Protein AF-A0A563DK68-F1 (afdb_monomer)

Sequence (601 aa):
MAEITDKSTLKKWFKNNEKPTQEQFWAWMDSYYHKSEQIPLEVIENINTILAGKADKSTVDTLLEGLESKADRTIVEALQTYLEGLIDDSEASDATTYSSEKIAELIDQVQPSELIDDELEEGSVNTYSIDKIKELVENSAGGDLQSVTDKGNTTDKEINVQGATLGADNSGNLKLGKSALGKLAEIGNNLTAIGENSLALYDGSQGTYKERIVAIGNTAGANLKGGGYAVIIGTQAAASFTTTFVDVVIGSDAAKRATTSNGYNVVVGHGVAQKASILSDETIIGSTAMNKYLGTPYKTTNDPTGLTELTSGGNVTLGKWSLYSMLYGRENIAIGYKSGYYFLNHGEYNTFLGAGITTEYRQVFGNASVVIGAYAPIPENFNLSNKLIVHARRPEDPWVLPLIYGDFKERWLKVSGNLILHPQYTPDADKELSEGEEAFEPNKMLVVDAEGKVGVKSLQNSTENNDIIYYSFAEFLCEMPSDNSLNEDNFQIFPELFLNGKTATLILKGCFKFSDKTPLSKTIKLELPRELKFSKVIEYMDIACYGEKNGKLDMAWLSFKNTADSGLFE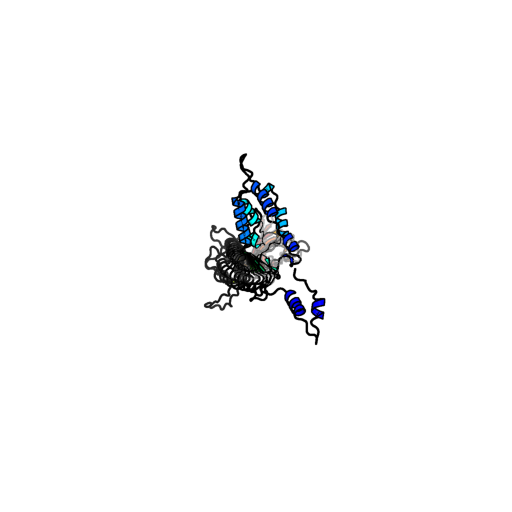LTTPPDGASAGMSTPVGGLYNFHQTIIFNVG

Secondary structure (DSSP, 8-state):
------HHHHHHHS-TT----HHHHHHHHTTS--TTSPPPGGGSTTHHHHHHTSPPHHHHHHHHHHHHTTS-HHHHHHHHHHHHHTT--SS--------HHHHHHHHHT--GGGG--S---TT------HHHHHHHHHHH----HHHHHHH---SSSPPP-SSSPPEE-TT--EEESTTTT---TT--BS-EEESTTTTTT--S-BSS--B-EEEESTTTTTT--B-BSEEEESTTTTTT-SB-BS-EEESTTTTTT--EEEE--EEESTTTTTT-SEEES-EEESTTTTTT---SPB--TT-TT----B--B--EEESTTTTTTB-S-BS-EEESTTTTTTB-B--BS-EEESSSTTTT-SSBB-SS-EEESTT----TT-B-TTEEEE----TTSPP---SEEEETTTTEEEESS-----GGGS--TTPPPPTTPPP---SEEEEE-TT--EEEEE----TTS---EEE-GGGSEEE--TTSSS-TTTEEEEEEEEEETTEEEEEEEEEEE--SS-----EEEEEPGGG--BSS----EEEEEEEEETTEEEEEEEEEEE-TTT-EEEEEPPPTTS-SS-----S-EEEEEEEEEEEB-

Solvent-accessible surface area (backbone atoms only — not comparable to full-atom values): 32629 Å² total; per-residue (Å²): 132,83,82,82,67,54,70,76,58,55,58,64,48,67,39,93,98,52,82,59,52,71,68,58,50,48,51,58,56,73,67,52,88,54,96,88,54,85,80,62,74,91,76,48,83,62,53,69,62,64,49,70,75,46,86,49,69,67,61,53,50,53,53,47,58,62,43,63,78,75,52,60,70,69,56,55,56,51,51,50,53,52,56,52,64,74,65,65,82,84,78,85,79,98,80,88,78,83,52,72,69,58,54,53,58,59,57,75,72,61,65,77,80,79,65,65,76,96,82,72,71,96,86,66,81,88,72,63,55,66,64,60,54,52,52,50,55,68,59,67,66,73,60,58,69,70,42,49,32,69,67,52,64,92,55,100,64,87,72,57,66,84,66,29,61,75,52,62,51,102,52,51,31,34,32,33,26,42,52,18,52,53,36,74,71,73,51,47,38,41,31,35,17,30,26,42,30,0,25,26,50,29,34,41,81,30,68,96,39,38,31,42,31,40,19,36,22,43,28,2,30,19,45,19,24,19,16,22,49,29,41,26,31,22,42,31,4,31,23,40,17,33,33,41,33,50,28,38,32,35,21,41,33,11,32,23,51,14,41,40,40,80,17,57,27,39,35,37,22,43,34,18,31,27,50,12,41,31,46,30,44,29,35,40,34,25,45,32,17,26,27,50,18,29,39,46,60,50,82,74,90,82,57,96,80,72,76,71,75,44,61,45,28,44,30,39,31,39,21,41,29,10,33,23,44,22,32,27,44,20,45,29,38,20,36,24,48,25,3,31,27,31,31,29,60,45,39,33,48,29,38,32,44,23,34,35,22,42,61,91,42,79,75,32,35,40,34,54,20,40,40,36,32,29,40,35,62,72,73,80,95,39,73,46,49,26,26,39,38,39,27,68,51,59,88,87,52,79,92,58,81,34,46,32,36,33,31,69,81,80,69,47,77,44,68,69,65,89,87,83,81,59,69,94,84,41,85,63,73,81,63,84,76,56,96,91,56,81,79,68,74,74,59,55,40,83,40,66,52,98,86,68,52,75,45,79,42,71,56,65,91,63,89,81,56,77,59,70,48,78,44,54,51,89,56,44,53,71,48,71,55,93,78,72,77,57,44,76,92,34,43,45,77,49,49,37,38,40,34,52,72,57,39,32,40,39,36,43,36,36,39,38,42,44,54,95,60,82,88,66,77,46,60,37,40,40,34,48,52,93,80,45,32,46,65,65,66,46,83,72,47,78,42,80,24,47,26,53,50,98,91,39,86,40,78,48,63,38,31,37,29,44,50,59,90,65,26,30,36,37,41,27,46,66,68,96,78,80,66,87,83,62,78,82,75,54,74,31,59,28,42,44,76,47,79,46,78,47,49,53,94

Radius of gyration: 63.89 Å; Cα contacts (8 Å, |Δi|>4): 1275; chains: 1; bounding box: 155×56×188 Å

pLDDT: mean 73.6, std 18.51, range [32.69, 98.75]

Nearest PDB structures (foldseek):
  4ue0-assembly1_C  TM=6.167E-01  e=6.508E-02  Bovine adenovirus 4
  6ehb-assembly1_C  TM=2.369E-01  e=1.942E-01  Vibrio cholerae O395
  6f7k-assembly1_A  TM=2.770E-01  e=7.070E-01  Salmonella phage Det7
  8snm-assembly1_A  TM=1.926E-01  e=5.424E+00  Homo sapiens

Mean predicted aligned error: 20.86 Å

Foldseek 3Di:
DPPQDDPVRLVVQDDPPHHHDPVSVVNVVVNDDDPPDDDDPVPDPCPVVVVVPDDDPVNVVVVVVVVVVQDDPVVVVVVVVVVVVVVPPPDDDDDDDDDPVNVVVVVVPDDPVVQFDPDDDPPDRGDRPVVVVVVVVLVVPDDDLVVQQVVDDPDPDDHDHDQWPADQDPLRAGTGEHLFCVDPAQAEHNHYTAAHLFCNQADQPDDDHRYAEYAHEHLFCNQAPGEHLEYTEEHLFVNQAPYEYNEYTYEHLFCNQAHEEPYCEATEEHQHVNQAPYEYAYAAYEHQACNQEHQQWDDCPDDPPPDDTQHGYAEHEAEHQACNADHGEHNEYAHEHCFNNQAHDYEYQEYTAEHCHCVVAHHEYEYNEYAYEYNFDDDHPDHRYQKYAYAYDDPPDDDDHGCWIDGNVVPDIDGPDDDDDDPVPDDDQPDDDDPPDDHPDPQWDWDADPVGDTDIDGPDPDPADQDFDKDWPVQKDKDFDPPPQFDCVFKDWIWIWTDGGQKIKIKIKIKGAHAPDDFDWGWMKIADGPQWFFPDWDAKDKFWWWWDDPRDIDIAIWIWTDDRRTSIIIITGDPPPPPPDDDDRHGIMIITIDMDMGGID

Organism: NCBI:txid2509004

Structure (mmCIF, N/CA/C/O backbone):
data_AF-A0A563DK68-F1
#
_entry.id   AF-A0A563DK68-F1
#
loop_
_atom_site.group_PDB
_atom_site.id
_atom_site.type_symbol
_atom_site.label_atom_id
_atom_site.label_alt_id
_atom_site.label_comp_id
_atom_site.label_asym_id
_atom_site.label_entity_id
_atom_site.label_seq_id
_atom_site.pdbx_PDB_ins_code
_atom_site.Cartn_x
_atom_site.Cartn_y
_atom_site.Cartn_z
_atom_site.occupancy
_atom_site.B_iso_or_equiv
_atom_site.auth_seq_id
_atom_site.auth_comp_id
_atom_site.auth_asym_id
_atom_site.auth_atom_id
_atom_site.pdbx_PDB_model_num
ATOM 1 N N . MET A 1 1 ? 57.150 -7.907 -99.454 1.00 40.16 1 MET A N 1
ATOM 2 C CA . MET A 1 1 ? 56.823 -9.038 -98.567 1.00 40.16 1 MET A CA 1
ATOM 3 C C . MET A 1 1 ? 58.142 -9.576 -98.052 1.00 40.16 1 MET A C 1
ATOM 5 O O . MET A 1 1 ? 58.903 -10.092 -98.859 1.00 40.16 1 MET A O 1
ATOM 9 N N . ALA A 1 2 ? 58.468 -9.342 -96.782 1.00 47.44 2 ALA A N 1
ATOM 10 C CA . ALA A 1 2 ? 59.620 -9.991 -96.163 1.00 47.44 2 ALA A CA 1
ATOM 11 C C . ALA A 1 2 ? 59.274 -11.479 -95.985 1.00 47.44 2 ALA A C 1
ATOM 13 O O . ALA A 1 2 ? 58.191 -11.794 -95.491 1.00 47.44 2 ALA A O 1
ATOM 14 N N . GLU A 1 3 ? 60.128 -12.384 -96.463 1.00 56.09 3 GLU A N 1
ATOM 15 C CA . GLU A 1 3 ? 59.932 -13.825 -96.285 1.00 56.09 3 GLU A CA 1
ATOM 16 C C . GLU A 1 3 ? 60.007 -14.169 -94.793 1.00 56.09 3 GLU A C 1
ATOM 18 O O . GLU A 1 3 ? 61.063 -14.077 -94.166 1.00 56.09 3 GLU A O 1
ATOM 23 N N . ILE A 1 4 ? 58.874 -14.567 -94.214 1.00 63.47 4 ILE A N 1
ATOM 24 C CA . ILE A 1 4 ? 58.805 -15.029 -92.827 1.00 63.47 4 ILE A CA 1
ATOM 25 C C . ILE A 1 4 ? 59.557 -16.357 -92.742 1.00 63.47 4 ILE A C 1
ATOM 27 O O . ILE A 1 4 ? 59.131 -17.367 -93.305 1.00 63.47 4 ILE A O 1
ATOM 31 N N . THR A 1 5 ? 60.676 -16.368 -92.021 1.00 72.81 5 THR A N 1
ATOM 32 C CA . THR A 1 5 ? 61.403 -17.607 -91.745 1.00 72.81 5 THR A CA 1
ATOM 33 C C . THR A 1 5 ? 60.808 -18.278 -90.512 1.00 72.81 5 THR A C 1
ATOM 35 O O . THR A 1 5 ? 60.804 -17.713 -89.419 1.00 72.81 5 THR A O 1
ATOM 38 N N . ASP A 1 6 ? 60.331 -19.513 -90.666 1.00 75.31 6 ASP A N 1
ATOM 39 C CA . ASP A 1 6 ? 59.757 -20.272 -89.556 1.00 75.31 6 ASP A CA 1
ATOM 40 C C . ASP A 1 6 ? 60.753 -20.434 -88.387 1.00 75.31 6 ASP A C 1
ATOM 42 O O . ASP A 1 6 ? 61.945 -20.711 -88.579 1.00 75.31 6 ASP A O 1
ATOM 46 N N . LYS A 1 7 ? 60.264 -20.317 -87.145 1.00 77.31 7 LYS A N 1
ATOM 47 C CA . LYS A 1 7 ? 61.097 -20.416 -85.932 1.00 77.31 7 LYS A CA 1
ATOM 48 C C . LYS A 1 7 ? 61.855 -21.745 -85.833 1.00 77.31 7 LYS A C 1
ATOM 50 O O . LYS A 1 7 ? 62.936 -21.783 -85.242 1.00 77.31 7 LYS A O 1
ATOM 55 N N . SER A 1 8 ? 61.326 -22.835 -86.391 1.00 77.56 8 SER A N 1
ATOM 56 C CA . SER A 1 8 ? 62.014 -24.131 -86.443 1.00 77.56 8 SER A CA 1
ATOM 57 C C . SER A 1 8 ? 63.228 -24.118 -87.379 1.00 77.56 8 SER A C 1
ATOM 59 O O . SER A 1 8 ? 64.208 -24.820 -87.117 1.00 77.56 8 SER A O 1
ATOM 61 N N . THR A 1 9 ? 63.201 -23.285 -88.421 1.00 79.94 9 THR A N 1
ATOM 62 C CA . THR A 1 9 ? 64.315 -23.051 -89.345 1.00 79.94 9 THR A CA 1
ATOM 63 C C . THR A 1 9 ? 65.360 -22.140 -88.706 1.00 79.94 9 THR A C 1
ATOM 65 O O . THR A 1 9 ? 66.536 -22.501 -88.693 1.00 79.94 9 THR A O 1
ATOM 68 N N . LEU A 1 10 ? 64.938 -21.050 -88.051 1.00 79.56 10 LEU A N 1
ATOM 69 C CA . LEU A 1 10 ? 65.841 -20.166 -87.298 1.00 79.56 10 LEU A CA 1
ATOM 70 C C . LEU A 1 10 ? 66.635 -20.947 -86.238 1.00 79.56 10 LEU A C 1
ATOM 72 O O . LEU A 1 10 ? 67.856 -20.858 -86.181 1.00 79.56 10 LEU A O 1
ATOM 76 N N . LYS A 1 11 ? 65.982 -21.815 -85.455 1.00 79.06 11 LYS A N 1
ATOM 77 C CA . LYS A 1 11 ? 66.661 -22.649 -84.441 1.00 79.06 11 LYS A CA 1
ATOM 78 C C . LYS A 1 11 ? 67.724 -23.597 -85.012 1.00 79.06 11 LYS A C 1
ATOM 80 O O . LYS A 1 11 ? 68.595 -24.038 -84.266 1.00 79.06 11 LYS A O 1
ATOM 85 N N . LYS A 1 12 ? 67.667 -23.946 -86.303 1.00 81.00 12 LYS A N 1
ATOM 86 C CA . LYS A 1 12 ? 68.694 -24.785 -86.940 1.00 81.00 12 LYS A CA 1
ATOM 87 C C . LYS A 1 12 ? 69.959 -24.000 -87.271 1.00 81.00 12 LYS A C 1
ATOM 89 O O . LYS A 1 12 ? 71.024 -24.596 -87.203 1.00 81.00 12 LYS A O 1
ATOM 94 N N . TRP A 1 13 ? 69.839 -22.713 -87.597 1.00 83.94 13 TRP A N 1
ATOM 95 C CA . TRP A 1 13 ? 70.971 -21.844 -87.944 1.00 83.94 13 TRP A CA 1
ATOM 96 C C . TRP A 1 13 ? 71.779 -21.388 -86.724 1.00 83.94 13 TRP A C 1
ATOM 98 O O . TRP A 1 13 ? 72.948 -21.042 -86.852 1.00 83.94 13 TRP A O 1
ATOM 108 N N . PHE A 1 14 ? 71.176 -21.428 -85.534 1.00 78.88 14 PHE A N 1
ATOM 109 C CA . PHE A 1 14 ? 71.789 -20.998 -84.276 1.00 78.88 14 PHE A CA 1
ATOM 110 C C . PHE A 1 14 ? 72.024 -22.191 -83.331 1.00 78.88 14 PHE A C 1
ATOM 112 O O . PHE A 1 14 ? 71.445 -22.271 -82.247 1.00 78.88 14 PHE A O 1
ATOM 119 N N . LYS A 1 15 ? 72.862 -23.147 -83.758 1.00 80.25 15 LYS A N 1
ATOM 120 C CA . LYS A 1 15 ? 73.319 -24.290 -82.945 1.00 80.25 15 LYS A CA 1
ATOM 121 C C . LYS A 1 15 ? 74.727 -24.061 -82.395 1.00 80.25 15 LYS A C 1
ATOM 123 O O . LYS A 1 15 ? 75.521 -23.323 -82.970 1.00 80.25 15 LYS A O 1
ATOM 128 N N . ASN A 1 16 ? 75.052 -24.731 -81.288 1.00 67.38 16 ASN A N 1
ATOM 129 C CA . ASN A 1 16 ? 76.385 -24.648 -80.688 1.00 67.38 16 ASN A CA 1
ATOM 130 C C . ASN A 1 16 ? 77.479 -25.002 -81.705 1.00 67.38 16 ASN A C 1
ATOM 132 O O . ASN A 1 16 ? 77.406 -26.038 -82.360 1.00 67.38 16 ASN A O 1
ATOM 136 N N . ASN A 1 17 ? 78.512 -24.159 -81.760 1.00 73.25 17 ASN A N 1
ATOM 137 C CA . ASN A 1 17 ? 79.682 -24.253 -82.641 1.00 73.25 17 ASN A CA 1
ATOM 138 C C . ASN A 1 17 ? 79.432 -24.043 -84.147 1.00 73.25 17 ASN A C 1
ATOM 140 O O . ASN A 1 17 ? 80.378 -24.170 -84.921 1.00 73.25 17 ASN A O 1
ATOM 144 N N . GLU A 1 18 ? 78.226 -23.654 -84.568 1.00 76.06 18 GLU A N 1
ATOM 145 C CA . GLU A 1 18 ? 77.962 -23.197 -85.938 1.00 76.06 18 GLU A CA 1
ATOM 146 C C . GLU A 1 18 ? 77.777 -21.672 -85.963 1.00 76.06 18 GLU A C 1
ATOM 148 O O . GLU A 1 18 ? 77.124 -21.096 -85.092 1.00 76.06 18 GLU A O 1
ATOM 153 N N . LYS A 1 19 ? 78.388 -20.998 -86.948 1.00 78.69 19 LYS A N 1
ATOM 154 C CA . LYS A 1 19 ? 78.255 -19.547 -87.135 1.00 78.69 19 LYS A CA 1
ATOM 155 C C . LYS A 1 19 ? 77.258 -19.279 -88.269 1.00 78.69 19 LYS A C 1
ATOM 157 O O . LYS A 1 19 ? 77.594 -19.604 -89.410 1.00 78.69 19 LYS A O 1
ATOM 162 N N . PRO A 1 20 ? 76.083 -18.688 -87.992 1.00 81.44 20 PRO A N 1
ATOM 163 C CA . PRO A 1 20 ? 75.132 -18.345 -89.041 1.00 81.44 20 PRO A CA 1
ATOM 164 C C . PRO A 1 20 ? 75.715 -17.306 -90.005 1.00 81.44 20 PRO A C 1
ATOM 166 O O . PRO A 1 20 ? 76.569 -16.493 -89.626 1.00 81.44 20 PRO A O 1
ATOM 169 N N . THR A 1 21 ? 75.263 -17.336 -91.259 1.00 84.19 21 THR A N 1
ATOM 170 C CA . THR A 1 21 ? 75.620 -16.313 -92.252 1.00 84.19 21 THR A CA 1
ATOM 171 C C . THR A 1 21 ? 74.955 -14.976 -91.919 1.00 84.19 21 THR A C 1
ATOM 173 O O . THR A 1 21 ? 74.046 -14.896 -91.090 1.00 84.19 21 THR A O 1
ATOM 176 N N . GLN A 1 22 ? 75.409 -13.904 -92.568 1.00 82.00 22 GLN A N 1
ATOM 177 C CA . GLN A 1 22 ? 74.831 -12.572 -92.397 1.00 82.00 22 GLN A CA 1
ATOM 178 C C . GLN A 1 22 ? 73.332 -12.556 -92.729 1.00 82.00 22 GLN A C 1
ATOM 180 O O . GLN A 1 22 ? 72.545 -11.989 -91.978 1.00 82.00 22 GLN A O 1
ATOM 185 N N . GLU A 1 23 ? 72.929 -13.240 -93.800 1.00 83.44 23 GLU A N 1
ATOM 186 C CA . GLU A 1 23 ? 71.530 -13.340 -94.221 1.00 83.44 23 GLU A CA 1
ATOM 187 C C . GLU A 1 23 ? 70.688 -14.100 -93.189 1.00 83.44 23 GLU A C 1
ATOM 189 O O . GLU A 1 23 ? 69.573 -13.692 -92.876 1.00 83.44 23 GLU A O 1
ATOM 194 N N . GLN A 1 24 ? 71.240 -15.167 -92.599 1.00 83.38 24 GLN A N 1
ATOM 195 C CA . GLN A 1 24 ? 70.572 -15.929 -91.537 1.00 83.38 24 GLN A CA 1
ATOM 196 C C . GLN A 1 24 ? 70.405 -15.105 -90.254 1.00 83.38 24 GLN A C 1
ATOM 198 O O . GLN A 1 24 ? 69.417 -15.267 -89.536 1.00 83.38 24 GLN A O 1
ATOM 203 N N . PHE A 1 25 ? 71.356 -14.212 -89.964 1.00 80.12 25 PHE A N 1
ATOM 204 C CA . PHE A 1 25 ? 71.266 -13.298 -88.830 1.00 80.12 25 PHE A CA 1
ATOM 205 C C . PHE A 1 25 ? 70.218 -12.200 -89.049 1.00 80.12 25 PHE A C 1
ATOM 207 O O . PHE A 1 25 ? 69.432 -11.925 -88.146 1.00 80.12 25 PHE A O 1
ATOM 214 N N . TRP A 1 26 ? 70.152 -11.617 -90.247 1.00 82.69 26 TRP A N 1
ATOM 215 C CA . TRP A 1 26 ? 69.117 -10.639 -90.601 1.00 82.69 26 TRP A CA 1
ATOM 216 C C . TRP A 1 26 ? 67.718 -11.246 -90.585 1.00 82.69 26 TRP A C 1
ATOM 218 O O . TRP A 1 26 ? 66.825 -10.679 -89.967 1.00 82.69 26 TRP A O 1
ATOM 228 N N . ALA A 1 27 ? 67.553 -12.457 -91.122 1.00 80.69 27 ALA A N 1
ATOM 229 C CA . ALA A 1 27 ? 66.281 -13.173 -91.067 1.00 80.69 27 ALA A CA 1
ATOM 230 C C . ALA A 1 27 ? 65.791 -13.411 -89.626 1.00 80.69 27 ALA A C 1
ATOM 232 O O . ALA A 1 27 ? 64.588 -13.390 -89.369 1.00 80.69 27 ALA A O 1
ATOM 233 N N . TRP A 1 28 ? 66.701 -13.615 -88.663 1.00 79.31 28 TRP A N 1
ATOM 234 C CA . TRP A 1 28 ? 66.336 -13.697 -87.246 1.00 79.31 28 TRP A CA 1
ATOM 235 C C . TRP A 1 28 ? 65.862 -12.351 -86.691 1.00 79.31 28 TRP A C 1
ATOM 237 O O . TRP A 1 28 ? 64.885 -12.329 -85.945 1.00 79.31 28 TRP A O 1
ATOM 247 N N . MET A 1 29 ? 66.517 -11.250 -87.061 1.00 76.38 29 MET A N 1
ATOM 248 C CA . MET A 1 29 ? 66.170 -9.909 -86.590 1.00 76.38 29 MET A CA 1
ATOM 249 C C . MET A 1 29 ? 64.832 -9.425 -87.167 1.00 76.38 29 MET A C 1
ATOM 251 O O . MET A 1 29 ? 63.996 -8.944 -86.411 1.00 76.38 29 MET A O 1
ATOM 255 N N . ASP A 1 30 ? 64.583 -9.675 -88.453 1.00 77.69 30 ASP A N 1
ATOM 256 C CA . ASP A 1 30 ? 63.343 -9.298 -89.150 1.00 77.69 30 ASP A CA 1
ATOM 257 C C . ASP A 1 30 ? 62.130 -10.160 -88.740 1.00 77.69 30 ASP A C 1
ATOM 259 O O . ASP A 1 30 ? 60.987 -9.835 -89.054 1.00 77.69 30 ASP A O 1
ATOM 263 N N . SER A 1 31 ? 62.352 -11.270 -88.022 1.00 72.88 31 SER A N 1
ATOM 264 C CA . SER A 1 31 ? 61.279 -12.149 -87.529 1.00 72.88 31 SER A CA 1
ATOM 265 C C . SER A 1 31 ? 60.583 -11.635 -86.258 1.00 72.88 31 SER A C 1
ATOM 267 O O . SER A 1 31 ? 59.629 -12.265 -85.793 1.00 72.88 31 SER A O 1
ATOM 269 N N . TYR A 1 32 ? 61.055 -10.535 -85.662 1.00 72.62 32 TYR A N 1
ATOM 270 C CA . TYR A 1 32 ? 60.478 -9.934 -84.457 1.00 72.62 32 TYR A CA 1
ATOM 271 C C . TYR A 1 32 ? 60.304 -8.425 -84.645 1.00 72.62 32 TYR A C 1
ATOM 273 O O . TYR A 1 32 ? 61.190 -7.764 -85.169 1.00 72.62 32 TYR A O 1
ATOM 281 N N . TYR A 1 33 ? 59.198 -7.873 -84.145 1.00 77.62 33 TYR A N 1
ATOM 282 C CA . TYR A 1 33 ? 58.985 -6.425 -84.118 1.00 77.62 33 TYR A CA 1
ATOM 283 C C . TYR A 1 33 ? 59.826 -5.767 -83.015 1.00 77.62 33 TYR A C 1
ATOM 285 O O . TYR A 1 33 ? 59.840 -6.228 -81.867 1.00 77.62 33 TYR A O 1
ATOM 293 N N . HIS A 1 34 ? 60.509 -4.671 -83.337 1.00 75.94 34 HIS A N 1
ATOM 294 C CA . HIS A 1 34 ? 61.223 -3.857 -82.356 1.00 75.94 34 HIS A CA 1
ATOM 295 C C . HIS A 1 34 ? 60.243 -3.011 -81.522 1.00 75.94 34 HIS A C 1
ATOM 297 O O . HIS A 1 34 ? 59.174 -2.627 -81.983 1.00 75.94 34 HIS A O 1
ATOM 303 N N . LYS A 1 35 ? 60.616 -2.636 -80.288 1.00 64.12 35 LYS A N 1
ATOM 304 C CA . LYS A 1 35 ? 59.752 -1.841 -79.381 1.00 64.12 35 LYS A CA 1
ATOM 305 C C . LYS A 1 35 ? 59.367 -0.453 -79.916 1.00 64.12 35 LYS A C 1
ATOM 307 O O . LYS A 1 35 ? 58.471 0.175 -79.367 1.00 64.12 35 LYS A O 1
ATOM 312 N N . SER A 1 36 ? 60.075 0.040 -80.929 1.00 66.00 36 SER A N 1
ATOM 313 C CA . SER A 1 36 ? 59.798 1.320 -81.592 1.00 66.00 36 SER A CA 1
ATOM 314 C C . SER A 1 36 ? 58.991 1.175 -82.885 1.00 66.00 36 SER A C 1
ATOM 316 O O . SER A 1 36 ? 58.715 2.183 -83.529 1.00 66.00 36 SER A O 1
ATOM 318 N N . GLU A 1 37 ? 58.663 -0.047 -83.304 1.00 74.38 37 GLU A N 1
ATOM 319 C CA . GLU A 1 37 ? 57.907 -0.311 -84.527 1.00 74.38 37 GLU A CA 1
ATOM 320 C C . GLU A 1 37 ? 56.411 -0.392 -84.222 1.00 74.38 37 GLU A C 1
ATOM 322 O O . GLU A 1 37 ? 55.987 -0.924 -83.195 1.00 74.38 37 GLU A O 1
ATOM 327 N N . GLN A 1 38 ? 55.595 0.152 -85.124 1.00 69.31 38 GLN A N 1
ATOM 328 C CA . GLN A 1 38 ? 54.146 0.012 -85.047 1.00 69.31 38 GLN A CA 1
ATOM 329 C C . GLN A 1 38 ? 53.744 -1.367 -85.572 1.00 69.31 38 GLN A C 1
ATOM 331 O O . GLN A 1 38 ? 54.119 -1.742 -86.682 1.00 69.31 38 GLN A O 1
ATOM 336 N N . ILE A 1 39 ? 52.970 -2.112 -84.781 1.00 73.06 39 ILE A N 1
ATOM 337 C CA . ILE A 1 39 ? 52.448 -3.426 -85.171 1.00 73.06 39 ILE A CA 1
ATOM 338 C C . ILE A 1 39 ? 51.222 -3.206 -86.074 1.00 73.06 39 ILE A C 1
ATOM 340 O O . ILE A 1 39 ? 50.245 -2.610 -85.610 1.00 73.06 39 ILE A O 1
ATOM 344 N N . PRO A 1 40 ? 51.231 -3.661 -87.342 1.00 69.56 40 PRO A N 1
ATOM 345 C CA . PRO A 1 40 ? 50.070 -3.542 -88.217 1.00 69.56 40 PRO A CA 1
ATOM 346 C C . PRO A 1 40 ? 48.894 -4.373 -87.686 1.00 69.56 40 PRO A C 1
ATOM 348 O O . PRO A 1 40 ? 49.071 -5.510 -87.249 1.00 69.56 40 PRO A O 1
ATOM 351 N N . LEU A 1 41 ? 47.680 -3.821 -87.766 1.00 61.94 41 LEU A N 1
ATOM 352 C CA . LEU A 1 41 ? 46.439 -4.452 -87.283 1.00 61.94 41 LEU A CA 1
ATOM 353 C C . LEU A 1 41 ? 46.183 -5.842 -87.891 1.00 61.94 41 LEU A C 1
ATOM 355 O O . LEU A 1 41 ? 45.603 -6.705 -87.243 1.00 61.94 41 LEU A O 1
ATOM 359 N N . GLU A 1 42 ? 46.657 -6.066 -89.115 1.00 62.97 42 GLU A N 1
ATOM 360 C CA . GLU A 1 42 ? 46.510 -7.311 -89.880 1.00 62.97 42 GLU A CA 1
ATOM 361 C C . GLU A 1 42 ? 47.205 -8.520 -89.228 1.00 62.97 42 GLU A C 1
ATOM 363 O O . GLU A 1 42 ? 46.863 -9.662 -89.526 1.00 62.97 42 GLU A O 1
ATOM 368 N N . VAL A 1 43 ? 48.176 -8.280 -88.338 1.00 65.50 43 VAL A N 1
ATOM 369 C CA . VAL A 1 43 ? 49.008 -9.319 -87.702 1.00 65.50 43 VAL A CA 1
ATOM 370 C C . VAL A 1 43 ? 48.477 -9.713 -86.315 1.00 65.50 43 VAL A C 1
ATOM 372 O O . VAL A 1 43 ? 49.016 -10.611 -85.669 1.00 65.50 43 VAL A O 1
ATOM 375 N N . ILE A 1 44 ? 47.417 -9.049 -85.839 1.00 67.19 44 ILE A N 1
ATOM 376 C CA . ILE A 1 44 ? 46.808 -9.299 -84.530 1.00 67.19 44 ILE A CA 1
ATOM 377 C C . ILE A 1 44 ? 45.638 -10.278 -84.703 1.00 67.19 44 ILE A C 1
ATOM 379 O O . ILE A 1 44 ? 44.546 -9.908 -85.140 1.00 67.19 44 ILE A O 1
ATOM 383 N N . GLU A 1 45 ? 45.858 -11.546 -84.344 1.00 61.91 45 GLU A N 1
ATOM 384 C CA . GLU A 1 45 ? 44.796 -12.558 -84.293 1.00 61.91 45 GLU A CA 1
ATOM 385 C C . GLU A 1 45 ? 43.649 -12.118 -83.365 1.00 61.91 45 GLU A C 1
ATOM 387 O O . GLU A 1 45 ? 43.870 -11.535 -82.305 1.00 61.91 45 GLU A O 1
ATOM 392 N N . ASN A 1 46 ? 42.410 -12.434 -83.753 1.00 61.44 46 ASN A N 1
ATOM 393 C CA . ASN A 1 46 ? 41.170 -12.128 -83.023 1.00 61.44 46 ASN A CA 1
ATOM 394 C C . ASN A 1 46 ? 40.769 -10.646 -82.909 1.00 61.44 46 ASN A C 1
ATOM 396 O O . ASN A 1 46 ? 39.795 -10.351 -82.214 1.00 61.44 46 ASN A O 1
ATOM 400 N N . ILE A 1 47 ? 41.405 -9.716 -83.633 1.00 63.44 47 ILE A N 1
ATOM 401 C CA . ILE A 1 47 ? 40.986 -8.302 -83.606 1.00 63.44 47 ILE A CA 1
ATOM 402 C C . ILE A 1 47 ? 39.549 -8.110 -84.115 1.00 63.44 47 ILE A C 1
ATOM 404 O O . ILE A 1 47 ? 38.772 -7.360 -83.529 1.00 63.44 47 ILE A O 1
ATOM 408 N N . ASN A 1 48 ? 39.159 -8.877 -85.138 1.00 60.19 48 ASN A N 1
ATOM 409 C CA . ASN A 1 48 ? 37.802 -8.875 -85.687 1.00 60.19 48 ASN A CA 1
ATOM 410 C C . ASN A 1 48 ? 36.773 -9.455 -84.701 1.00 60.19 48 ASN A C 1
ATOM 412 O O . ASN A 1 48 ? 35.639 -8.996 -84.671 1.00 60.19 48 ASN A O 1
ATOM 416 N N . THR A 1 49 ? 37.167 -10.410 -83.852 1.00 59.88 49 THR A N 1
ATOM 417 C CA . THR A 1 49 ? 36.306 -10.991 -82.805 1.00 59.88 49 THR A CA 1
ATOM 418 C C . THR A 1 49 ? 36.105 -10.014 -81.643 1.00 59.88 49 THR A C 1
ATOM 420 O O . THR A 1 49 ? 35.004 -9.903 -81.114 1.00 59.88 49 THR A O 1
ATOM 423 N N . ILE A 1 50 ? 37.151 -9.261 -81.278 1.00 59.38 50 ILE A N 1
ATOM 424 C CA . ILE A 1 50 ? 37.092 -8.194 -80.263 1.00 59.38 50 ILE A CA 1
ATOM 425 C C . ILE A 1 50 ? 36.233 -7.016 -80.756 1.00 59.38 50 ILE A C 1
ATOM 427 O O . ILE A 1 50 ? 35.500 -6.414 -79.974 1.00 59.38 50 ILE A O 1
ATOM 431 N N . LEU A 1 51 ? 36.288 -6.705 -82.054 1.00 58.91 51 LEU A N 1
ATOM 432 C CA . LEU A 1 51 ? 35.466 -5.667 -82.683 1.00 58.91 51 LEU A CA 1
ATOM 433 C C . LEU A 1 51 ? 34.009 -6.104 -82.902 1.00 58.91 51 LEU A C 1
ATOM 435 O O . LEU A 1 51 ? 33.124 -5.267 -82.787 1.00 58.91 51 LEU A O 1
ATOM 439 N N . ALA A 1 52 ? 33.739 -7.395 -83.130 1.00 56.38 52 ALA A N 1
ATOM 440 C CA . ALA A 1 52 ? 32.379 -7.931 -83.277 1.00 56.38 52 ALA A CA 1
ATOM 441 C C . ALA A 1 52 ? 31.531 -7.846 -81.989 1.00 56.38 52 ALA A C 1
ATOM 443 O O . ALA A 1 52 ? 30.310 -7.946 -82.056 1.00 56.38 52 ALA A O 1
ATOM 444 N N . GLY A 1 53 ? 32.164 -7.652 -80.824 1.00 55.19 53 GLY A N 1
ATOM 445 C CA . GLY A 1 53 ? 31.487 -7.385 -79.548 1.00 55.19 53 GLY A CA 1
ATOM 446 C C . GLY A 1 53 ? 31.173 -5.906 -79.289 1.00 55.19 53 GLY A C 1
ATOM 447 O O . GLY A 1 53 ? 30.571 -5.588 -78.266 1.00 55.19 53 GLY A O 1
ATOM 448 N N . LYS A 1 54 ? 31.583 -4.992 -80.179 1.00 54.97 54 LYS A N 1
ATOM 449 C CA . LYS A 1 54 ? 31.212 -3.575 -80.119 1.00 54.97 54 LYS A CA 1
ATOM 450 C C . LYS A 1 54 ? 30.126 -3.311 -81.157 1.00 54.97 54 LYS A C 1
ATOM 452 O O . LYS A 1 54 ? 30.306 -3.647 -82.323 1.00 54.97 54 LYS A O 1
ATOM 457 N N . ALA A 1 55 ? 29.010 -2.714 -80.739 1.00 55.41 55 ALA A N 1
ATOM 458 C CA . ALA A 1 55 ? 27.996 -2.240 -81.676 1.00 55.41 55 ALA A CA 1
ATOM 459 C C . ALA A 1 55 ? 28.654 -1.268 -82.668 1.00 55.41 55 ALA A C 1
ATOM 461 O O . ALA A 1 55 ? 29.394 -0.368 -82.258 1.00 55.41 55 ALA A O 1
ATOM 462 N N . ASP A 1 56 ? 28.442 -1.477 -83.968 1.00 60.34 56 ASP A N 1
ATOM 463 C CA . ASP A 1 56 ? 28.986 -0.577 -84.973 1.00 60.34 56 ASP A CA 1
ATOM 464 C C . ASP A 1 56 ? 28.235 0.763 -84.946 1.00 60.34 56 ASP A C 1
ATOM 466 O O . ASP A 1 56 ? 27.066 0.864 -84.561 1.00 60.34 56 ASP A O 1
ATOM 470 N N . LYS A 1 57 ? 28.939 1.828 -85.335 1.00 53.28 57 LYS A N 1
ATOM 471 C CA . LYS A 1 57 ? 28.395 3.190 -85.333 1.00 53.28 57 LYS A CA 1
ATOM 472 C C . LYS A 1 57 ? 27.098 3.283 -86.147 1.00 53.28 57 LYS A C 1
ATOM 474 O O . LYS A 1 57 ? 26.189 3.981 -85.741 1.00 53.28 57 LYS A O 1
ATOM 479 N N . SER A 1 58 ? 26.978 2.502 -87.222 1.00 53.12 58 SER A N 1
ATOM 480 C CA . SER A 1 58 ? 25.769 2.418 -88.049 1.00 53.12 58 SER A CA 1
ATOM 481 C C . SER A 1 58 ? 24.559 1.861 -87.292 1.00 53.12 58 SER A C 1
ATOM 483 O O . SER A 1 58 ? 23.455 2.367 -87.471 1.00 53.12 58 SER A O 1
ATOM 485 N N . THR A 1 59 ? 24.730 0.829 -86.461 1.00 59.16 59 THR A N 1
ATOM 486 C CA . THR A 1 59 ? 23.645 0.263 -85.642 1.00 59.16 59 THR A CA 1
ATOM 487 C C . THR A 1 59 ? 23.233 1.240 -84.547 1.00 59.16 59 THR A C 1
ATOM 489 O O . THR A 1 59 ? 22.043 1.404 -84.291 1.00 59.16 59 THR A O 1
ATOM 492 N N . VAL A 1 60 ? 24.204 1.934 -83.946 1.00 57.44 60 VAL A N 1
ATOM 493 C CA . VAL A 1 60 ? 23.952 3.003 -82.968 1.00 57.44 60 VAL A CA 1
ATOM 494 C C . VAL A 1 60 ? 23.220 4.179 -83.623 1.00 57.44 60 VAL A C 1
ATOM 496 O O . VAL A 1 60 ? 22.214 4.622 -83.085 1.00 57.44 60 VAL A O 1
ATOM 499 N N . ASP A 1 61 ? 23.639 4.607 -84.815 1.00 60.19 61 ASP A N 1
ATOM 500 C CA . ASP A 1 61 ? 23.011 5.689 -85.584 1.00 60.19 61 ASP A CA 1
ATOM 501 C C . ASP A 1 61 ? 21.578 5.312 -86.025 1.00 60.19 61 ASP A C 1
ATOM 503 O O . ASP A 1 61 ? 20.674 6.137 -85.956 1.00 60.19 61 ASP A O 1
ATOM 507 N N . THR A 1 62 ? 21.328 4.044 -86.384 1.00 64.44 62 THR A N 1
ATOM 508 C CA . THR A 1 62 ? 19.980 3.547 -86.745 1.00 64.44 62 THR A CA 1
ATOM 509 C C . THR A 1 62 ? 19.052 3.461 -85.524 1.00 64.44 62 THR A C 1
ATOM 511 O O . THR A 1 62 ? 17.856 3.739 -85.620 1.00 64.44 62 THR A O 1
ATOM 514 N N . LEU A 1 63 ? 19.588 3.089 -84.354 1.00 59.94 63 LEU A N 1
ATOM 515 C CA . LEU A 1 63 ? 18.859 3.135 -83.081 1.00 59.94 63 LEU A CA 1
ATOM 516 C C . LEU A 1 63 ? 18.579 4.586 -82.653 1.00 59.94 63 LEU A C 1
ATOM 518 O O . LEU A 1 63 ? 17.484 4.859 -82.162 1.00 59.94 63 LEU A O 1
ATOM 522 N N . LEU A 1 64 ? 19.519 5.510 -82.896 1.00 56.69 64 LEU A N 1
ATOM 523 C CA . LEU A 1 64 ? 19.349 6.951 -82.681 1.00 56.69 64 LEU A CA 1
ATOM 524 C C . LEU A 1 64 ? 18.260 7.539 -83.587 1.00 56.69 64 LEU A C 1
ATOM 526 O O . LEU A 1 64 ? 17.361 8.196 -83.074 1.00 56.69 64 LEU A O 1
ATOM 530 N N . GLU A 1 65 ? 18.265 7.254 -84.893 1.00 59.59 65 GLU A N 1
ATOM 531 C CA . GLU A 1 65 ? 17.209 7.704 -85.820 1.00 59.59 65 GLU A CA 1
ATOM 532 C C . GLU A 1 65 ? 15.830 7.133 -85.436 1.00 59.59 65 GLU A C 1
ATOM 534 O O . GLU A 1 65 ? 14.804 7.810 -85.545 1.00 59.59 65 GLU A O 1
ATOM 539 N N . GLY A 1 66 ? 15.788 5.899 -84.918 1.00 54.88 66 GLY A N 1
ATOM 540 C CA . GLY A 1 66 ? 14.570 5.298 -84.368 1.00 54.88 66 GLY A CA 1
ATOM 541 C C . GLY A 1 66 ? 14.042 6.014 -83.115 1.00 54.88 66 GLY A C 1
ATOM 542 O O . GLY A 1 66 ? 12.824 6.111 -82.935 1.00 54.88 66 GLY A O 1
ATOM 543 N N . LEU A 1 67 ? 14.941 6.544 -82.281 1.00 51.28 67 LEU A N 1
ATOM 544 C CA . LEU A 1 67 ? 14.643 7.295 -81.054 1.00 51.28 67 LEU A CA 1
ATOM 545 C C . LEU A 1 67 ? 14.283 8.764 -81.324 1.00 51.28 67 LEU A C 1
ATOM 547 O O . LEU A 1 67 ? 13.386 9.292 -80.666 1.00 51.28 67 LEU A O 1
ATOM 551 N N . GLU A 1 68 ? 14.894 9.401 -82.327 1.00 46.84 68 GLU A N 1
ATOM 552 C CA . GLU A 1 68 ? 14.609 10.789 -82.728 1.00 46.84 68 GLU A CA 1
ATOM 553 C C . GLU A 1 68 ? 13.161 10.987 -83.209 1.00 46.84 68 GLU A C 1
ATOM 555 O O . GLU A 1 68 ? 12.609 12.079 -83.096 1.00 46.84 68 GLU A O 1
ATOM 560 N N . SER A 1 69 ? 12.494 9.925 -83.677 1.00 49.53 69 SER A N 1
ATOM 561 C CA . SER A 1 69 ? 11.069 9.977 -84.037 1.00 49.53 69 SER A CA 1
ATOM 562 C C . SER A 1 69 ? 10.102 9.864 -82.844 1.00 49.53 69 SER A C 1
ATOM 564 O O . SER A 1 69 ? 8.887 9.950 -83.041 1.00 49.53 69 SER A O 1
ATOM 566 N N . LYS A 1 70 ? 10.606 9.644 -81.616 1.00 50.69 70 LYS A N 1
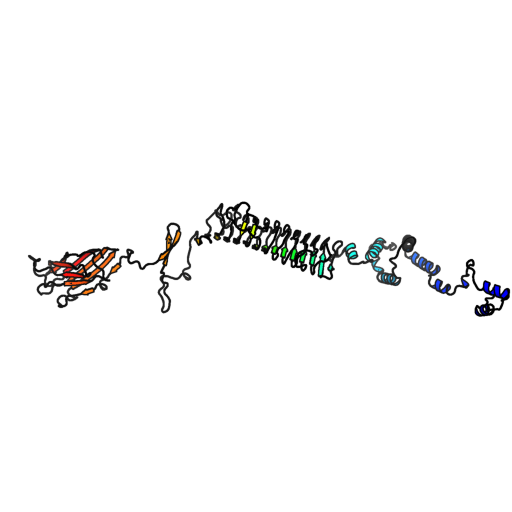ATOM 567 C CA . LYS A 1 70 ? 9.786 9.314 -80.434 1.00 50.69 70 LYS A CA 1
ATOM 568 C C . LYS A 1 70 ? 10.166 10.017 -79.117 1.00 50.69 70 LYS A C 1
ATOM 570 O O . LYS A 1 70 ? 9.465 9.790 -78.134 1.00 50.69 70 LYS A O 1
ATOM 575 N N . ALA A 1 71 ? 11.196 10.867 -79.061 1.00 44.44 71 ALA A N 1
ATOM 576 C CA . ALA A 1 71 ? 11.549 11.622 -77.849 1.00 44.44 71 ALA A CA 1
ATOM 577 C C . ALA A 1 71 ? 12.208 12.982 -78.156 1.00 44.44 71 ALA A C 1
ATOM 579 O O . ALA A 1 71 ? 12.925 13.128 -79.142 1.00 44.44 71 ALA A O 1
ATOM 580 N N . ASP A 1 72 ? 11.959 13.973 -77.296 1.00 50.62 72 ASP A N 1
ATOM 581 C CA . ASP A 1 72 ? 12.451 15.351 -77.420 1.00 50.62 72 ASP A CA 1
ATOM 582 C C . ASP A 1 72 ? 13.990 15.425 -77.295 1.00 50.62 72 ASP A C 1
ATOM 584 O O . ASP A 1 72 ? 14.588 14.833 -76.391 1.00 50.62 72 ASP A O 1
ATOM 588 N N . ARG A 1 73 ? 14.645 16.164 -78.198 1.00 44.75 73 ARG A N 1
ATOM 589 C CA . ARG A 1 73 ? 16.113 16.218 -78.379 1.00 44.75 73 ARG A CA 1
ATOM 590 C C . ARG A 1 73 ? 16.857 16.646 -77.111 1.00 44.75 73 ARG A C 1
ATOM 592 O O . ARG A 1 73 ? 17.965 16.192 -76.844 1.00 44.75 73 ARG A O 1
ATOM 599 N N . THR A 1 74 ? 16.211 17.469 -76.291 1.00 47.72 74 THR A N 1
ATOM 600 C CA . THR A 1 74 ? 16.746 17.958 -75.015 1.00 47.72 74 THR A CA 1
ATOM 601 C C . THR A 1 74 ? 16.807 16.862 -73.943 1.00 47.72 74 THR A C 1
ATOM 603 O O . THR A 1 74 ? 17.658 16.911 -73.060 1.00 47.72 74 THR A O 1
ATOM 606 N N . ILE A 1 75 ? 15.942 15.844 -74.029 1.00 50.22 75 ILE A N 1
ATOM 607 C CA . ILE A 1 75 ? 15.922 14.695 -73.111 1.00 50.22 75 ILE A CA 1
ATOM 608 C C . ILE A 1 75 ? 17.034 13.708 -73.474 1.00 50.22 75 ILE A C 1
ATOM 610 O O . ILE A 1 75 ? 17.695 13.180 -72.583 1.00 50.22 75 ILE A O 1
ATOM 614 N N . VAL A 1 76 ? 17.282 13.504 -74.772 1.00 49.22 76 VAL A N 1
ATOM 615 C CA . VAL A 1 76 ? 18.377 12.653 -75.264 1.00 49.22 76 VAL A CA 1
ATOM 616 C C . VAL A 1 76 ? 19.732 13.237 -74.861 1.00 49.22 76 VAL A C 1
ATOM 618 O O . VAL A 1 76 ? 20.544 12.524 -74.281 1.00 49.22 76 VAL A O 1
ATOM 621 N N . GLU A 1 77 ? 19.943 14.543 -75.050 1.00 52.12 77 GLU A N 1
ATOM 622 C CA . GLU A 1 77 ? 21.176 15.229 -74.631 1.00 52.12 77 GLU A CA 1
ATOM 623 C C . GLU A 1 77 ? 21.362 15.216 -73.095 1.00 52.12 77 GLU A C 1
ATOM 625 O O . GLU A 1 77 ? 22.480 15.039 -72.604 1.00 52.12 77 GLU A O 1
ATOM 630 N N . ALA A 1 78 ? 20.276 15.318 -72.314 1.00 53.69 78 ALA A N 1
ATOM 631 C CA . ALA A 1 78 ? 20.324 15.247 -70.849 1.00 53.69 78 ALA A CA 1
ATOM 632 C C . ALA A 1 78 ? 20.617 13.830 -70.316 1.00 53.69 78 ALA A C 1
ATOM 634 O O . ALA A 1 78 ? 21.407 13.677 -69.383 1.00 53.69 78 ALA A O 1
ATOM 635 N N . LEU A 1 79 ? 20.023 12.793 -70.916 1.00 53.31 79 LEU A N 1
ATOM 636 C CA . LEU A 1 79 ? 20.291 11.387 -70.587 1.00 53.31 79 LEU A CA 1
ATOM 637 C C . LEU A 1 79 ? 21.708 10.973 -70.983 1.00 53.31 79 LEU A C 1
ATOM 639 O O . LEU A 1 79 ? 22.359 10.245 -70.242 1.00 53.31 79 LEU A O 1
ATOM 643 N N . GLN A 1 80 ? 22.197 11.469 -72.118 1.00 50.94 80 GLN A N 1
ATOM 644 C CA . GLN A 1 80 ? 23.553 11.222 -72.593 1.00 50.94 80 GLN A CA 1
ATOM 645 C C . GLN A 1 80 ? 24.592 11.873 -71.669 1.00 50.94 80 GLN A C 1
ATOM 647 O O . GLN A 1 80 ? 25.527 11.203 -71.245 1.00 50.94 80 GLN A O 1
ATOM 652 N N . THR A 1 81 ? 24.354 13.115 -71.234 1.00 57.44 81 THR A N 1
ATOM 653 C CA . THR A 1 81 ? 25.190 13.804 -70.231 1.00 57.44 81 THR A CA 1
ATOM 654 C C . THR A 1 81 ? 25.186 13.080 -68.875 1.00 57.44 81 THR A C 1
ATOM 656 O O . THR A 1 81 ? 26.217 12.991 -68.211 1.00 57.44 81 THR A O 1
ATOM 659 N N . TYR A 1 82 ? 24.039 12.534 -68.453 1.00 52.25 82 TYR A N 1
ATOM 660 C CA . TYR A 1 82 ? 23.915 11.775 -67.203 1.00 52.25 82 TYR A CA 1
ATOM 661 C C . TYR A 1 82 ? 24.599 10.397 -67.269 1.00 52.25 82 TYR A C 1
ATOM 663 O O . TYR A 1 82 ? 25.281 10.012 -66.321 1.00 52.25 82 TYR A O 1
ATOM 671 N N . LEU A 1 83 ? 24.475 9.673 -68.390 1.00 52.78 83 LEU A N 1
ATOM 672 C CA . LEU A 1 83 ? 25.175 8.401 -68.609 1.00 52.78 83 LEU A CA 1
ATOM 673 C C . LEU A 1 83 ? 26.692 8.585 -68.740 1.00 52.78 83 LEU A C 1
ATOM 675 O O . LEU A 1 83 ? 27.439 7.774 -68.205 1.00 52.78 83 LEU A O 1
ATOM 679 N N . GLU A 1 84 ? 27.155 9.633 -69.423 1.00 49.06 84 GLU A N 1
ATOM 680 C CA . GLU A 1 84 ? 28.586 9.944 -69.544 1.00 49.06 84 GLU A CA 1
ATOM 681 C C . GLU A 1 84 ? 29.190 10.338 -68.185 1.00 49.06 84 GLU A C 1
ATOM 683 O O . GLU A 1 84 ? 30.291 9.899 -67.860 1.00 49.06 84 GLU A O 1
ATOM 688 N N . GLY A 1 85 ? 28.440 11.055 -67.338 1.00 50.91 85 GLY A N 1
ATOM 689 C CA . GLY A 1 85 ? 28.847 11.381 -65.965 1.00 50.91 85 GLY A CA 1
ATOM 690 C C . GLY A 1 85 ? 28.896 10.186 -65.002 1.00 50.91 85 GLY A C 1
ATOM 691 O O . GLY A 1 85 ? 29.609 10.240 -64.006 1.00 50.91 85 GLY A O 1
ATOM 692 N N . LEU A 1 86 ? 28.182 9.095 -65.298 1.00 46.12 86 LEU A N 1
ATOM 693 C CA . LEU A 1 86 ? 28.270 7.823 -64.562 1.00 46.12 86 LEU A CA 1
ATOM 694 C C . LEU A 1 86 ? 29.463 6.953 -65.003 1.00 46.12 86 LEU A C 1
ATOM 696 O O . LEU A 1 86 ? 29.742 5.939 -64.367 1.00 46.12 86 LEU A O 1
ATOM 700 N N . ILE A 1 87 ? 30.140 7.324 -66.095 1.00 43.19 87 ILE A N 1
ATOM 701 C CA . ILE A 1 87 ? 31.241 6.569 -66.714 1.00 43.19 87 ILE A CA 1
ATOM 702 C C . ILE A 1 87 ? 32.598 7.294 -66.546 1.00 43.19 87 ILE A C 1
ATOM 704 O O . ILE A 1 87 ? 33.642 6.689 -66.790 1.00 43.19 87 ILE A O 1
ATOM 708 N N . ASP A 1 88 ? 32.620 8.559 -66.102 1.00 42.03 88 ASP A N 1
ATOM 709 C CA . ASP A 1 88 ? 33.851 9.353 -65.946 1.00 42.03 88 ASP A CA 1
ATOM 710 C C . ASP A 1 88 ? 34.666 8.947 -64.699 1.00 42.03 88 ASP A C 1
ATOM 712 O O . ASP A 1 88 ? 34.453 9.410 -63.579 1.00 42.03 88 ASP A O 1
ATOM 716 N N . ASP A 1 89 ? 35.617 8.040 -64.919 1.00 43.72 89 ASP A N 1
ATOM 717 C CA . ASP A 1 89 ? 36.493 7.399 -63.930 1.00 43.72 89 ASP A CA 1
ATOM 718 C C . ASP A 1 89 ? 37.759 8.231 -63.624 1.00 43.72 89 ASP A C 1
ATOM 720 O O . ASP A 1 89 ? 38.867 7.698 -63.509 1.00 43.72 89 ASP A O 1
ATOM 724 N N . SER A 1 90 ? 37.650 9.566 -63.550 1.00 47.44 90 SER A N 1
ATOM 725 C CA . SER A 1 90 ? 38.841 10.403 -63.347 1.00 47.44 90 SER A CA 1
ATOM 726 C C . SER A 1 90 ? 39.286 10.529 -61.887 1.00 47.44 90 SER A C 1
ATOM 728 O O . SER A 1 90 ? 40.469 10.781 -61.679 1.00 47.44 90 SER A O 1
ATOM 730 N N . GLU A 1 91 ? 38.423 10.316 -60.879 1.00 43.25 91 GLU A N 1
ATOM 731 C CA . GLU A 1 91 ? 38.837 10.259 -59.461 1.00 43.25 91 GLU A CA 1
ATOM 732 C C . GLU A 1 91 ? 37.989 9.299 -58.581 1.00 43.25 91 GLU A C 1
ATOM 734 O O . GLU A 1 91 ? 36.966 9.674 -58.023 1.00 43.25 91 GLU A O 1
ATOM 739 N N . ALA A 1 92 ? 38.533 8.094 -58.360 1.00 32.69 92 ALA A N 1
ATOM 740 C CA . ALA A 1 92 ? 38.444 7.252 -57.151 1.00 32.69 92 ALA A CA 1
ATOM 741 C C . ALA A 1 92 ? 37.213 6.348 -56.837 1.00 32.69 92 ALA A C 1
ATOM 743 O O . ALA A 1 92 ? 36.173 6.775 -56.350 1.00 32.69 92 ALA A O 1
ATOM 744 N N . SER A 1 93 ? 37.550 5.048 -56.783 1.00 36.81 93 SER A N 1
ATOM 745 C CA . SER A 1 93 ? 37.284 4.048 -55.722 1.00 36.81 93 SER A CA 1
ATOM 746 C C . SER A 1 93 ? 36.041 3.142 -55.794 1.00 36.81 93 SER A C 1
ATOM 748 O O . SER A 1 93 ? 34.898 3.567 -55.698 1.00 36.81 93 SER A O 1
ATOM 750 N N . ASP A 1 94 ? 36.349 1.845 -55.884 1.00 47.75 94 ASP A N 1
ATOM 751 C CA . ASP A 1 94 ? 35.562 0.634 -55.632 1.00 47.75 94 ASP A CA 1
ATOM 752 C C . ASP A 1 94 ? 34.197 0.802 -54.921 1.00 47.75 94 ASP A C 1
ATOM 754 O O . ASP A 1 94 ? 34.124 0.700 -53.698 1.00 47.75 94 ASP A O 1
ATOM 758 N N . ALA A 1 95 ? 33.100 0.948 -55.676 1.00 45.97 95 ALA A N 1
ATOM 759 C CA . ALA A 1 95 ? 31.842 0.199 -55.495 1.00 45.97 95 ALA A CA 1
ATOM 760 C C . ALA A 1 95 ? 30.720 0.713 -56.419 1.00 45.97 95 ALA A C 1
ATOM 762 O O . ALA A 1 95 ? 30.508 1.911 -56.550 1.00 45.97 95 ALA A O 1
ATOM 763 N N . THR A 1 96 ? 29.915 -0.235 -56.914 1.00 46.31 96 THR A N 1
ATOM 764 C CA . THR A 1 96 ? 28.627 -0.112 -57.637 1.00 46.31 96 THR A CA 1
ATOM 765 C C . THR A 1 96 ? 28.689 -0.167 -59.167 1.00 46.31 96 THR A C 1
ATOM 767 O O . THR A 1 96 ? 28.608 0.824 -59.877 1.00 46.31 96 THR A O 1
ATOM 770 N N . THR A 1 97 ? 28.723 -1.391 -59.701 1.00 39.84 97 THR A N 1
ATOM 771 C CA . THR A 1 97 ? 28.335 -1.667 -61.092 1.00 39.84 97 THR A CA 1
ATOM 772 C C . THR A 1 97 ? 27.182 -2.668 -61.070 1.00 39.84 97 THR A C 1
ATOM 774 O O . THR A 1 97 ? 27.331 -3.772 -60.543 1.00 39.84 97 THR A O 1
ATOM 777 N N . TYR A 1 98 ? 26.018 -2.290 -61.604 1.00 43.97 98 TYR A N 1
ATOM 778 C CA . TYR A 1 98 ? 24.911 -3.223 -61.837 1.00 43.97 98 TYR A CA 1
ATOM 779 C C . TYR A 1 98 ? 25.262 -4.127 -63.028 1.00 43.97 98 TYR A C 1
ATOM 781 O O . TYR A 1 98 ? 25.714 -3.638 -64.063 1.00 43.97 98 TYR A O 1
ATOM 789 N N . SER A 1 99 ? 25.074 -5.445 -62.901 1.00 44.16 99 SER A N 1
ATOM 790 C CA . SER A 1 99 ? 25.260 -6.364 -64.031 1.00 44.16 99 SER A CA 1
ATOM 791 C C . SER A 1 99 ? 24.201 -6.106 -65.111 1.00 44.16 99 SER A C 1
ATOM 793 O O . SER A 1 99 ? 23.067 -5.731 -64.808 1.00 44.16 99 SER A O 1
ATOM 795 N N . SER A 1 100 ? 24.545 -6.338 -66.379 1.00 40.91 100 SER A N 1
ATOM 796 C CA . SER A 1 100 ? 23.630 -6.213 -67.527 1.00 40.91 100 SER A CA 1
ATOM 797 C C . SER A 1 100 ? 22.343 -7.036 -67.367 1.00 40.91 100 SER A C 1
ATOM 799 O O . SER A 1 100 ? 21.282 -6.634 -67.836 1.00 40.91 100 SER A O 1
ATOM 801 N N . GLU A 1 101 ? 22.418 -8.151 -66.644 1.00 45.50 101 GLU A N 1
ATOM 802 C CA . GLU A 1 101 ? 21.279 -9.002 -66.287 1.00 45.50 101 GLU A CA 1
ATOM 803 C C . GLU A 1 101 ? 20.327 -8.321 -65.293 1.00 45.50 101 GLU A C 1
ATOM 805 O O . GLU A 1 101 ? 19.111 -8.422 -65.443 1.00 45.50 101 GLU A O 1
ATOM 810 N N . LYS A 1 102 ? 20.857 -7.561 -64.322 1.00 45.12 102 LYS A N 1
ATOM 811 C CA . LYS A 1 102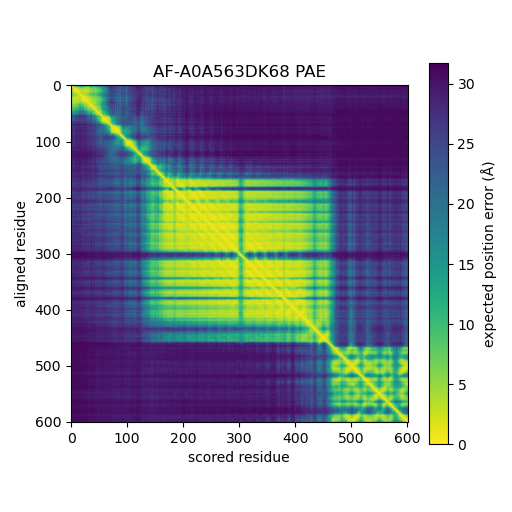 ? 20.046 -6.810 -63.351 1.00 45.12 102 LYS A CA 1
ATOM 812 C C . LYS A 1 102 ? 19.321 -5.636 -64.006 1.00 45.12 102 LYS A C 1
ATOM 814 O O . LYS A 1 102 ? 18.194 -5.323 -63.641 1.00 45.12 102 LYS A O 1
ATOM 819 N N . ILE A 1 103 ? 19.963 -5.022 -64.997 1.00 46.69 103 ILE A N 1
ATOM 820 C CA . ILE A 1 103 ? 19.395 -3.933 -65.796 1.00 46.69 103 ILE A CA 1
ATOM 821 C C . ILE A 1 103 ? 18.240 -4.455 -66.663 1.00 46.69 103 ILE A C 1
ATOM 823 O O . ILE A 1 103 ? 17.188 -3.827 -66.716 1.00 46.69 103 ILE A O 1
ATOM 827 N N . ALA A 1 104 ? 18.389 -5.629 -67.282 1.00 47.09 104 ALA A N 1
ATOM 828 C CA . ALA A 1 104 ? 17.321 -6.251 -68.066 1.00 47.09 104 ALA A CA 1
ATOM 829 C C . ALA A 1 104 ? 16.115 -6.678 -67.202 1.00 47.09 104 ALA A C 1
ATOM 831 O O . ALA A 1 104 ? 14.974 -6.488 -67.615 1.00 47.09 104 ALA A O 1
ATOM 832 N N . GLU A 1 105 ? 16.357 -7.190 -65.990 1.00 51.53 105 GLU A N 1
ATOM 833 C CA . GLU A 1 105 ? 15.303 -7.583 -65.038 1.00 51.53 105 GLU A CA 1
ATOM 834 C C . GLU A 1 105 ? 14.462 -6.383 -64.561 1.00 51.53 105 GLU A C 1
ATOM 836 O O . GLU A 1 105 ? 13.251 -6.501 -64.392 1.00 51.53 105 GLU A O 1
ATOM 841 N N . LEU A 1 106 ? 15.087 -5.213 -64.385 1.00 47.78 106 LEU A N 1
ATOM 842 C CA . LEU A 1 106 ? 14.407 -3.969 -64.004 1.00 47.78 106 LEU A CA 1
ATOM 843 C C . LEU A 1 106 ? 13.570 -3.377 -65.148 1.00 47.78 106 LEU A C 1
ATOM 845 O O . LEU A 1 106 ? 12.532 -2.771 -64.895 1.00 47.78 106 LEU A O 1
ATOM 849 N N . ILE A 1 107 ? 13.999 -3.568 -66.397 1.00 51.12 107 ILE A N 1
ATOM 850 C CA . ILE A 1 107 ? 13.287 -3.082 -67.588 1.00 51.12 107 ILE A CA 1
ATOM 851 C C . ILE A 1 107 ? 11.998 -3.883 -67.833 1.00 51.12 107 ILE A C 1
ATOM 853 O O . ILE A 1 107 ? 10.985 -3.299 -68.210 1.00 51.12 107 ILE A O 1
ATOM 857 N N . ASP A 1 108 ? 12.004 -5.194 -67.578 1.00 51.38 108 ASP A N 1
ATOM 858 C CA . ASP A 1 108 ? 10.850 -6.076 -67.832 1.00 51.38 108 ASP A CA 1
ATOM 859 C C . ASP A 1 108 ? 9.706 -5.891 -66.808 1.00 51.38 108 ASP A C 1
ATOM 861 O O . ASP A 1 108 ? 8.559 -6.267 -67.052 1.00 51.38 108 ASP A O 1
ATOM 865 N N . GLN A 1 109 ? 9.997 -5.268 -65.659 1.00 47.62 109 GLN A N 1
ATOM 866 C CA . GLN A 1 109 ? 9.021 -4.995 -64.595 1.00 47.62 109 GLN A CA 1
ATOM 867 C C . GLN A 1 109 ? 8.186 -3.722 -64.825 1.00 47.62 109 GLN A C 1
ATOM 869 O O . GLN A 1 109 ? 7.200 -3.517 -64.117 1.00 47.62 109 GLN A O 1
ATOM 874 N N . VAL A 1 110 ? 8.532 -2.879 -65.805 1.00 48.56 110 VAL A N 1
ATOM 875 C CA . VAL A 1 110 ? 7.839 -1.607 -66.073 1.00 48.56 110 VAL A CA 1
ATOM 876 C C . VAL A 1 110 ? 6.817 -1.783 -67.200 1.00 48.56 110 VAL A C 1
ATOM 878 O O . VAL A 1 110 ? 7.180 -1.975 -68.358 1.00 48.56 110 VAL A O 1
ATOM 881 N N . GLN A 1 111 ? 5.519 -1.688 -66.886 1.00 53.91 111 GLN A N 1
ATOM 882 C CA . GLN A 1 111 ? 4.457 -1.681 -67.900 1.00 53.91 111 GLN A CA 1
ATOM 883 C C . GLN A 1 111 ? 4.311 -0.271 -68.511 1.00 53.91 111 GLN A C 1
ATOM 885 O O . GLN A 1 111 ? 4.015 0.677 -67.781 1.00 53.91 111 GLN A O 1
ATOM 890 N N . PRO A 1 112 ? 4.452 -0.091 -69.842 1.00 48.38 112 PRO A N 1
ATOM 891 C CA . PRO A 1 112 ? 4.427 1.233 -70.481 1.00 48.38 112 PRO A CA 1
ATOM 892 C C . PRO A 1 112 ? 3.132 2.036 -70.275 1.00 48.38 112 PRO A C 1
ATOM 894 O O . PRO A 1 112 ? 3.134 3.256 -70.409 1.00 48.38 112 PRO A O 1
ATOM 897 N N . SER A 1 113 ? 2.022 1.361 -69.965 1.00 50.69 113 SER A N 1
ATOM 898 C CA . SER A 1 113 ? 0.702 1.970 -69.770 1.00 50.69 113 SER A CA 1
ATOM 899 C C . SER A 1 113 ? 0.575 2.803 -68.494 1.00 50.69 113 SER A C 1
ATOM 901 O O . SER A 1 113 ? -0.311 3.645 -68.428 1.00 50.69 113 SER A O 1
ATOM 903 N N . GLU A 1 114 ? 1.435 2.594 -67.494 1.00 49.28 114 GLU A N 1
ATOM 904 C CA . GLU A 1 114 ? 1.388 3.330 -66.216 1.00 49.28 114 GLU A CA 1
ATOM 905 C C . GLU A 1 114 ? 2.133 4.680 -66.266 1.00 49.28 114 GLU A C 1
ATOM 907 O O . GLU A 1 114 ? 2.117 5.441 -65.302 1.00 49.28 114 GLU A O 1
ATOM 912 N N . LEU A 1 115 ? 2.778 4.998 -67.395 1.00 48.66 115 LEU A N 1
ATOM 913 C CA . LEU A 1 115 ? 3.614 6.191 -67.579 1.00 48.66 115 LEU A CA 1
ATOM 914 C C . LEU A 1 115 ? 2.876 7.369 -68.249 1.00 48.66 115 LEU A C 1
ATOM 916 O O . LEU A 1 115 ? 3.499 8.385 -68.551 1.00 48.66 115 LEU A O 1
ATOM 920 N N . ILE A 1 116 ? 1.571 7.251 -68.505 1.00 50.53 116 ILE A N 1
ATOM 921 C CA . ILE A 1 116 ? 0.779 8.240 -69.255 1.00 50.53 116 ILE A CA 1
ATOM 922 C C . ILE A 1 116 ? -0.007 9.130 -68.274 1.00 50.53 116 ILE A C 1
ATOM 924 O O . ILE A 1 116 ? -0.530 8.642 -67.276 1.00 50.53 116 ILE A O 1
ATOM 928 N N . ASP A 1 117 ? -0.056 10.442 -68.525 1.00 44.62 117 ASP A N 1
ATOM 929 C CA . ASP A 1 117 ? -0.883 11.387 -67.760 1.00 44.62 117 ASP A CA 1
ATOM 930 C C . ASP A 1 117 ? -2.318 11.378 -68.313 1.00 44.62 117 ASP A C 1
ATOM 932 O O . ASP A 1 117 ? -2.511 11.589 -69.510 1.00 44.62 117 ASP A O 1
ATOM 936 N N . ASP A 1 118 ? -3.322 11.138 -67.463 1.00 48.91 118 ASP A N 1
ATOM 937 C CA . ASP A 1 118 ? -4.735 11.022 -67.876 1.00 48.91 118 ASP A CA 1
ATOM 938 C C . ASP A 1 118 ? -5.383 12.372 -68.270 1.00 48.91 118 ASP A C 1
ATOM 940 O O . ASP A 1 118 ? -6.526 12.404 -68.728 1.00 48.91 118 ASP A O 1
ATOM 944 N N . GLU A 1 119 ? -4.671 13.495 -68.131 1.00 51.94 119 GLU A N 1
ATOM 945 C CA . GLU A 1 119 ? -5.157 14.838 -68.475 1.00 51.94 119 GLU A CA 1
ATOM 946 C C . GLU A 1 119 ? -4.275 15.512 -69.538 1.00 51.94 119 GLU A C 1
ATOM 948 O O . GLU A 1 119 ? -3.484 16.401 -69.232 1.00 51.94 119 GLU A O 1
ATOM 953 N N . LEU A 1 120 ? -4.424 15.139 -70.814 1.00 47.38 120 LEU A N 1
ATOM 954 C CA . LEU A 1 120 ? -3.904 15.942 -71.929 1.00 47.38 120 LEU A CA 1
ATOM 955 C C . LEU A 1 120 ? -4.940 16.073 -73.055 1.00 47.38 120 LEU A C 1
ATOM 957 O O . LEU A 1 120 ? -5.517 15.091 -73.520 1.00 47.38 120 LEU A O 1
ATOM 961 N N . GLU A 1 121 ? -5.175 17.318 -73.483 1.00 52.31 121 GLU A N 1
ATOM 962 C CA . GLU A 1 121 ? -6.032 17.667 -74.620 1.00 52.31 121 GLU A CA 1
ATOM 963 C C . GLU A 1 121 ? -5.505 17.092 -75.946 1.00 52.31 121 GLU A C 1
ATOM 965 O O . GLU A 1 121 ? -4.299 16.958 -76.180 1.00 52.31 121 GLU A O 1
ATOM 970 N N . GLU A 1 122 ? -6.452 16.791 -76.837 1.00 39.22 122 GLU A N 1
ATOM 971 C CA . GLU A 1 122 ? -6.248 16.168 -78.143 1.00 39.22 122 GLU A CA 1
ATOM 972 C C . GLU A 1 122 ? -5.241 16.964 -79.002 1.00 39.22 122 GLU A C 1
ATOM 974 O O . GLU A 1 122 ? -5.532 18.061 -79.480 1.00 39.22 122 GLU A O 1
ATOM 979 N N . GLY A 1 123 ? -4.044 16.400 -79.211 1.00 48.16 123 GLY A N 1
ATOM 980 C CA . GLY A 1 123 ? -3.034 16.936 -80.135 1.00 48.16 123 GLY A CA 1
ATOM 981 C C . GLY A 1 123 ? -1.670 17.301 -79.539 1.00 48.16 123 GLY A C 1
ATOM 982 O O . GLY A 1 123 ? -0.800 17.735 -80.293 1.00 48.16 123 GLY A O 1
ATOM 983 N N . SER A 1 124 ? -1.437 17.101 -78.240 1.00 42.53 124 SER A N 1
ATOM 984 C CA . SER A 1 124 ? -0.107 17.289 -77.634 1.00 42.53 124 SER A CA 1
ATOM 985 C C . SER A 1 124 ? 0.720 15.996 -77.665 1.00 42.53 124 SER A C 1
ATOM 987 O O . SER A 1 124 ? 0.203 14.908 -77.425 1.00 42.53 124 SER A O 1
ATOM 989 N N . VAL A 1 125 ? 2.016 16.103 -77.977 1.00 40.81 125 VAL A N 1
ATOM 990 C CA . VAL A 1 125 ? 2.973 14.984 -77.911 1.00 40.81 125 VAL A CA 1
ATOM 991 C C . VAL A 1 125 ? 3.143 14.585 -76.444 1.00 40.81 125 VAL A C 1
ATOM 993 O O . VAL A 1 125 ? 3.438 15.448 -75.624 1.00 40.81 125 VAL A O 1
ATOM 996 N N . ASN A 1 126 ? 2.951 13.298 -76.129 1.00 45.81 126 ASN A N 1
ATOM 997 C CA . ASN A 1 126 ? 3.117 12.717 -74.791 1.00 45.81 126 ASN A CA 1
ATOM 998 C C . ASN A 1 126 ? 4.504 13.038 -74.214 1.00 45.81 126 ASN A C 1
ATOM 1000 O O . ASN A 1 126 ? 5.469 12.302 -74.420 1.00 45.81 126 ASN A O 1
ATOM 1004 N N . THR A 1 127 ? 4.613 14.128 -73.470 1.00 44.31 127 THR A N 1
ATOM 1005 C CA . THR A 1 127 ? 5.757 14.397 -72.609 1.00 44.31 127 THR A CA 1
ATOM 1006 C C . THR A 1 127 ? 5.548 13.637 -71.314 1.00 44.31 127 THR A C 1
ATOM 1008 O O . THR A 1 127 ? 4.756 14.044 -70.467 1.00 44.31 127 THR A O 1
ATOM 1011 N N . TYR A 1 128 ? 6.257 12.519 -71.167 1.00 50.69 128 TYR A N 1
ATOM 1012 C CA . TYR A 1 128 ? 6.425 11.869 -69.874 1.00 50.69 128 TYR A CA 1
ATOM 1013 C C . TYR A 1 128 ? 6.963 12.908 -68.888 1.00 50.69 128 TYR A C 1
ATOM 1015 O O . TYR A 1 128 ? 8.021 13.494 -69.134 1.00 50.69 128 TYR A O 1
ATOM 1023 N N . SER A 1 129 ? 6.240 13.178 -67.798 1.00 51.41 129 SER A N 1
ATOM 1024 C CA . SER A 1 129 ? 6.747 14.096 -66.783 1.00 51.41 129 SER A CA 1
ATOM 1025 C C . SER A 1 129 ? 8.028 13.498 -66.202 1.00 51.41 129 SER A C 1
ATOM 1027 O O . SER A 1 129 ? 8.003 12.454 -65.546 1.00 51.41 129 SER A O 1
ATOM 1029 N N . ILE A 1 130 ? 9.160 14.148 -66.476 1.00 48.81 130 ILE A N 1
ATOM 1030 C CA . ILE A 1 130 ? 10.481 13.794 -65.937 1.00 48.81 130 ILE A CA 1
ATOM 1031 C C . ILE A 1 130 ? 10.414 13.664 -64.408 1.00 48.81 130 ILE A C 1
ATOM 1033 O O . ILE A 1 130 ? 11.147 12.865 -63.829 1.00 48.81 130 ILE A O 1
ATOM 1037 N N . ASP A 1 131 ? 9.494 14.385 -63.766 1.00 51.59 131 ASP A N 1
ATOM 1038 C CA . ASP A 1 131 ? 9.271 14.337 -62.326 1.00 51.59 131 ASP A CA 1
ATOM 1039 C C . ASP A 1 131 ? 8.630 13.011 -61.873 1.00 51.59 131 ASP A C 1
ATOM 1041 O O . ASP A 1 131 ? 9.095 12.439 -60.890 1.00 51.59 131 ASP A O 1
ATOM 1045 N N . LYS A 1 132 ? 7.680 12.434 -62.634 1.00 51.38 132 LYS A N 1
ATOM 1046 C CA . LYS A 1 132 ? 7.120 11.085 -62.368 1.00 51.38 132 LYS A CA 1
ATOM 1047 C C . LYS A 1 132 ? 8.168 9.983 -62.558 1.00 51.38 132 LYS A C 1
ATOM 1049 O O . LYS A 1 132 ? 8.199 9.015 -61.805 1.00 51.38 132 LYS A O 1
ATOM 1054 N N . ILE A 1 133 ? 9.053 10.125 -63.548 1.00 53.03 133 ILE A N 1
ATOM 1055 C CA . ILE A 1 133 ? 10.139 9.161 -63.798 1.00 53.03 133 ILE A CA 1
ATOM 1056 C C . ILE A 1 133 ? 11.209 9.242 -62.698 1.00 53.03 133 ILE A C 1
ATOM 1058 O O . ILE A 1 133 ? 11.658 8.203 -62.218 1.00 53.03 133 ILE A O 1
ATOM 1062 N N . LYS A 1 134 ? 11.588 10.447 -62.252 1.00 53.25 134 LYS A N 1
ATOM 1063 C CA . LYS A 1 134 ? 12.490 10.633 -61.101 1.00 53.25 134 LYS A CA 1
ATOM 1064 C C . LYS A 1 134 ? 11.897 10.049 -59.823 1.00 53.25 134 LYS A C 1
ATOM 1066 O O . LYS A 1 134 ? 12.585 9.304 -59.135 1.00 53.25 134 LYS A O 1
ATOM 1071 N N . GLU A 1 135 ? 10.616 10.303 -59.564 1.00 54.91 135 GLU A N 1
ATOM 1072 C CA . GLU A 1 135 ? 9.899 9.750 -58.414 1.00 54.91 135 GLU A CA 1
ATOM 1073 C C . GLU A 1 135 ? 9.874 8.210 -58.445 1.00 54.91 135 GLU A C 1
ATOM 1075 O O . GLU A 1 135 ? 10.154 7.559 -57.440 1.00 54.91 135 GLU A O 1
ATOM 1080 N N . LEU A 1 136 ? 9.622 7.592 -59.604 1.00 55.84 136 LEU A N 1
ATOM 1081 C CA . LEU A 1 136 ? 9.630 6.132 -59.759 1.00 55.84 136 LEU A CA 1
ATOM 1082 C C . LEU A 1 136 ? 11.034 5.517 -59.611 1.00 55.84 136 LEU A C 1
ATOM 1084 O O . LEU A 1 136 ? 11.176 4.462 -58.989 1.00 55.84 136 LEU A O 1
ATOM 1088 N N . VAL A 1 137 ? 12.081 6.173 -60.118 1.00 57.16 137 VAL A N 1
ATOM 1089 C CA . VAL A 1 137 ? 13.472 5.700 -60.001 1.00 57.16 137 VAL A CA 1
ATOM 1090 C C . VAL A 1 137 ? 13.981 5.824 -58.561 1.00 57.16 137 VAL A C 1
ATOM 1092 O O . VAL A 1 137 ? 14.530 4.856 -58.029 1.00 57.16 137 VAL A O 1
ATOM 1095 N N . GLU A 1 138 ? 13.715 6.943 -57.884 1.00 54.25 138 GLU A N 1
ATOM 1096 C CA . GLU A 1 138 ? 14.021 7.130 -56.456 1.00 54.25 138 GLU A CA 1
ATOM 1097 C C . GLU A 1 138 ? 13.255 6.125 -55.570 1.00 54.25 138 GLU A C 1
ATOM 1099 O O . GLU A 1 138 ? 13.781 5.601 -54.577 1.00 54.25 138 GLU A O 1
ATOM 1104 N N . ASN A 1 139 ? 12.036 5.747 -55.966 1.00 52.44 139 ASN A N 1
ATOM 1105 C CA . ASN A 1 139 ? 11.247 4.729 -55.276 1.00 52.44 139 ASN A CA 1
ATOM 1106 C C . ASN A 1 139 ? 11.720 3.287 -55.558 1.00 52.44 139 ASN A C 1
ATOM 1108 O O . ASN A 1 139 ? 11.700 2.470 -54.633 1.00 52.44 139 ASN A O 1
ATOM 1112 N N . SER A 1 140 ? 12.237 2.988 -56.755 1.00 51.34 140 SER A N 1
ATOM 1113 C CA . SER A 1 140 ? 12.701 1.647 -57.167 1.00 51.34 140 SER A CA 1
ATOM 1114 C C . SER A 1 140 ? 14.026 1.181 -56.536 1.00 51.34 140 SER A C 1
ATOM 1116 O O . SER A 1 140 ? 14.280 -0.020 -56.455 1.00 51.34 140 SER A O 1
ATOM 1118 N N . ALA A 1 141 ? 14.840 2.089 -55.987 1.00 50.34 141 ALA A N 1
ATOM 1119 C CA . ALA A 1 141 ? 16.017 1.755 -55.176 1.00 50.34 141 ALA A CA 1
ATOM 1120 C C . ALA A 1 141 ? 15.631 1.307 -53.746 1.00 50.34 141 ALA A C 1
ATOM 1122 O O . ALA A 1 141 ? 16.071 1.893 -52.759 1.00 50.34 141 ALA A O 1
ATOM 1123 N N . GLY A 1 142 ? 14.714 0.345 -53.600 1.00 47.97 142 GLY A N 1
ATOM 1124 C CA . GLY A 1 142 ? 14.274 -0.162 -52.294 1.00 47.97 142 GLY A CA 1
ATOM 1125 C C . GLY A 1 142 ? 15.443 -0.750 -51.494 1.00 47.97 142 GLY A C 1
ATOM 1126 O O . GLY A 1 142 ? 15.921 -1.835 -51.815 1.00 47.97 142 GLY A O 1
ATOM 1127 N N . GLY A 1 143 ? 15.926 -0.028 -50.481 1.00 55.19 143 GLY A N 1
ATOM 1128 C CA . GLY A 1 143 ? 16.978 -0.488 -49.573 1.00 55.19 143 GLY A CA 1
ATOM 1129 C C . GLY A 1 143 ? 16.433 -1.336 -48.411 1.00 55.19 143 GLY A C 1
ATOM 1130 O O . GLY A 1 143 ? 15.286 -1.782 -48.407 1.00 55.19 143 GLY A O 1
ATOM 1131 N N . ASP A 1 144 ? 17.251 -1.531 -47.381 1.00 54.28 144 ASP A N 1
ATOM 1132 C CA . ASP A 1 144 ? 16.920 -2.271 -46.154 1.00 54.28 144 ASP A CA 1
ATOM 1133 C C . ASP A 1 144 ? 15.879 -1.553 -45.258 1.00 54.28 144 ASP A C 1
ATOM 1135 O O . ASP A 1 144 ? 15.306 -0.529 -45.633 1.00 54.28 144 ASP A O 1
ATOM 1139 N N . LEU A 1 145 ? 15.586 -2.081 -44.058 1.00 56.88 145 LEU A N 1
ATOM 1140 C CA . LEU A 1 145 ? 14.624 -1.458 -43.137 1.00 56.88 145 LEU A CA 1
ATOM 1141 C C . LEU A 1 145 ? 15.006 -0.002 -42.833 1.00 56.88 145 LEU A C 1
ATOM 1143 O O . LEU A 1 145 ? 14.100 0.816 -42.774 1.00 56.88 145 LEU A O 1
ATOM 1147 N N . GLN A 1 146 ? 16.306 0.330 -42.762 1.00 49.75 146 GLN A N 1
ATOM 1148 C CA . GLN A 1 146 ? 16.826 1.701 -42.674 1.00 49.75 146 GLN A CA 1
ATOM 1149 C C . GLN A 1 146 ? 16.306 2.566 -43.837 1.00 49.75 146 GLN A C 1
ATOM 1151 O O . GLN A 1 146 ? 15.812 3.665 -43.607 1.00 49.75 146 GLN A O 1
ATOM 1156 N N . SER A 1 147 ? 16.263 2.036 -45.056 1.00 53.25 147 SER A N 1
ATOM 1157 C CA . SER A 1 147 ? 15.683 2.746 -46.202 1.00 53.25 147 SER A CA 1
ATOM 1158 C C . SER A 1 147 ? 14.150 2.895 -46.160 1.00 53.25 147 SER A C 1
ATOM 1160 O O . SER A 1 147 ? 13.614 3.886 -46.647 1.00 53.25 147 SER A O 1
ATOM 1162 N N . VAL A 1 148 ? 13.417 1.954 -45.550 1.00 53.22 148 VAL A N 1
ATOM 1163 C CA . VAL A 1 148 ? 11.957 2.054 -45.332 1.00 53.22 148 VAL A CA 1
ATOM 1164 C C . VAL A 1 148 ? 11.651 3.056 -44.211 1.00 53.22 148 VAL A C 1
ATOM 1166 O O . VAL A 1 148 ? 10.630 3.744 -44.243 1.00 53.22 148 VAL A O 1
ATOM 1169 N N . THR A 1 149 ? 12.566 3.188 -43.246 1.00 52.03 149 THR A N 1
ATOM 1170 C CA . THR A 1 149 ? 12.542 4.247 -42.232 1.00 52.03 149 THR A CA 1
ATOM 1171 C C . THR A 1 149 ? 12.910 5.634 -42.792 1.00 52.03 149 THR A C 1
ATOM 1173 O O . THR A 1 149 ? 12.444 6.628 -42.241 1.00 52.03 149 THR A O 1
ATOM 1176 N N . ASP A 1 150 ? 13.681 5.709 -43.891 1.00 43.84 150 ASP A N 1
ATOM 1177 C CA . ASP A 1 150 ? 14.035 6.947 -44.618 1.00 43.84 150 ASP A CA 1
ATOM 1178 C C . ASP A 1 150 ? 12.962 7.405 -45.621 1.00 43.84 150 ASP A C 1
ATOM 1180 O O . ASP A 1 150 ? 12.717 8.602 -45.751 1.00 43.84 150 ASP A O 1
ATOM 1184 N N . LYS A 1 151 ? 12.295 6.473 -46.320 1.00 50.69 151 LYS A N 1
ATOM 1185 C CA . LYS A 1 151 ? 11.217 6.787 -47.282 1.00 50.69 151 LYS A CA 1
ATOM 1186 C C . LYS A 1 151 ? 9.882 7.140 -46.609 1.00 50.69 151 LYS A C 1
ATOM 1188 O O . LYS A 1 151 ? 9.073 7.848 -47.199 1.00 50.69 151 LYS A O 1
ATOM 1193 N N . GLY A 1 152 ? 9.655 6.680 -45.374 1.00 42.09 152 GLY A N 1
ATOM 1194 C CA . GLY A 1 152 ? 8.381 6.837 -44.667 1.00 42.09 152 GLY A CA 1
ATOM 1195 C C . GLY A 1 152 ? 7.254 5.986 -45.276 1.00 42.09 152 GLY A C 1
ATOM 1196 O O . GLY A 1 152 ? 7.190 5.746 -46.477 1.00 42.09 152 GLY A O 1
ATOM 1197 N N . ASN A 1 153 ? 6.340 5.488 -44.442 1.00 51.84 153 ASN A N 1
ATOM 1198 C CA . ASN A 1 153 ? 5.192 4.714 -44.912 1.00 51.84 153 ASN A CA 1
ATOM 1199 C C . ASN A 1 153 ? 4.079 5.656 -45.375 1.00 51.84 153 ASN A C 1
ATOM 1201 O O . ASN A 1 153 ? 3.506 6.393 -44.576 1.00 51.84 153 ASN A O 1
ATOM 1205 N N . THR A 1 154 ? 3.742 5.592 -46.653 1.00 46.44 154 THR A N 1
ATOM 1206 C CA . THR A 1 154 ? 2.636 6.342 -47.262 1.00 46.44 154 THR A CA 1
ATOM 1207 C C . THR A 1 154 ? 1.297 5.603 -47.174 1.00 46.44 154 THR A C 1
ATOM 1209 O O . THR A 1 154 ? 0.311 6.008 -47.783 1.00 46.44 154 THR A O 1
ATOM 1212 N N . THR A 1 155 ? 1.243 4.522 -46.397 1.00 46.75 155 THR A N 1
ATOM 1213 C CA . THR A 1 155 ? 0.025 3.761 -46.111 1.00 46.75 155 THR A CA 1
ATOM 1214 C C . THR A 1 155 ? -0.497 4.074 -44.703 1.00 46.75 155 THR A C 1
ATOM 1216 O O . THR A 1 155 ? 0.241 4.523 -43.832 1.00 46.75 155 THR A O 1
ATOM 1219 N N . ASP A 1 156 ? -1.753 3.736 -44.438 1.00 46.72 156 ASP A N 1
ATOM 1220 C CA . ASP A 1 156 ? -2.369 3.589 -43.110 1.00 46.72 156 ASP A CA 1
ATOM 1221 C C . ASP A 1 156 ? -1.825 2.386 -42.296 1.00 46.72 156 ASP A C 1
ATOM 1223 O O . ASP A 1 156 ? -2.390 2.001 -41.272 1.00 46.72 156 ASP A O 1
ATOM 1227 N N . LYS A 1 157 ? -0.708 1.791 -42.736 1.00 44.06 157 LYS A N 1
ATOM 1228 C CA . LYS A 1 157 ? 0.017 0.692 -42.073 1.00 44.06 157 LYS A CA 1
ATOM 1229 C C . LYS A 1 157 ? 1.127 1.258 -41.142 1.00 44.06 157 LYS A C 1
ATOM 1231 O O . LYS A 1 157 ? 1.338 2.466 -41.071 1.00 44.06 157 LYS A O 1
ATOM 1236 N N . GLU A 1 158 ? 1.860 0.429 -40.396 1.00 43.25 158 GLU A N 1
ATOM 1237 C CA . GLU A 1 158 ? 2.890 0.864 -39.414 1.00 43.25 158 GLU A CA 1
ATOM 1238 C C . GLU A 1 158 ? 4.268 1.233 -40.049 1.00 43.25 158 GLU A C 1
ATOM 1240 O O . GLU A 1 158 ? 4.665 0.627 -41.042 1.00 43.25 158 GLU A O 1
ATOM 1245 N N . ILE A 1 159 ? 5.014 2.212 -39.481 1.00 54.72 159 ILE A N 1
ATOM 1246 C CA . ILE A 1 159 ? 6.354 2.706 -39.928 1.00 54.72 159 ILE A CA 1
ATOM 1247 C C . ILE A 1 159 ? 7.492 2.190 -39.040 1.00 54.72 159 ILE A C 1
ATOM 1249 O O . ILE A 1 159 ? 7.426 2.295 -37.816 1.00 54.72 159 ILE A O 1
ATOM 1253 N N . ASN A 1 160 ? 8.589 1.763 -39.672 1.00 49.59 160 ASN A N 1
ATOM 1254 C CA . ASN A 1 160 ? 9.861 1.417 -39.028 1.00 49.59 160 ASN A CA 1
ATOM 1255 C C . ASN A 1 160 ? 10.815 2.637 -38.908 1.00 49.59 160 ASN A C 1
ATOM 1257 O O . ASN A 1 160 ? 10.709 3.573 -39.687 1.00 49.59 160 ASN A O 1
ATOM 1261 N N . VAL A 1 161 ? 11.747 2.642 -37.936 1.00 57.72 161 VAL A N 1
ATOM 1262 C CA . VAL A 1 161 ? 12.273 3.835 -37.209 1.00 57.72 161 VAL A CA 1
ATOM 1263 C C . VAL A 1 161 ? 13.790 4.188 -37.366 1.00 57.72 161 VAL A C 1
ATOM 1265 O O . VAL A 1 161 ? 14.626 3.314 -37.155 1.00 57.72 161 VAL A O 1
ATOM 1268 N N . GLN A 1 162 ? 14.182 5.472 -37.544 1.00 44.41 162 GLN A N 1
ATOM 1269 C CA . GLN A 1 162 ? 15.588 5.935 -37.381 1.00 44.41 162 GLN A CA 1
ATOM 1270 C C . GLN A 1 162 ? 15.902 6.487 -35.977 1.00 44.41 162 GLN A C 1
ATOM 1272 O O . GLN A 1 162 ? 15.272 7.419 -35.479 1.00 44.41 162 GLN A O 1
ATOM 1277 N N . GLY A 1 163 ? 16.924 5.912 -35.336 1.00 49.03 163 GLY A N 1
ATOM 1278 C CA . GLY A 1 163 ? 17.414 6.255 -33.991 1.00 49.03 163 GLY A CA 1
ATOM 1279 C C . GLY A 1 163 ? 16.978 5.269 -32.902 1.00 49.03 163 GLY A C 1
ATOM 1280 O O . GLY A 1 163 ? 17.607 5.191 -31.844 1.00 49.03 163 GLY A O 1
ATOM 1281 N N . ALA A 1 164 ? 15.947 4.470 -33.173 1.00 52.53 164 ALA A N 1
ATOM 1282 C CA . ALA A 1 164 ? 15.677 3.259 -32.419 1.00 52.53 164 ALA A CA 1
ATOM 1283 C C . ALA A 1 164 ? 16.476 2.117 -33.050 1.00 52.53 164 ALA A C 1
ATOM 1285 O O . ALA A 1 164 ? 16.223 1.738 -34.186 1.00 52.53 164 ALA A O 1
ATOM 1286 N N . THR A 1 165 ? 17.422 1.536 -32.314 1.00 56.12 165 THR A N 1
ATOM 1287 C CA . THR A 1 165 ? 17.823 0.161 -32.630 1.00 56.12 165 THR A CA 1
ATOM 1288 C C . THR A 1 165 ? 16.579 -0.686 -32.410 1.00 56.12 165 THR A C 1
ATOM 1290 O O . THR A 1 165 ? 16.065 -0.699 -31.294 1.00 56.12 165 THR A O 1
ATOM 1293 N N . LEU A 1 166 ? 16.071 -1.297 -33.473 1.00 65.50 166 LEU A N 1
ATOM 1294 C CA . LEU A 1 166 ? 14.932 -2.201 -33.440 1.00 65.50 166 LEU A CA 1
ATOM 1295 C C . LEU A 1 166 ? 15.457 -3.623 -33.523 1.00 65.50 166 LEU A C 1
ATOM 1297 O O . LEU A 1 166 ? 16.207 -3.945 -34.441 1.00 65.50 166 LEU A O 1
ATOM 1301 N N . GLY A 1 167 ? 15.051 -4.467 -32.585 1.00 65.94 167 GLY A N 1
ATOM 1302 C CA . GLY A 1 167 ? 15.326 -5.896 -32.666 1.00 65.94 167 GLY A CA 1
ATOM 1303 C C . GLY A 1 167 ? 15.643 -6.523 -31.323 1.00 65.94 167 GLY A C 1
ATOM 1304 O O . GLY A 1 167 ? 16.013 -5.839 -30.366 1.00 65.94 167 GLY A O 1
ATOM 1305 N N . ALA A 1 168 ? 15.460 -7.840 -31.286 1.00 72.12 168 ALA A N 1
ATOM 1306 C CA . ALA A 1 168 ? 16.024 -8.683 -30.251 1.00 72.12 168 ALA A CA 1
ATOM 1307 C C . ALA A 1 168 ? 17.474 -9.025 -30.620 1.00 72.12 168 ALA A C 1
ATOM 1309 O O . ALA A 1 168 ? 17.745 -9.364 -31.773 1.00 72.12 168 ALA A O 1
ATOM 1310 N N . ASP A 1 169 ? 18.400 -8.948 -29.668 1.00 77.88 169 ASP A N 1
ATOM 1311 C CA . ASP A 1 169 ? 19.724 -9.552 -29.836 1.00 77.88 169 ASP A CA 1
ATOM 1312 C C . ASP A 1 169 ? 19.678 -11.083 -29.625 1.00 77.88 169 ASP A C 1
ATOM 1314 O O . ASP A 1 169 ? 18.637 -11.666 -29.309 1.00 77.88 169 ASP A O 1
ATOM 1318 N N . ASN A 1 170 ? 20.826 -11.754 -29.767 1.00 80.12 170 ASN A N 1
ATOM 1319 C CA . ASN A 1 170 ? 20.941 -13.205 -29.559 1.00 80.12 170 ASN A CA 1
ATOM 1320 C C . ASN A 1 170 ? 20.666 -13.652 -28.107 1.00 80.12 170 ASN A C 1
ATOM 1322 O O . ASN A 1 170 ? 20.501 -14.847 -27.862 1.00 80.12 170 ASN A O 1
ATOM 1326 N N . SER A 1 171 ? 20.612 -12.715 -27.159 1.00 82.00 171 SER A N 1
ATOM 1327 C CA . SER A 1 171 ? 20.280 -12.942 -25.749 1.00 82.00 171 SER A CA 1
ATOM 1328 C C . SER A 1 171 ? 18.792 -12.695 -25.452 1.00 82.00 171 SER A C 1
ATOM 1330 O O . SER A 1 171 ? 18.363 -12.776 -24.296 1.00 82.00 171 SER A O 1
ATOM 1332 N N . GLY A 1 172 ? 17.988 -12.401 -26.483 1.00 81.50 172 GLY A N 1
ATOM 1333 C CA . GLY A 1 172 ? 16.556 -12.128 -26.369 1.00 81.50 172 GLY A CA 1
ATOM 1334 C C . GLY A 1 172 ? 16.232 -10.715 -25.881 1.00 81.50 172 GLY A C 1
ATOM 1335 O O . GLY A 1 172 ? 15.114 -10.482 -25.421 1.00 81.50 172 GLY A O 1
ATOM 1336 N N . ASN A 1 173 ? 17.180 -9.774 -25.943 1.00 86.62 173 ASN A N 1
ATOM 1337 C CA . ASN A 1 173 ? 16.971 -8.408 -25.470 1.00 86.62 173 ASN A CA 1
ATOM 1338 C C . ASN A 1 173 ? 16.312 -7.536 -26.538 1.00 86.62 173 ASN A C 1
ATOM 1340 O O . ASN A 1 173 ? 16.943 -7.219 -27.541 1.00 86.62 173 ASN A O 1
ATOM 1344 N N . LEU A 1 174 ? 15.079 -7.091 -26.305 1.00 89.31 174 LEU A N 1
ATOM 1345 C CA . LEU A 1 174 ? 14.342 -6.184 -27.179 1.00 89.31 174 LEU A CA 1
ATOM 1346 C C . LEU A 1 174 ? 14.684 -4.720 -26.877 1.00 89.31 174 LEU A C 1
ATOM 1348 O O . LEU A 1 174 ? 14.521 -4.257 -25.747 1.00 89.31 174 LEU A O 1
ATOM 1352 N N . LYS A 1 175 ? 15.071 -3.970 -27.910 1.00 86.44 175 LYS A N 1
ATOM 1353 C CA . LYS A 1 175 ? 15.289 -2.519 -27.852 1.00 86.44 175 LYS A CA 1
ATOM 1354 C C . LYS A 1 175 ? 14.348 -1.786 -28.813 1.00 86.44 175 LYS A C 1
ATOM 1356 O O . LYS A 1 175 ? 14.152 -2.219 -29.945 1.00 86.44 175 LYS A O 1
ATOM 1361 N N . LEU A 1 176 ? 13.761 -0.683 -28.347 1.00 87.81 176 LEU A N 1
ATOM 1362 C CA . LEU A 1 176 ? 12.953 0.246 -29.141 1.00 87.81 176 LEU A CA 1
ATOM 1363 C C . LEU A 1 176 ? 13.057 1.657 -28.545 1.00 87.81 176 LEU A C 1
ATOM 1365 O O . LEU A 1 176 ? 12.523 1.928 -27.476 1.00 87.81 176 LEU A O 1
ATOM 1369 N N . GLY A 1 177 ? 13.710 2.583 -29.242 1.00 84.06 177 GLY A N 1
ATOM 1370 C CA . GLY A 1 177 ? 13.827 3.989 -28.837 1.00 84.06 177 GLY A CA 1
ATOM 1371 C C . GLY A 1 177 ? 15.271 4.473 -28.705 1.00 84.06 177 GLY A C 1
ATOM 1372 O O . GLY A 1 177 ? 16.208 3.693 -28.519 1.00 84.06 177 GLY A O 1
ATOM 1373 N N . LYS A 1 178 ? 15.452 5.793 -28.810 1.00 84.25 178 LYS A N 1
ATOM 1374 C CA . LYS A 1 178 ? 16.763 6.446 -28.724 1.00 84.25 178 LYS A CA 1
ATOM 1375 C C . LYS A 1 178 ? 17.424 6.162 -27.375 1.00 84.25 178 LYS A C 1
ATOM 1377 O O . LYS A 1 178 ? 16.805 6.358 -26.332 1.00 84.25 178 LYS A O 1
ATOM 1382 N N . SER A 1 179 ? 18.677 5.707 -27.394 1.00 86.12 179 SER A N 1
ATOM 1383 C CA . SER A 1 179 ? 19.461 5.389 -26.186 1.00 86.12 179 SER A CA 1
ATOM 1384 C C . SER A 1 179 ? 18.818 4.363 -25.237 1.00 86.12 179 SER A C 1
ATOM 1386 O O . SER A 1 179 ? 19.271 4.223 -24.101 1.00 86.12 179 SER A O 1
ATOM 1388 N N . ALA A 1 180 ? 17.782 3.636 -25.676 1.00 89.12 180 ALA A N 1
ATOM 1389 C CA . ALA A 1 180 ? 17.267 2.496 -24.929 1.00 89.12 180 ALA A CA 1
ATOM 1390 C C . ALA A 1 180 ? 18.382 1.444 -24.810 1.00 89.12 180 ALA A C 1
ATOM 1392 O O . ALA A 1 180 ? 19.113 1.240 -25.777 1.00 89.12 180 ALA A O 1
ATOM 1393 N N . LEU A 1 181 ? 18.560 0.817 -23.647 1.00 86.38 181 LEU A N 1
ATOM 1394 C CA . LEU A 1 181 ? 19.602 -0.196 -23.415 1.00 86.38 181 LEU A CA 1
ATOM 1395 C C . LEU A 1 181 ? 20.991 0.250 -23.945 1.00 86.38 181 LEU A C 1
ATOM 1397 O O . LEU A 1 181 ? 21.549 -0.317 -24.886 1.00 86.38 181 LEU A O 1
ATOM 1401 N N . GLY A 1 182 ? 21.488 1.374 -23.418 1.00 71.50 182 GLY A N 1
ATOM 1402 C CA . GLY A 1 182 ? 22.579 2.159 -24.013 1.00 71.50 182 GLY A CA 1
ATOM 1403 C C . GLY A 1 182 ? 23.985 1.559 -23.894 1.00 71.50 182 GLY A C 1
ATOM 1404 O O . GLY A 1 182 ? 24.868 1.943 -24.661 1.00 71.50 182 GLY A O 1
ATOM 1405 N N . LYS A 1 183 ? 24.211 0.614 -22.974 1.00 68.94 183 LYS A N 1
ATOM 1406 C CA . LYS A 1 183 ? 25.503 -0.061 -22.777 1.00 68.94 183 LYS A CA 1
ATOM 1407 C C . LYS A 1 183 ? 25.379 -1.558 -23.058 1.00 68.94 183 LYS A C 1
ATOM 1409 O O . LYS A 1 183 ? 25.081 -2.340 -22.172 1.00 68.94 183 LYS A O 1
ATOM 1414 N N . LEU A 1 184 ? 25.655 -1.950 -24.301 1.00 60.78 184 LEU A N 1
ATOM 1415 C CA . LEU A 1 184 ? 25.571 -3.341 -24.776 1.00 60.78 184 LEU A CA 1
ATOM 1416 C C . LEU A 1 184 ? 26.694 -4.266 -24.263 1.00 60.78 184 LEU A C 1
ATOM 1418 O O . LEU A 1 184 ? 26.643 -5.475 -24.477 1.00 60.78 184 LEU A O 1
ATOM 1422 N N . ALA A 1 185 ? 27.722 -3.723 -23.609 1.00 51.88 185 ALA A N 1
ATOM 1423 C CA . ALA A 1 185 ? 28.870 -4.502 -23.163 1.00 51.88 185 ALA A CA 1
ATOM 1424 C C . ALA A 1 185 ? 28.517 -5.295 -21.889 1.00 51.88 185 ALA A C 1
ATOM 1426 O O . ALA A 1 185 ? 28.484 -4.725 -20.806 1.00 51.88 185 ALA A O 1
ATOM 1427 N N . GLU A 1 186 ? 28.276 -6.602 -22.050 1.00 58.66 186 GLU A N 1
ATOM 1428 C CA . GLU A 1 186 ? 28.076 -7.624 -20.995 1.00 58.66 186 GLU A CA 1
ATOM 1429 C C . GLU A 1 186 ? 26.686 -7.738 -20.349 1.00 58.66 186 GLU A C 1
ATOM 1431 O O . GLU A 1 186 ? 26.542 -8.166 -19.200 1.00 58.66 186 GLU A O 1
ATOM 1436 N N . ILE A 1 187 ? 25.631 -7.394 -21.075 1.00 65.44 187 ILE A N 1
ATOM 1437 C CA . ILE A 1 187 ? 24.296 -7.351 -20.485 1.00 65.44 187 ILE A CA 1
ATOM 1438 C C . ILE A 1 187 ? 23.504 -8.628 -20.722 1.00 65.44 187 ILE A C 1
ATOM 1440 O O . ILE A 1 187 ? 23.316 -9.058 -21.850 1.00 65.44 187 ILE A O 1
ATOM 1444 N N . GLY A 1 188 ? 23.082 -9.195 -19.595 1.00 68.56 188 GLY A N 1
ATOM 1445 C CA . GLY A 1 188 ? 21.797 -9.819 -19.310 1.00 68.56 188 GLY A CA 1
ATOM 1446 C C . GLY A 1 188 ? 20.895 -10.414 -20.393 1.00 68.56 188 GLY A C 1
ATOM 1447 O O . GLY A 1 188 ? 20.855 -9.969 -21.527 1.00 68.56 188 GLY A O 1
ATOM 1448 N N . ASN A 1 189 ? 20.070 -11.386 -20.004 1.00 84.88 189 ASN A N 1
ATOM 1449 C CA . ASN A 1 189 ? 19.169 -12.079 -20.930 1.00 84.88 189 ASN A CA 1
ATOM 1450 C C . ASN A 1 189 ? 17.718 -11.593 -20.795 1.00 84.88 189 ASN A C 1
ATOM 1452 O O . ASN A 1 189 ? 17.239 -11.331 -19.685 1.00 84.88 189 ASN A O 1
ATOM 1456 N N . ASN A 1 190 ? 16.971 -11.595 -21.900 1.00 89.00 190 ASN A N 1
ATOM 1457 C CA . ASN A 1 190 ? 15.527 -11.330 -21.931 1.00 89.00 190 ASN A CA 1
ATOM 1458 C C . ASN A 1 190 ? 15.121 -9.959 -21.353 1.00 89.00 190 ASN A C 1
ATOM 1460 O O . ASN A 1 190 ? 14.190 -9.854 -20.548 1.00 89.00 190 ASN A O 1
ATOM 1464 N N . LEU A 1 191 ? 15.845 -8.904 -21.718 1.00 92.12 191 LEU A N 1
ATOM 1465 C CA . LEU A 1 191 ? 15.513 -7.521 -21.380 1.00 92.12 191 LEU A CA 1
ATOM 1466 C C . LEU A 1 191 ? 14.551 -6.939 -22.424 1.00 92.12 191 LEU A C 1
ATOM 1468 O O . LEU A 1 191 ? 14.604 -7.275 -23.598 1.00 92.12 191 LEU A O 1
ATOM 1472 N N . THR A 1 192 ? 13.658 -6.045 -22.029 1.00 94.62 192 THR A N 1
ATOM 1473 C CA . THR A 1 192 ? 12.790 -5.300 -22.947 1.00 94.62 192 THR A CA 1
ATOM 1474 C C . THR A 1 192 ? 12.887 -3.830 -22.594 1.00 94.62 192 THR A C 1
ATOM 1476 O O . THR A 1 192 ? 12.394 -3.426 -21.551 1.00 94.62 192 THR A O 1
ATOM 1479 N N . ALA A 1 193 ? 13.524 -3.030 -23.442 1.00 93.50 193 ALA A N 1
ATOM 1480 C CA . ALA A 1 193 ? 13.684 -1.593 -23.269 1.00 93.50 193 ALA A CA 1
ATOM 1481 C C . ALA A 1 193 ? 12.947 -0.853 -24.389 1.00 93.50 193 ALA A C 1
ATOM 1483 O O . ALA A 1 193 ? 13.412 -0.804 -25.527 1.00 93.50 193 ALA A O 1
ATOM 1484 N N . ILE A 1 194 ? 11.798 -0.268 -24.058 1.00 94.19 194 ILE A N 1
ATOM 1485 C CA . ILE A 1 194 ? 10.961 0.493 -24.984 1.00 94.19 194 ILE A CA 1
ATOM 1486 C C . ILE A 1 194 ? 10.822 1.931 -24.479 1.00 94.19 194 ILE A C 1
ATOM 1488 O O . ILE A 1 194 ? 10.436 2.154 -23.338 1.00 94.19 194 ILE A O 1
ATOM 1492 N N . GLY A 1 195 ? 11.092 2.918 -25.325 1.00 92.69 195 GLY A N 1
ATOM 1493 C CA . GLY A 1 195 ? 11.066 4.340 -24.991 1.00 92.69 195 GLY A CA 1
ATOM 1494 C C . GLY A 1 195 ? 12.462 4.949 -24.873 1.00 92.69 195 GLY A C 1
ATOM 1495 O O . GLY A 1 195 ? 13.446 4.280 -24.561 1.00 92.69 195 GLY A O 1
ATOM 1496 N N . GLU A 1 196 ? 12.554 6.249 -25.143 1.00 91.50 196 GLU A N 1
ATOM 1497 C CA . GLU A 1 196 ? 13.821 6.979 -25.086 1.00 91.50 196 GLU A CA 1
ATOM 1498 C C . GLU A 1 196 ? 14.464 6.881 -23.690 1.00 91.50 196 GLU A C 1
ATOM 1500 O O . GLU A 1 196 ? 13.807 7.118 -22.677 1.00 91.50 196 GLU A O 1
ATOM 1505 N N . ASN A 1 197 ? 15.756 6.542 -23.643 1.00 93.19 197 ASN A N 1
ATOM 1506 C CA . ASN A 1 197 ? 16.549 6.338 -22.423 1.00 93.19 197 ASN A CA 1
ATOM 1507 C C . ASN A 1 197 ? 16.012 5.260 -21.453 1.00 93.19 197 ASN A C 1
ATOM 1509 O O . ASN A 1 197 ? 16.399 5.246 -20.282 1.00 93.19 197 ASN A O 1
ATOM 1513 N N . SER A 1 198 ? 15.128 4.361 -21.899 1.00 95.25 198 SER A N 1
ATOM 1514 C CA . SER A 1 198 ? 14.724 3.207 -21.087 1.00 95.25 198 SER A CA 1
ATOM 1515 C C . SER A 1 198 ? 15.927 2.281 -20.857 1.00 95.25 198 SER A C 1
ATOM 1517 O O . SER A 1 198 ? 16.606 1.909 -21.815 1.00 95.25 198 SER A O 1
ATOM 1519 N N . LEU A 1 199 ? 16.240 1.945 -19.601 1.00 94.00 199 LEU A N 1
ATOM 1520 C CA . LEU A 1 199 ? 17.449 1.185 -19.219 1.00 94.00 199 LEU A CA 1
ATOM 1521 C C . LEU A 1 199 ? 18.769 1.753 -19.790 1.00 94.00 199 LEU A C 1
ATOM 1523 O O . LEU A 1 199 ? 19.691 1.003 -20.110 1.00 94.00 199 LEU A O 1
ATOM 1527 N N . ALA A 1 200 ? 18.881 3.076 -19.945 1.00 92.75 200 ALA A N 1
ATOM 1528 C CA . ALA A 1 200 ? 20.024 3.712 -20.611 1.00 92.75 200 ALA A CA 1
ATOM 1529 C C . ALA A 1 200 ? 21.397 3.348 -20.011 1.00 92.75 200 ALA A C 1
ATOM 1531 O O . ALA A 1 200 ? 22.367 3.199 -20.755 1.00 92.75 200 ALA A O 1
ATOM 1532 N N . LEU A 1 201 ? 21.486 3.210 -18.683 1.00 92.56 201 LEU A N 1
ATOM 1533 C CA . LEU A 1 201 ? 22.729 2.905 -17.966 1.00 92.56 201 LEU A CA 1
ATOM 1534 C C . LEU A 1 201 ? 22.882 1.429 -17.574 1.00 92.56 201 LEU A C 1
ATOM 1536 O O . LEU A 1 201 ? 23.837 1.108 -16.865 1.00 92.56 201 LEU A O 1
ATOM 1540 N N . TYR A 1 202 ? 21.987 0.550 -18.030 1.00 91.50 202 TYR A N 1
ATOM 1541 C CA . TYR A 1 202 ? 22.042 -0.869 -17.688 1.00 91.50 202 TYR A CA 1
ATOM 1542 C C . TYR A 1 202 ? 23.286 -1.522 -18.279 1.00 91.50 202 TYR A C 1
ATOM 1544 O O . TYR A 1 202 ? 23.450 -1.553 -19.493 1.00 91.50 202 TYR A O 1
ATOM 1552 N N . ASP A 1 203 ? 24.154 -2.020 -17.398 1.00 87.50 203 ASP A N 1
ATOM 1553 C CA . ASP A 1 203 ? 25.397 -2.726 -17.731 1.00 87.50 203 ASP A CA 1
ATOM 1554 C C . ASP A 1 203 ? 25.527 -4.076 -16.998 1.00 87.50 203 ASP A C 1
ATOM 1556 O O . ASP A 1 203 ? 26.541 -4.757 -17.105 1.00 87.50 203 ASP A O 1
ATOM 1560 N N . GLY A 1 204 ? 24.507 -4.477 -16.228 1.00 86.12 204 GLY A N 1
ATOM 1561 C CA . GLY A 1 204 ? 24.519 -5.716 -15.449 1.00 86.12 204 GLY A CA 1
ATOM 1562 C C . GLY A 1 204 ? 25.641 -5.790 -14.402 1.00 86.12 204 GLY A C 1
ATOM 1563 O O . GLY A 1 204 ? 25.939 -6.878 -13.912 1.00 86.12 204 GLY A O 1
ATOM 1564 N N . SER A 1 205 ? 26.297 -4.679 -14.057 1.00 86.00 205 SER A N 1
ATOM 1565 C CA . SER A 1 205 ? 27.414 -4.649 -13.107 1.00 86.00 205 SER A CA 1
ATOM 1566 C C . SER A 1 205 ? 26.987 -4.791 -11.643 1.00 86.00 205 SER A C 1
ATOM 1568 O O . SER A 1 205 ? 27.834 -5.058 -10.791 1.00 86.00 205 SER A O 1
ATOM 1570 N N . GLN A 1 206 ? 25.699 -4.606 -11.330 1.00 81.62 206 GLN A N 1
ATOM 1571 C CA . GLN A 1 206 ? 25.166 -4.639 -9.962 1.00 81.62 206 GLN A CA 1
ATOM 1572 C C . GLN A 1 206 ? 24.116 -5.745 -9.757 1.00 81.62 206 GLN A C 1
ATOM 1574 O O . GLN A 1 206 ? 23.362 -6.083 -10.661 1.00 81.62 206 GLN A O 1
ATOM 1579 N N . GLY A 1 207 ? 24.012 -6.274 -8.536 1.00 76.81 207 GLY A N 1
ATOM 1580 C CA . GLY A 1 207 ? 23.023 -7.301 -8.184 1.00 76.81 207 GLY A CA 1
ATOM 1581 C C . GLY A 1 207 ? 23.389 -8.726 -8.623 1.00 76.81 207 GLY A C 1
ATOM 1582 O O . GLY A 1 207 ? 24.312 -8.955 -9.401 1.00 76.81 207 GLY A O 1
ATOM 1583 N N . THR A 1 208 ? 22.672 -9.708 -8.072 1.00 82.06 208 THR A N 1
ATOM 1584 C CA . THR A 1 208 ? 22.908 -11.145 -8.321 1.00 82.06 208 THR A CA 1
ATOM 1585 C C . THR A 1 208 ? 22.373 -11.602 -9.675 1.00 82.06 208 THR A C 1
ATOM 1587 O O . THR A 1 208 ? 22.953 -12.475 -10.315 1.00 82.06 208 THR A O 1
ATOM 1590 N N . TYR A 1 209 ? 21.260 -11.012 -10.106 1.00 84.38 209 TYR A N 1
ATOM 1591 C CA . TYR A 1 209 ? 20.570 -11.360 -11.341 1.00 84.38 209 TYR A CA 1
ATOM 1592 C C . TYR A 1 209 ? 20.777 -10.270 -12.380 1.00 84.38 209 TYR A C 1
ATOM 1594 O O . TYR A 1 209 ? 20.990 -9.109 -12.031 1.00 84.38 209 TYR A O 1
ATOM 1602 N N . LYS A 1 210 ? 20.714 -10.657 -13.652 1.00 86.38 210 LYS A N 1
ATOM 1603 C CA . LYS A 1 210 ? 20.942 -9.761 -14.785 1.00 86.38 210 LYS A CA 1
ATOM 1604 C C . LYS A 1 210 ? 19.928 -10.021 -15.896 1.00 86.38 210 LYS A C 1
ATOM 1606 O O . LYS A 1 210 ? 20.293 -10.062 -17.051 1.00 86.38 210 LYS A O 1
ATOM 1611 N N . GLU A 1 211 ? 18.683 -10.358 -15.591 1.00 88.44 211 GLU A N 1
ATOM 1612 C CA . GLU A 1 211 ? 17.773 -10.890 -16.616 1.00 88.44 211 GLU A CA 1
ATOM 1613 C C . GLU A 1 211 ? 16.310 -10.556 -16.351 1.00 88.44 211 GLU A C 1
ATOM 1615 O O . GLU A 1 211 ? 15.932 -10.244 -15.220 1.00 88.44 211 GLU A O 1
ATOM 1620 N N . ARG A 1 212 ? 15.479 -10.690 -17.392 1.00 92.75 212 ARG A N 1
ATOM 1621 C CA . ARG A 1 212 ? 14.011 -10.603 -17.308 1.00 92.75 212 ARG A CA 1
ATOM 1622 C C . ARG A 1 212 ? 13.530 -9.280 -16.719 1.00 92.75 212 ARG A C 1
ATOM 1624 O O . ARG A 1 212 ? 12.839 -9.248 -15.702 1.00 92.75 212 ARG A O 1
ATOM 1631 N N . ILE A 1 213 ? 13.922 -8.186 -17.363 1.00 94.62 213 ILE A N 1
ATOM 1632 C CA . ILE A 1 213 ? 13.446 -6.842 -17.030 1.00 94.62 213 ILE A CA 1
ATOM 1633 C C . ILE A 1 213 ? 12.643 -6.308 -18.204 1.00 94.62 213 ILE A C 1
ATOM 1635 O O . ILE A 1 213 ? 13.140 -6.262 -19.323 1.00 94.62 213 ILE A O 1
ATOM 1639 N N . VAL A 1 214 ? 11.427 -5.853 -17.935 1.00 97.38 214 VAL A N 1
ATOM 1640 C CA . VAL A 1 214 ? 10.607 -5.095 -18.875 1.00 97.38 214 VAL A CA 1
ATOM 1641 C C . VAL A 1 214 ? 10.622 -3.641 -18.434 1.00 97.38 214 VAL A C 1
ATOM 1643 O O . VAL A 1 214 ? 10.247 -3.345 -17.311 1.00 97.38 214 VAL A O 1
ATOM 1646 N N . ALA A 1 215 ? 11.051 -2.737 -19.300 1.00 97.12 215 ALA A N 1
ATOM 1647 C CA . ALA A 1 215 ? 11.159 -1.308 -19.062 1.00 97.12 215 ALA A CA 1
ATOM 1648 C C . ALA A 1 215 ? 10.538 -0.546 -20.241 1.00 97.12 215 ALA A C 1
ATOM 1650 O O . ALA A 1 215 ? 11.116 -0.477 -21.327 1.00 97.12 215 ALA A O 1
ATOM 1651 N N . ILE A 1 216 ? 9.346 0.018 -20.045 1.00 98.12 216 ILE A N 1
ATOM 1652 C CA . ILE A 1 216 ? 8.556 0.666 -21.101 1.00 98.12 216 ILE A CA 1
ATOM 1653 C C . ILE A 1 216 ? 8.199 2.093 -20.685 1.00 98.12 216 ILE A C 1
ATOM 1655 O O . ILE A 1 216 ? 7.412 2.298 -19.770 1.00 98.12 216 ILE A O 1
ATOM 1659 N N . GLY A 1 217 ? 8.724 3.094 -21.380 1.00 97.88 217 GLY A N 1
ATOM 1660 C CA . GLY A 1 217 ? 8.469 4.511 -21.136 1.00 97.88 217 GLY A CA 1
ATOM 1661 C C . GLY A 1 217 ? 9.739 5.347 -21.249 1.00 97.88 217 GLY A C 1
ATOM 1662 O O . GLY A 1 217 ? 10.854 4.844 -21.116 1.00 97.88 217 GLY A O 1
ATOM 1663 N N . ASN A 1 218 ? 9.580 6.651 -21.480 1.00 96.81 218 ASN A N 1
ATOM 1664 C CA . ASN A 1 218 ? 10.714 7.572 -21.499 1.00 96.81 218 ASN A CA 1
ATOM 1665 C C . ASN A 1 218 ? 11.413 7.554 -20.126 1.00 96.81 218 ASN A C 1
ATOM 1667 O O . ASN A 1 218 ? 10.775 7.824 -19.107 1.00 96.81 218 ASN A O 1
ATOM 1671 N N . THR A 1 219 ? 12.710 7.235 -20.098 1.00 97.56 219 THR A N 1
ATOM 1672 C CA . THR A 1 219 ? 13.571 7.105 -18.902 1.00 97.56 219 THR A CA 1
ATOM 1673 C C . THR A 1 219 ? 13.122 6.064 -17.862 1.00 97.56 219 THR A C 1
ATOM 1675 O O . THR A 1 219 ? 13.537 6.128 -16.701 1.00 97.56 219 THR A O 1
ATOM 1678 N N . ALA A 1 220 ? 12.296 5.087 -18.250 1.00 98.31 220 ALA A N 1
ATOM 1679 C CA . ALA A 1 220 ? 11.938 3.965 -17.381 1.00 98.31 220 ALA A CA 1
ATOM 1680 C C . ALA A 1 220 ? 13.203 3.185 -16.968 1.00 98.31 220 ALA A C 1
ATOM 1682 O O . ALA A 1 220 ? 13.968 2.731 -17.819 1.00 98.31 220 ALA A O 1
ATOM 1683 N N . GLY A 1 221 ? 13.465 3.077 -15.661 1.00 96.75 221 GLY A N 1
ATOM 1684 C CA . GLY A 1 221 ? 14.651 2.388 -15.132 1.00 96.75 221 GLY A CA 1
ATOM 1685 C C . GLY A 1 221 ? 15.997 2.940 -15.630 1.00 96.75 221 GLY A C 1
ATOM 1686 O O . GLY A 1 221 ? 16.966 2.190 -15.702 1.00 96.75 221 GLY A O 1
ATOM 1687 N N . ALA A 1 222 ? 16.076 4.219 -16.019 1.00 96.56 222 ALA A N 1
ATOM 1688 C CA . ALA A 1 222 ? 17.233 4.779 -16.730 1.00 96.56 222 ALA A CA 1
ATOM 1689 C C . ALA A 1 222 ? 18.590 4.564 -16.029 1.00 96.56 222 ALA A C 1
ATOM 1691 O O . ALA A 1 222 ? 19.585 4.321 -16.712 1.00 96.56 222 ALA A O 1
ATOM 1692 N N . ASN A 1 223 ? 18.630 4.630 -14.693 1.00 95.44 223 ASN A N 1
ATOM 1693 C CA . ASN A 1 223 ? 19.859 4.486 -13.904 1.00 95.44 223 ASN A CA 1
ATOM 1694 C C . ASN A 1 223 ? 20.150 3.060 -13.421 1.00 95.44 223 ASN A C 1
ATOM 1696 O O . ASN A 1 223 ? 21.126 2.865 -12.687 1.00 95.44 223 ASN A O 1
ATOM 1700 N N . LEU A 1 224 ? 19.328 2.080 -13.804 1.00 93.38 224 LEU A N 1
ATOM 1701 C CA . LEU A 1 224 ? 19.501 0.705 -13.361 1.00 93.38 224 LEU A CA 1
ATOM 1702 C C . LEU A 1 224 ? 20.848 0.191 -13.866 1.00 93.38 224 LEU A C 1
ATOM 1704 O O . LEU A 1 224 ? 21.117 0.296 -15.052 1.00 93.38 224 LEU A O 1
ATOM 1708 N N . LYS A 1 225 ? 21.689 -0.351 -12.980 1.00 91.00 225 LYS A N 1
ATOM 1709 C CA . LYS A 1 225 ? 23.005 -0.928 -13.320 1.00 91.00 225 LYS A CA 1
ATOM 1710 C C . LYS A 1 225 ? 23.012 -2.452 -13.235 1.00 91.00 225 LYS A C 1
ATOM 1712 O O . LYS A 1 225 ? 23.988 -3.095 -13.589 1.00 91.00 225 LYS A O 1
ATOM 1717 N N . GLY A 1 226 ? 21.932 -3.053 -12.756 1.00 87.75 226 GLY A N 1
ATOM 1718 C CA . GLY A 1 226 ? 21.741 -4.496 -12.754 1.00 87.75 226 GLY A CA 1
ATOM 1719 C C . GLY A 1 226 ? 20.586 -4.911 -11.847 1.00 87.75 226 GLY A C 1
ATOM 1720 O O . GLY A 1 226 ? 19.783 -4.071 -11.440 1.00 87.75 226 GLY A O 1
ATOM 1721 N N . GLY A 1 227 ? 20.453 -6.205 -11.573 1.00 87.81 227 GLY A N 1
ATOM 1722 C CA . GLY A 1 227 ? 19.227 -6.789 -11.036 1.00 87.81 227 GLY A CA 1
ATOM 1723 C C . GLY A 1 227 ? 18.407 -7.513 -12.106 1.00 87.81 227 GLY A C 1
ATOM 1724 O O . GLY A 1 227 ? 18.797 -7.586 -13.277 1.00 87.81 227 GLY A O 1
ATOM 1725 N N . GLY A 1 228 ? 17.268 -8.070 -11.700 1.00 90.25 228 GLY A N 1
ATOM 1726 C CA . GLY A 1 228 ? 16.420 -8.857 -12.591 1.00 90.25 228 GLY A CA 1
ATOM 1727 C C . GLY A 1 228 ? 14.990 -9.038 -12.097 1.00 90.25 228 GLY A C 1
ATOM 1728 O O . GLY A 1 228 ? 14.661 -8.667 -10.971 1.00 90.25 228 GLY A O 1
ATOM 1729 N N . TYR A 1 229 ? 14.164 -9.672 -12.932 1.00 93.81 229 TYR A N 1
ATOM 1730 C CA . TYR A 1 229 ? 12.760 -9.996 -12.645 1.00 93.81 229 TYR A CA 1
ATOM 1731 C C . TYR A 1 229 ? 11.884 -8.765 -12.373 1.00 93.81 229 TYR A C 1
ATOM 1733 O O . TYR A 1 229 ? 11.084 -8.775 -11.443 1.00 93.81 229 TYR A O 1
ATOM 1741 N N . ALA A 1 230 ? 12.039 -7.691 -13.146 1.00 95.75 230 ALA A N 1
ATOM 1742 C CA . ALA A 1 230 ? 11.324 -6.440 -12.897 1.00 95.75 230 ALA A CA 1
ATOM 1743 C C . ALA A 1 230 ? 10.403 -6.035 -14.053 1.00 95.75 230 ALA A C 1
ATOM 1745 O O . ALA A 1 230 ? 10.743 -6.210 -15.220 1.00 95.75 230 ALA A O 1
ATOM 1746 N N . VAL A 1 231 ? 9.255 -5.442 -13.734 1.00 98.50 231 VAL A N 1
ATOM 1747 C CA . VAL A 1 231 ? 8.351 -4.792 -14.692 1.00 98.50 231 VAL A CA 1
ATOM 1748 C C . VAL A 1 231 ? 8.283 -3.313 -14.345 1.00 98.50 231 VAL A C 1
ATOM 1750 O O . VAL A 1 231 ? 7.747 -2.952 -13.311 1.00 98.50 231 VAL A O 1
ATOM 1753 N N . ILE A 1 232 ? 8.815 -2.454 -15.203 1.00 98.50 232 ILE A N 1
ATOM 1754 C CA . ILE A 1 232 ? 8.927 -1.010 -15.024 1.00 98.50 232 ILE A CA 1
ATOM 1755 C C . ILE A 1 232 ? 8.214 -0.339 -16.199 1.00 98.50 232 ILE A C 1
ATOM 1757 O O . ILE A 1 232 ? 8.686 -0.385 -17.328 1.00 98.50 232 ILE A O 1
ATOM 1761 N N . ILE A 1 233 ? 7.054 0.270 -15.979 1.00 98.75 233 ILE A N 1
ATOM 1762 C CA . ILE A 1 233 ? 6.241 0.839 -17.063 1.00 98.75 233 ILE A CA 1
ATOM 1763 C C . ILE A 1 233 ? 5.801 2.254 -16.700 1.00 98.75 233 ILE A C 1
ATOM 1765 O O . ILE A 1 233 ? 5.171 2.468 -15.676 1.00 98.75 233 ILE A O 1
ATOM 1769 N N . GLY A 1 234 ? 6.074 3.231 -17.556 1.00 98.62 234 GLY A N 1
ATOM 1770 C CA . GLY A 1 234 ? 5.693 4.631 -17.394 1.00 98.62 234 GLY A CA 1
ATOM 1771 C C . GLY A 1 234 ? 6.879 5.587 -17.484 1.00 98.62 234 GLY A C 1
ATOM 1772 O O . GLY A 1 234 ? 8.030 5.227 -17.244 1.00 98.62 234 GLY A O 1
ATOM 1773 N N . THR A 1 235 ? 6.594 6.844 -17.823 1.00 98.56 235 THR A N 1
ATOM 1774 C CA . THR A 1 235 ? 7.610 7.901 -17.899 1.00 98.56 235 THR A CA 1
ATOM 1775 C C . THR A 1 235 ? 8.270 8.113 -16.536 1.00 98.56 235 THR A C 1
ATOM 1777 O O . THR A 1 235 ? 7.585 8.374 -15.549 1.00 98.56 235 THR A O 1
ATOM 1780 N N . GLN A 1 236 ? 9.599 8.023 -16.473 1.00 98.31 236 GLN A N 1
ATOM 1781 C CA . GLN A 1 236 ? 10.397 8.160 -15.245 1.00 98.31 236 GLN A CA 1
ATOM 1782 C C . GLN A 1 236 ? 10.048 7.150 -14.127 1.00 98.31 236 GLN A C 1
ATOM 1784 O O . GLN A 1 236 ? 10.407 7.371 -12.965 1.00 98.31 236 GLN A O 1
ATOM 1789 N N . ALA A 1 237 ? 9.361 6.047 -14.447 1.00 98.56 237 ALA A N 1
ATOM 1790 C CA . ALA A 1 237 ? 9.128 4.959 -13.499 1.00 98.56 237 ALA A CA 1
ATOM 1791 C C . ALA A 1 237 ? 10.474 4.349 -13.074 1.00 98.56 237 ALA A C 1
ATOM 1793 O O . ALA A 1 237 ? 11.296 4.012 -13.929 1.00 98.56 237 ALA A O 1
ATOM 1794 N N . ALA A 1 238 ? 10.717 4.257 -11.762 1.00 98.00 238 ALA A N 1
ATOM 1795 C CA . ALA A 1 238 ? 11.964 3.754 -11.176 1.00 98.00 238 ALA A CA 1
ATOM 1796 C C . ALA A 1 238 ? 13.248 4.385 -11.768 1.00 98.00 238 ALA A C 1
ATOM 1798 O O . ALA A 1 238 ? 14.297 3.746 -11.807 1.00 98.00 238 ALA A O 1
ATOM 1799 N N . ALA A 1 239 ? 13.190 5.637 -12.247 1.00 98.06 239 ALA A N 1
ATOM 1800 C CA . ALA A 1 239 ? 14.278 6.249 -13.020 1.00 98.06 239 ALA A CA 1
ATOM 1801 C C . ALA A 1 239 ? 15.632 6.274 -12.287 1.00 98.06 239 ALA A C 1
ATOM 1803 O O . ALA A 1 239 ? 16.674 6.182 -12.933 1.00 98.06 239 ALA A O 1
ATOM 1804 N N . SER A 1 240 ? 15.616 6.385 -10.954 1.00 97.44 240 SER A N 1
ATOM 1805 C CA . SER A 1 240 ? 16.821 6.418 -10.118 1.00 97.44 240 SER A CA 1
ATOM 1806 C C . SER A 1 240 ? 17.260 5.066 -9.555 1.00 97.44 240 SER A C 1
ATOM 1808 O O . SER A 1 240 ? 18.308 5.035 -8.908 1.00 97.44 240 SER A O 1
ATOM 1810 N N . PHE A 1 241 ? 16.516 3.974 -9.776 1.00 95.50 241 PHE A N 1
ATOM 1811 C CA . PHE A 1 241 ? 16.907 2.653 -9.271 1.00 95.50 241 PHE A CA 1
ATOM 1812 C C . PHE A 1 241 ? 18.300 2.310 -9.790 1.00 95.50 241 PHE A C 1
ATOM 1814 O O . PHE A 1 241 ? 18.568 2.485 -10.971 1.00 95.50 241 PHE A O 1
ATOM 1821 N N . THR A 1 242 ? 19.176 1.803 -8.926 1.00 93.56 242 THR A N 1
ATOM 1822 C CA . THR A 1 242 ? 20.487 1.266 -9.329 1.00 93.56 242 THR A CA 1
ATOM 1823 C C . THR A 1 242 ? 20.490 -0.261 -9.369 1.00 93.56 242 THR A C 1
ATOM 1825 O O . THR A 1 242 ? 21.196 -0.844 -10.193 1.00 93.56 242 THR A O 1
ATOM 1828 N N . THR A 1 243 ? 19.647 -0.895 -8.548 1.00 90.00 243 THR A N 1
ATOM 1829 C CA . THR A 1 243 ? 19.384 -2.340 -8.505 1.00 90.00 243 THR A CA 1
ATOM 1830 C C . THR A 1 243 ? 17.886 -2.619 -8.373 1.00 90.00 243 THR A C 1
ATOM 1832 O O . THR A 1 243 ? 17.140 -1.781 -7.864 1.00 90.00 243 THR A O 1
ATOM 1835 N N . THR A 1 244 ? 17.448 -3.803 -8.806 1.00 90.44 244 THR A N 1
ATOM 1836 C CA . THR A 1 244 ? 16.057 -4.287 -8.696 1.00 90.44 244 THR A CA 1
ATOM 1837 C C . THR A 1 244 ? 16.011 -5.803 -8.506 1.00 90.44 244 THR A C 1
ATOM 1839 O O . THR A 1 244 ? 16.922 -6.509 -8.956 1.00 90.44 244 THR A O 1
ATOM 1842 N N . PHE A 1 245 ? 14.964 -6.313 -7.852 1.00 90.88 245 PHE A N 1
ATOM 1843 C CA . PHE A 1 245 ? 14.745 -7.750 -7.699 1.00 90.88 245 PHE A CA 1
ATOM 1844 C C . PHE A 1 245 ? 13.261 -8.078 -7.488 1.00 90.88 245 PHE A C 1
ATOM 1846 O O . PHE A 1 245 ? 12.714 -7.799 -6.431 1.00 90.88 245 PHE A O 1
ATOM 1853 N N . VAL A 1 246 ? 12.606 -8.720 -8.458 1.00 91.12 246 VAL A N 1
ATOM 1854 C CA . VAL A 1 246 ? 11.183 -9.120 -8.332 1.00 91.12 246 VAL A CA 1
ATOM 1855 C C . VAL A 1 246 ? 10.275 -7.911 -8.041 1.00 91.12 246 VAL A C 1
ATOM 1857 O O . VAL A 1 246 ? 9.476 -7.922 -7.109 1.00 91.12 246 VAL A O 1
ATOM 1860 N N . ASP A 1 247 ? 10.423 -6.837 -8.821 1.00 97.06 247 ASP A N 1
ATOM 1861 C CA . ASP A 1 247 ? 9.678 -5.586 -8.630 1.00 97.06 247 ASP A CA 1
ATOM 1862 C C . ASP A 1 247 ? 8.664 -5.340 -9.756 1.00 97.06 247 ASP A C 1
ATOM 1864 O O . ASP A 1 247 ? 8.945 -5.555 -10.933 1.00 97.06 247 ASP A O 1
ATOM 1868 N N . VAL A 1 248 ? 7.497 -4.800 -9.419 1.00 98.56 248 VAL A N 1
ATOM 1869 C CA . VAL A 1 248 ? 6.515 -4.266 -10.369 1.00 98.56 248 VAL A CA 1
ATOM 1870 C C . VAL A 1 248 ? 6.354 -2.779 -10.088 1.00 98.56 248 VAL A C 1
ATOM 1872 O O . VAL A 1 248 ? 5.826 -2.404 -9.052 1.00 98.56 248 VAL A O 1
ATOM 1875 N N . VAL A 1 249 ? 6.782 -1.913 -11.000 1.00 98.56 249 VAL A N 1
ATOM 1876 C CA . VAL A 1 249 ? 6.690 -0.454 -10.902 1.00 98.56 249 VAL A CA 1
ATOM 1877 C C . VAL A 1 249 ? 5.967 0.089 -12.132 1.00 98.56 249 VAL A C 1
ATOM 1879 O O . VAL A 1 249 ? 6.525 0.134 -13.222 1.00 98.56 249 VAL A O 1
ATOM 1882 N N . ILE A 1 250 ? 4.714 0.514 -11.987 1.00 98.75 250 ILE A N 1
ATOM 1883 C CA . ILE A 1 250 ? 3.867 0.940 -13.107 1.00 98.75 250 ILE A CA 1
ATOM 1884 C C . ILE A 1 250 ? 3.254 2.314 -12.824 1.00 98.75 250 ILE A C 1
ATOM 1886 O O . ILE A 1 250 ? 2.491 2.481 -11.883 1.00 98.75 250 ILE A O 1
ATOM 1890 N N . GLY A 1 251 ? 3.515 3.300 -13.674 1.00 98.56 251 GLY A N 1
ATOM 1891 C CA . GLY A 1 251 ? 2.947 4.645 -13.627 1.00 98.56 251 GLY A CA 1
ATOM 1892 C C . GLY A 1 251 ? 4.004 5.737 -13.786 1.00 98.56 251 GLY A C 1
ATOM 1893 O O . GLY A 1 251 ? 5.170 5.559 -13.444 1.00 98.56 251 GLY A O 1
ATOM 1894 N N . SER A 1 252 ? 3.596 6.899 -14.305 1.00 98.56 252 SER A N 1
ATOM 1895 C CA . SER A 1 252 ? 4.515 8.036 -14.453 1.00 98.56 252 SER A CA 1
ATOM 1896 C C . SER A 1 252 ? 5.016 8.513 -13.088 1.00 98.56 252 SER A C 1
ATOM 1898 O O . SER A 1 252 ? 4.223 8.688 -12.160 1.00 98.56 252 SER A O 1
ATOM 1900 N N . ASP A 1 253 ? 6.328 8.716 -12.973 1.00 98.44 253 ASP A N 1
ATOM 1901 C CA . ASP A 1 253 ? 7.047 9.093 -11.749 1.00 98.44 253 ASP A CA 1
ATOM 1902 C C . ASP A 1 253 ? 6.881 8.122 -10.555 1.00 98.44 253 ASP A C 1
ATOM 1904 O O . ASP A 1 253 ? 7.191 8.486 -9.413 1.00 98.44 253 ASP A O 1
ATOM 1908 N N . ALA A 1 254 ? 6.408 6.892 -10.788 1.00 98.44 254 ALA A N 1
ATOM 1909 C CA . ALA A 1 254 ? 6.332 5.852 -9.764 1.00 98.44 254 ALA A CA 1
ATOM 1910 C C . ALA A 1 254 ? 7.740 5.496 -9.261 1.00 98.44 254 ALA A C 1
ATOM 1912 O O . ALA A 1 254 ? 8.628 5.202 -10.060 1.00 98.44 254 ALA A O 1
ATOM 1913 N N . ALA A 1 255 ? 7.960 5.563 -7.944 1.00 97.75 255 ALA A N 1
ATOM 1914 C CA . ALA A 1 255 ? 9.249 5.296 -7.296 1.00 97.75 255 ALA A CA 1
ATOM 1915 C C . ALA A 1 255 ? 10.447 6.077 -7.887 1.00 97.75 255 ALA A C 1
ATOM 1917 O O . ALA A 1 255 ? 11.596 5.658 -7.766 1.00 97.75 255 ALA A O 1
ATOM 1918 N N . LYS A 1 256 ? 10.193 7.230 -8.523 1.00 98.12 256 LYS A N 1
ATOM 1919 C CA . LYS A 1 256 ? 11.177 7.974 -9.327 1.00 98.12 256 LYS A CA 1
ATOM 1920 C C . LYS A 1 256 ? 12.526 8.190 -8.642 1.00 98.12 256 LYS A C 1
ATOM 1922 O O . LYS A 1 256 ? 13.557 8.100 -9.300 1.00 98.12 256 LYS A O 1
ATOM 1927 N N . ARG A 1 257 ? 12.522 8.562 -7.355 1.00 96.88 257 ARG A N 1
ATOM 1928 C CA . ARG A 1 257 ? 13.737 8.947 -6.616 1.00 96.88 257 ARG A CA 1
ATOM 1929 C C . ARG A 1 257 ? 14.359 7.814 -5.805 1.00 96.88 257 ARG A C 1
ATOM 1931 O O . ARG A 1 257 ? 15.433 8.045 -5.254 1.00 96.88 257 ARG A O 1
ATOM 1938 N N . ALA A 1 258 ? 13.739 6.636 -5.755 1.00 95.25 258 ALA A N 1
ATOM 1939 C CA . ALA A 1 258 ? 14.324 5.515 -5.034 1.00 95.25 258 ALA A CA 1
ATOM 1940 C C . ALA A 1 258 ? 15.586 5.060 -5.762 1.00 95.25 258 ALA A C 1
ATOM 1942 O O . ALA A 1 258 ? 15.603 4.948 -6.983 1.00 95.25 258 ALA A O 1
ATOM 1943 N N . THR A 1 259 ? 16.671 4.887 -5.014 1.00 93.12 259 THR A N 1
ATOM 1944 C CA . THR A 1 259 ? 17.974 4.478 -5.550 1.00 93.12 259 THR A CA 1
ATOM 1945 C C . THR A 1 259 ? 18.219 2.991 -5.366 1.00 93.12 259 THR A C 1
ATOM 1947 O O . THR A 1 259 ? 18.992 2.399 -6.122 1.00 93.12 259 THR A O 1
ATOM 1950 N N . THR A 1 260 ? 17.545 2.387 -4.387 1.00 88.69 260 THR A N 1
ATOM 1951 C CA . THR A 1 260 ? 17.713 0.985 -4.008 1.00 88.69 260 THR A CA 1
ATOM 1952 C C . THR A 1 260 ? 16.353 0.311 -3.888 1.00 88.69 260 THR A C 1
ATOM 1954 O O . THR A 1 260 ? 15.461 0.823 -3.214 1.00 88.69 260 THR A O 1
ATOM 1957 N N . SER A 1 261 ? 16.220 -0.860 -4.502 1.00 91.19 261 SER A N 1
ATOM 1958 C CA . SER A 1 261 ? 15.159 -1.814 -4.197 1.00 91.19 261 SER A CA 1
ATOM 1959 C C . SER A 1 261 ? 15.783 -3.054 -3.563 1.00 91.19 261 SER A C 1
ATOM 1961 O O . SER A 1 261 ? 16.689 -3.654 -4.146 1.00 91.19 261 SER A O 1
ATOM 1963 N N . ASN A 1 262 ? 15.297 -3.423 -2.378 1.00 89.25 262 ASN A N 1
ATOM 1964 C CA . ASN A 1 262 ? 15.596 -4.706 -1.737 1.00 89.25 262 ASN A CA 1
ATOM 1965 C C . ASN A 1 262 ? 14.715 -5.843 -2.287 1.00 89.25 262 ASN A C 1
ATOM 1967 O O . ASN A 1 262 ? 14.928 -7.006 -1.951 1.00 89.25 262 ASN A O 1
ATOM 1971 N N . GLY A 1 263 ? 13.776 -5.499 -3.170 1.00 90.75 263 GLY A N 1
ATOM 1972 C CA . GLY A 1 263 ? 12.948 -6.421 -3.923 1.00 90.75 263 GLY A CA 1
ATOM 1973 C C . GLY A 1 263 ? 11.542 -6.638 -3.379 1.00 90.75 263 GLY A C 1
ATOM 1974 O O . GLY A 1 263 ? 11.158 -6.085 -2.346 1.00 90.75 263 GLY A O 1
ATOM 1975 N N . TYR A 1 264 ? 10.785 -7.441 -4.130 1.00 94.88 264 TYR A N 1
ATOM 1976 C CA . TYR A 1 264 ? 9.402 -7.844 -3.851 1.00 94.88 264 TYR A CA 1
ATOM 1977 C C . TYR A 1 264 ? 8.406 -6.679 -3.742 1.00 94.88 264 TYR A C 1
ATOM 1979 O O . TYR A 1 264 ? 7.407 -6.774 -3.029 1.00 94.88 264 TYR A O 1
ATOM 1987 N N . ASN A 1 265 ? 8.648 -5.576 -4.459 1.00 97.38 265 ASN A N 1
ATOM 1988 C CA . ASN A 1 265 ? 7.767 -4.411 -4.418 1.00 97.38 265 ASN A CA 1
ATOM 1989 C C . ASN A 1 265 ? 6.705 -4.444 -5.530 1.00 97.38 265 ASN A C 1
ATOM 1991 O O . ASN A 1 265 ? 7.001 -4.744 -6.683 1.00 97.38 265 ASN A O 1
ATOM 1995 N N . VAL A 1 266 ? 5.479 -4.027 -5.216 1.00 98.56 266 VAL A N 1
ATOM 1996 C CA . VAL A 1 266 ? 4.391 -3.757 -6.167 1.00 98.56 266 VAL A CA 1
ATOM 1997 C C . VAL A 1 266 ? 3.979 -2.297 -6.032 1.00 98.56 266 VAL A C 1
ATOM 1999 O O . VAL A 1 266 ? 3.322 -1.915 -5.077 1.00 98.56 266 VAL A O 1
ATOM 2002 N N . VAL A 1 267 ? 4.340 -1.459 -6.992 1.00 98.31 267 VAL A N 1
ATOM 2003 C CA . VAL A 1 267 ? 4.203 -0.003 -6.950 1.00 98.31 267 VAL A CA 1
ATOM 2004 C C . VAL A 1 267 ? 3.465 0.470 -8.201 1.00 98.31 267 VAL A C 1
ATOM 2006 O O . VAL A 1 267 ? 4.042 0.556 -9.279 1.00 98.31 267 VAL A O 1
ATOM 2009 N N . VAL A 1 268 ? 2.172 0.776 -8.081 1.00 98.75 268 VAL A N 1
ATOM 2010 C CA . VAL A 1 268 ? 1.286 1.043 -9.224 1.00 98.75 268 VAL A CA 1
ATOM 2011 C C . VAL A 1 268 ? 0.512 2.354 -9.056 1.00 98.75 268 VAL A C 1
ATOM 2013 O O . VAL A 1 268 ? -0.347 2.492 -8.189 1.00 98.75 268 VAL A O 1
ATOM 2016 N N . GLY A 1 269 ? 0.755 3.326 -9.929 1.00 98.56 269 GLY A N 1
ATOM 2017 C CA . GLY A 1 269 ? 0.039 4.598 -10.001 1.00 98.56 269 GLY A CA 1
ATOM 2018 C C . GLY A 1 269 ? 0.942 5.774 -10.369 1.00 98.56 269 GLY A C 1
ATOM 2019 O O . GLY A 1 269 ? 2.163 5.690 -10.344 1.00 98.56 269 GLY A O 1
ATOM 2020 N N . HIS A 1 270 ? 0.348 6.920 -10.695 1.00 98.50 270 HIS A N 1
ATOM 2021 C CA . HIS A 1 270 ? 1.113 8.146 -10.941 1.00 98.50 270 HIS A CA 1
ATOM 2022 C C . HIS A 1 270 ? 1.699 8.708 -9.634 1.00 98.50 270 HIS A C 1
ATOM 2024 O O . HIS A 1 270 ? 0.954 8.930 -8.677 1.00 98.50 270 HIS A O 1
ATOM 2030 N N . GLY A 1 271 ? 3.007 8.977 -9.592 1.00 97.94 271 GLY A N 1
ATOM 2031 C CA . GLY A 1 271 ? 3.685 9.661 -8.482 1.00 97.94 271 GLY A CA 1
ATOM 2032 C C . GLY A 1 271 ? 3.642 8.928 -7.134 1.00 97.94 271 GLY A C 1
ATOM 2033 O O . GLY A 1 271 ? 3.750 9.568 -6.082 1.00 97.94 271 GLY A O 1
ATOM 2034 N N . VAL A 1 272 ? 3.435 7.610 -7.144 1.00 98.12 272 VAL A N 1
ATOM 2035 C CA . VAL A 1 272 ? 3.504 6.751 -5.950 1.00 98.12 272 VAL A CA 1
ATOM 2036 C C . VAL A 1 272 ? 4.933 6.640 -5.444 1.00 98.12 272 VAL A C 1
ATOM 2038 O O . VAL A 1 272 ? 5.857 6.568 -6.253 1.00 98.12 272 VAL A O 1
ATOM 2041 N N . ALA A 1 273 ? 5.121 6.655 -4.121 1.00 96.81 273 ALA A N 1
ATOM 2042 C CA . ALA A 1 273 ? 6.440 6.524 -3.485 1.00 96.81 273 ALA A CA 1
ATOM 2043 C C . ALA A 1 273 ? 7.538 7.415 -4.114 1.00 96.81 273 ALA A C 1
ATOM 2045 O O . ALA A 1 273 ? 8.718 7.075 -4.118 1.00 96.81 273 ALA A O 1
ATOM 2046 N N . GLN A 1 274 ? 7.162 8.563 -4.691 1.00 97.06 274 GLN A N 1
ATOM 2047 C CA . GLN A 1 274 ? 8.037 9.342 -5.573 1.00 97.06 274 GLN A CA 1
ATOM 2048 C C . GLN A 1 274 ? 9.311 9.821 -4.869 1.00 97.06 274 GLN A C 1
ATOM 2050 O O . GLN A 1 274 ? 10.335 10.013 -5.523 1.00 97.06 274 GLN A O 1
ATOM 2055 N N . LYS A 1 275 ? 9.243 10.053 -3.551 1.00 96.00 275 LYS A N 1
ATOM 2056 C CA . LYS A 1 275 ? 10.362 10.512 -2.718 1.00 96.00 275 LYS A CA 1
ATOM 2057 C C . LYS A 1 275 ? 11.067 9.397 -1.947 1.00 96.00 275 LYS A C 1
ATOM 2059 O O . LYS A 1 275 ? 11.979 9.729 -1.190 1.00 96.00 275 LYS A O 1
ATOM 2064 N N . ALA A 1 276 ? 10.682 8.136 -2.143 1.00 95.19 276 ALA A N 1
ATOM 2065 C CA . ALA A 1 276 ? 11.357 7.022 -1.495 1.00 95.19 276 ALA A CA 1
ATOM 2066 C C . ALA A 1 276 ? 12.837 7.034 -1.887 1.00 95.19 276 ALA A C 1
ATOM 2068 O O . ALA A 1 276 ? 13.167 7.393 -3.012 1.00 95.19 276 ALA A O 1
ATOM 2069 N N . SER A 1 277 ? 13.715 6.679 -0.955 1.00 93.62 277 SER A N 1
ATOM 2070 C CA . SER A 1 277 ? 15.131 6.408 -1.227 1.00 93.62 277 SER A CA 1
ATOM 2071 C C . SER A 1 277 ? 15.358 4.904 -1.381 1.00 93.62 277 SER A C 1
ATOM 2073 O O . SER A 1 277 ? 16.129 4.484 -2.241 1.00 93.62 277 SER A O 1
ATOM 2075 N N . ILE A 1 278 ? 14.661 4.104 -0.569 1.00 91.25 278 ILE A N 1
ATOM 2076 C CA . ILE A 1 278 ? 14.714 2.639 -0.571 1.00 91.25 278 ILE A CA 1
ATOM 2077 C C . ILE A 1 278 ? 13.279 2.097 -0.607 1.00 91.25 278 ILE A C 1
ATOM 2079 O O . ILE A 1 278 ? 12.381 2.704 -0.024 1.00 91.25 278 ILE A O 1
ATOM 2083 N N . LEU A 1 279 ? 13.063 0.975 -1.290 1.00 94.06 279 LEU A N 1
ATOM 2084 C CA . LEU A 1 279 ? 11.823 0.194 -1.241 1.00 94.06 279 LEU A CA 1
ATOM 2085 C C . LEU A 1 279 ? 12.147 -1.266 -0.889 1.00 94.06 279 LEU A C 1
ATOM 2087 O O . LEU A 1 279 ? 13.131 -1.814 -1.390 1.00 94.06 279 LEU A O 1
ATOM 2091 N N . SER A 1 280 ? 11.348 -1.874 -0.013 1.00 93.12 280 SER A N 1
ATOM 2092 C CA . SER A 1 280 ? 11.490 -3.270 0.423 1.00 93.12 280 SER A CA 1
ATOM 2093 C C . SER A 1 280 ? 10.116 -3.832 0.751 1.00 93.12 280 SER A C 1
ATOM 2095 O O . SER A 1 280 ? 9.461 -3.323 1.660 1.00 93.12 280 SER A O 1
ATOM 2097 N N . ASP A 1 281 ? 9.684 -4.869 0.036 1.00 95.31 281 ASP A N 1
ATOM 2098 C CA . ASP A 1 281 ? 8.440 -5.590 0.333 1.00 95.31 281 ASP A CA 1
ATOM 2099 C C . ASP A 1 281 ? 7.185 -4.686 0.357 1.00 95.31 281 ASP A C 1
ATOM 2101 O O . ASP A 1 281 ? 6.217 -4.937 1.073 1.00 95.31 281 ASP A O 1
ATOM 2105 N N . GLU A 1 282 ? 7.196 -3.587 -0.399 1.00 97.12 282 GLU A N 1
ATOM 2106 C CA . GLU A 1 282 ? 6.114 -2.602 -0.420 1.00 97.12 282 GLU A CA 1
ATOM 2107 C C . GLU A 1 282 ? 5.020 -2.991 -1.422 1.00 97.12 282 GLU A C 1
ATOM 2109 O O . GLU A 1 282 ? 5.306 -3.304 -2.572 1.00 97.12 282 GLU A O 1
ATOM 2114 N N . THR A 1 283 ? 3.746 -2.875 -1.050 1.00 98.50 283 THR A N 1
ATOM 2115 C CA . THR A 1 283 ? 2.606 -2.950 -1.979 1.00 98.50 283 THR A CA 1
ATOM 2116 C C . THR A 1 283 ? 1.872 -1.615 -1.980 1.00 98.50 283 THR A C 1
ATOM 2118 O O . THR A 1 283 ? 1.100 -1.331 -1.078 1.00 98.50 283 THR A O 1
ATOM 2121 N N . ILE A 1 284 ? 2.087 -0.764 -2.979 1.00 98.31 284 ILE A N 1
ATOM 2122 C CA . ILE A 1 284 ? 1.585 0.613 -3.049 1.00 98.31 284 ILE A CA 1
ATOM 2123 C C . ILE A 1 284 ? 0.815 0.814 -4.353 1.00 98.31 284 ILE A C 1
ATOM 2125 O O . ILE A 1 284 ? 1.403 0.964 -5.419 1.00 98.31 284 ILE A O 1
ATOM 2129 N N . ILE A 1 285 ? -0.510 0.880 -4.274 1.00 98.69 285 ILE A N 1
ATOM 2130 C CA . ILE A 1 285 ? -1.401 1.020 -5.426 1.00 98.69 285 ILE A CA 1
ATOM 2131 C C . ILE A 1 285 ? -2.291 2.259 -5.263 1.00 98.69 285 ILE A C 1
ATOM 2133 O O . ILE A 1 285 ? -3.017 2.409 -4.284 1.00 98.69 285 ILE A O 1
ATOM 2137 N N . GLY A 1 286 ? -2.296 3.144 -6.259 1.00 98.06 286 GLY A N 1
ATOM 2138 C CA . GLY A 1 286 ? -3.170 4.317 -6.336 1.00 98.06 286 GLY A CA 1
ATOM 2139 C C . GLY A 1 286 ? -2.407 5.623 -6.530 1.00 98.06 286 GLY A C 1
ATOM 2140 O O . GLY A 1 286 ? -1.303 5.792 -6.043 1.00 98.06 286 GLY A O 1
ATOM 2141 N N . SER A 1 287 ? -2.992 6.597 -7.232 1.00 98.12 287 SER A N 1
ATOM 2142 C CA . SER A 1 287 ? -2.293 7.852 -7.556 1.00 98.12 287 SER A CA 1
ATOM 2143 C C . SER A 1 287 ? -1.754 8.553 -6.306 1.00 98.12 287 SER A C 1
ATOM 2145 O O . SER A 1 287 ? -2.506 8.875 -5.379 1.00 98.12 287 SER A O 1
ATOM 2147 N N . THR A 1 288 ? -0.464 8.890 -6.322 1.00 98.12 288 THR A N 1
ATOM 2148 C CA . THR A 1 288 ? 0.234 9.676 -5.295 1.00 98.12 288 THR A CA 1
ATOM 2149 C C . THR A 1 288 ? 0.113 9.101 -3.877 1.00 98.12 288 THR A C 1
ATOM 2151 O O . THR A 1 288 ? 0.216 9.842 -2.902 1.00 98.12 288 THR A O 1
ATOM 2154 N N . ALA A 1 289 ? -0.122 7.794 -3.738 1.00 98.12 289 ALA A N 1
ATOM 2155 C CA . ALA A 1 289 ? -0.014 7.096 -2.459 1.00 98.12 289 ALA A CA 1
ATOM 2156 C C . ALA A 1 289 ? 1.442 7.110 -1.960 1.00 98.12 289 ALA A C 1
ATOM 2158 O O . ALA A 1 289 ? 2.377 7.058 -2.766 1.00 98.12 289 ALA A O 1
ATOM 2159 N N . MET A 1 290 ? 1.634 7.241 -0.643 1.00 96.69 290 MET A N 1
ATOM 2160 C CA . MET A 1 290 ? 2.960 7.288 -0.003 1.00 96.69 290 MET A CA 1
ATOM 2161 C C . MET A 1 290 ? 3.949 8.276 -0.659 1.00 96.69 290 MET A C 1
ATOM 2163 O O . MET A 1 290 ? 5.157 8.068 -0.648 1.00 96.69 290 MET A O 1
ATOM 2167 N N . ASN A 1 291 ? 3.477 9.376 -1.262 1.00 97.06 291 ASN A N 1
ATOM 2168 C CA . ASN A 1 291 ? 4.336 10.264 -2.059 1.00 97.06 291 ASN A CA 1
ATOM 2169 C C . ASN A 1 291 ? 5.507 10.870 -1.258 1.00 97.06 291 ASN A C 1
ATOM 2171 O O . ASN A 1 291 ? 6.579 11.086 -1.826 1.00 97.06 291 ASN A O 1
ATOM 2175 N N . LYS A 1 292 ? 5.318 11.136 0.045 1.00 95.12 292 LYS A N 1
ATOM 2176 C CA . LYS A 1 292 ? 6.372 11.653 0.934 1.00 95.12 292 LYS A CA 1
ATOM 2177 C C . LYS A 1 292 ? 7.222 10.578 1.615 1.00 95.12 292 LYS A C 1
ATOM 2179 O O . LYS A 1 292 ? 8.178 10.951 2.290 1.00 95.12 292 LYS A O 1
ATOM 2184 N N . TYR A 1 293 ? 6.900 9.301 1.431 1.00 95.06 293 TYR A N 1
ATOM 2185 C CA . TYR A 1 293 ? 7.633 8.194 2.033 1.00 95.06 293 TYR A CA 1
ATOM 2186 C C . TYR A 1 293 ? 9.103 8.238 1.632 1.00 95.06 293 TYR A C 1
ATOM 2188 O O . TYR A 1 293 ? 9.409 8.491 0.468 1.00 95.06 293 TYR A O 1
ATOM 2196 N N . LEU A 1 294 ? 10.003 8.025 2.593 1.00 92.44 294 LEU A N 1
ATOM 2197 C CA . LEU A 1 294 ? 11.449 8.030 2.370 1.00 92.44 294 LEU A CA 1
ATOM 2198 C C . LEU A 1 294 ? 12.034 6.618 2.337 1.00 92.44 294 LEU A C 1
ATOM 2200 O O . LEU A 1 294 ? 13.096 6.428 1.749 1.00 92.44 294 LEU A O 1
ATOM 2204 N N . GLY A 1 295 ? 11.360 5.636 2.941 1.00 87.25 295 GLY A N 1
ATOM 2205 C CA . GLY A 1 295 ? 11.785 4.235 2.926 1.00 87.25 295 GLY A CA 1
ATOM 2206 C C . GLY A 1 295 ? 13.126 3.948 3.587 1.00 87.25 295 GLY A C 1
ATOM 2207 O O . GLY A 1 295 ? 13.673 2.868 3.418 1.00 87.25 295 GLY A O 1
ATOM 2208 N N . THR A 1 296 ? 13.666 4.885 4.360 1.00 83.75 296 THR A N 1
ATOM 2209 C CA . THR A 1 296 ? 14.887 4.693 5.147 1.00 83.75 296 THR A CA 1
ATOM 2210 C C . THR A 1 296 ? 14.550 4.497 6.619 1.00 83.75 296 THR A C 1
ATOM 2212 O O . THR A 1 296 ? 13.539 5.040 7.073 1.00 83.75 296 THR A O 1
ATOM 2215 N N . PRO A 1 297 ? 15.415 3.824 7.394 1.00 78.06 297 PRO A N 1
ATOM 2216 C CA . PRO A 1 297 ? 15.253 3.771 8.835 1.00 78.06 297 PRO A CA 1
ATOM 2217 C C . PRO A 1 297 ? 15.197 5.159 9.476 1.00 78.06 297 PRO A C 1
ATOM 2219 O O . PRO A 1 297 ? 15.889 6.087 9.041 1.00 78.06 297 PRO A O 1
ATOM 2222 N N . TYR A 1 298 ? 14.381 5.310 10.518 1.00 74.31 298 TYR A N 1
ATOM 2223 C CA . TYR A 1 298 ? 14.302 6.562 11.272 1.00 74.31 298 TYR A CA 1
ATOM 2224 C C . TYR A 1 298 ? 15.388 6.613 12.357 1.00 74.31 298 TYR A C 1
ATOM 2226 O O . TYR A 1 298 ? 15.434 5.743 13.225 1.00 74.31 298 TYR A O 1
ATOM 2234 N N . LYS A 1 299 ? 16.240 7.651 12.343 1.00 66.38 299 LYS A N 1
ATOM 2235 C CA . LYS A 1 299 ? 17.219 7.926 13.412 1.00 66.38 299 LYS A CA 1
ATOM 2236 C C . LYS A 1 299 ? 16.621 8.865 14.461 1.00 66.38 299 LYS A C 1
ATOM 2238 O O . LYS A 1 299 ? 16.465 10.058 14.205 1.00 66.38 299 LYS A O 1
ATOM 2243 N N . THR A 1 300 ? 16.347 8.366 15.661 1.00 52.81 300 THR A N 1
ATOM 2244 C CA . THR A 1 300 ? 15.946 9.194 16.808 1.00 52.81 300 THR A CA 1
ATOM 2245 C C . THR A 1 300 ? 17.175 9.813 17.475 1.00 52.81 300 THR A C 1
ATOM 2247 O O . THR A 1 300 ? 17.686 9.291 18.461 1.00 52.81 300 THR A O 1
ATOM 2250 N N . THR A 1 301 ? 17.683 10.946 16.986 1.00 43.81 301 THR A N 1
ATOM 2251 C CA . THR A 1 301 ? 18.785 11.638 17.689 1.00 43.81 301 THR A CA 1
ATOM 2252 C C . THR A 1 301 ? 18.350 12.360 18.971 1.00 43.81 301 THR A C 1
ATOM 2254 O O . THR A 1 301 ? 19.220 12.875 19.656 1.00 43.81 301 THR A O 1
ATOM 2257 N N . ASN A 1 302 ? 17.056 12.395 19.327 1.00 47.31 302 ASN A N 1
ATOM 2258 C CA . ASN A 1 302 ? 16.536 13.146 20.486 1.00 47.31 302 ASN A CA 1
ATOM 2259 C C . ASN A 1 302 ? 15.381 12.444 21.245 1.00 47.31 302 ASN A C 1
ATOM 2261 O O . ASN A 1 302 ? 14.561 13.128 21.855 1.00 47.31 302 ASN A O 1
ATOM 2265 N N . ASP A 1 303 ? 15.271 11.110 21.207 1.00 46.44 303 ASP A N 1
ATOM 2266 C CA . ASP A 1 303 ? 14.209 10.396 21.940 1.00 46.44 303 ASP A CA 1
ATOM 2267 C C . ASP A 1 303 ? 14.737 9.792 23.263 1.00 46.44 303 ASP A C 1
ATOM 2269 O O . ASP A 1 303 ? 15.567 8.880 23.221 1.00 46.44 303 ASP A O 1
ATOM 2273 N N . PRO A 1 304 ? 14.280 10.260 24.443 1.00 45.06 304 PRO A N 1
ATOM 2274 C CA . PRO A 1 304 ? 14.670 9.705 25.741 1.00 45.06 304 PRO A CA 1
ATOM 2275 C C . PRO A 1 304 ? 14.112 8.293 26.022 1.00 45.06 304 PRO A C 1
ATOM 2277 O O . PRO A 1 304 ? 14.411 7.738 27.077 1.00 45.06 304 PRO A O 1
ATOM 2280 N N . THR A 1 305 ? 13.311 7.700 25.124 1.00 52.28 305 THR A N 1
ATOM 2281 C CA . THR A 1 305 ? 12.651 6.395 25.334 1.00 52.28 305 THR A CA 1
ATOM 2282 C C . THR A 1 305 ? 13.413 5.173 24.801 1.00 52.28 305 THR A C 1
ATOM 2284 O O . THR A 1 305 ? 13.002 4.047 25.073 1.00 52.28 305 THR A O 1
ATOM 2287 N N . GLY A 1 306 ? 14.542 5.355 24.102 1.00 43.97 306 GLY A N 1
ATOM 2288 C CA . GLY A 1 306 ? 15.412 4.240 23.698 1.00 43.97 306 GLY A CA 1
ATOM 2289 C C . GLY A 1 306 ? 14.814 3.291 22.649 1.00 43.97 306 GLY A C 1
ATOM 2290 O O . GLY A 1 306 ? 15.149 2.107 22.646 1.00 43.97 306 GLY A O 1
ATOM 2291 N N . LEU A 1 307 ? 13.931 3.777 21.771 1.00 52.69 307 LEU A N 1
ATOM 2292 C CA . LEU A 1 307 ? 13.407 2.975 20.663 1.00 52.69 307 LEU A CA 1
ATOM 2293 C C . LEU A 1 307 ? 14.542 2.572 19.702 1.00 52.69 307 LEU A C 1
ATOM 2295 O O . LEU A 1 307 ? 15.358 3.395 19.290 1.00 52.69 307 LEU A O 1
ATOM 2299 N N . THR A 1 308 ? 14.596 1.281 19.368 1.00 56.75 308 THR A N 1
ATOM 2300 C CA . THR A 1 308 ? 15.484 0.703 18.350 1.00 56.75 308 THR A CA 1
ATOM 2301 C C . THR A 1 308 ? 15.251 1.367 16.990 1.00 56.75 308 THR A C 1
ATOM 2303 O O . THR A 1 308 ? 14.131 1.799 16.722 1.00 56.75 308 THR A O 1
ATOM 2306 N N . GLU A 1 309 ? 16.273 1.433 16.125 1.00 64.19 309 GLU A N 1
ATOM 2307 C CA . GLU A 1 309 ? 16.130 1.953 14.754 1.00 64.19 309 GLU A CA 1
ATOM 2308 C C . GLU A 1 309 ? 14.872 1.372 14.084 1.00 64.19 309 GLU A C 1
ATOM 2310 O O . GLU A 1 309 ? 14.744 0.154 13.950 1.00 64.19 309 GLU A O 1
ATOM 2315 N N . LEU A 1 310 ? 13.925 2.237 13.697 1.00 65.38 310 LEU A N 1
ATOM 2316 C CA . LEU A 1 310 ? 12.715 1.796 12.999 1.00 65.38 310 LEU A CA 1
ATOM 2317 C C . LEU A 1 310 ? 13.134 1.330 11.612 1.00 65.38 310 LEU A C 1
ATOM 2319 O O . LEU A 1 310 ? 13.604 2.143 10.818 1.00 65.38 310 LEU A O 1
ATOM 2323 N N . THR A 1 311 ? 12.986 0.045 11.317 1.00 71.88 311 THR A N 1
ATOM 2324 C CA . THR A 1 311 ? 13.245 -0.496 9.978 1.00 71.88 311 THR A CA 1
ATOM 2325 C C . THR A 1 311 ? 12.142 -0.061 9.007 1.00 71.88 311 THR A C 1
ATOM 2327 O O . THR A 1 311 ? 10.999 0.132 9.415 1.00 71.88 311 THR A O 1
ATOM 2330 N N . SER A 1 312 ? 12.461 0.097 7.724 1.00 81.94 312 SER A N 1
ATOM 2331 C CA . SER A 1 312 ? 11.489 0.362 6.654 1.00 81.94 312 SER A CA 1
ATOM 2332 C C . SER A 1 312 ? 11.069 -0.929 5.940 1.00 81.94 312 SER A C 1
ATOM 2334 O O . SER A 1 312 ? 11.808 -1.911 5.982 1.00 81.94 312 SER A O 1
ATOM 2336 N N . GLY A 1 313 ? 9.907 -0.921 5.276 1.00 89.25 313 GLY A N 1
ATOM 2337 C CA . GLY A 1 313 ? 9.442 -2.014 4.414 1.00 89.25 313 GLY A CA 1
ATOM 2338 C C . GLY A 1 313 ? 8.044 -2.555 4.740 1.00 89.25 313 GLY A C 1
ATOM 2339 O O . GLY A 1 313 ? 7.473 -2.258 5.788 1.00 89.25 313 GLY A O 1
ATOM 2340 N N . GLY A 1 314 ? 7.483 -3.390 3.867 1.00 94.06 314 GLY A N 1
ATOM 2341 C CA . GLY A 1 314 ? 6.303 -4.203 4.188 1.00 94.06 314 GLY A CA 1
ATOM 2342 C C . GLY A 1 314 ? 4.966 -3.458 4.280 1.00 94.06 314 GLY A C 1
ATOM 2343 O O . GLY A 1 314 ? 4.020 -4.005 4.848 1.00 94.06 314 GLY A O 1
ATOM 2344 N N . ASN A 1 315 ? 4.845 -2.213 3.803 1.00 96.56 315 ASN A N 1
ATOM 2345 C CA . ASN A 1 315 ? 3.562 -1.507 3.863 1.00 96.56 315 ASN A CA 1
ATOM 2346 C C . ASN A 1 315 ? 2.643 -1.928 2.705 1.00 96.56 315 ASN A C 1
ATOM 2348 O O . ASN A 1 315 ? 3.076 -2.151 1.577 1.00 96.56 315 ASN A O 1
ATOM 2352 N N . VAL A 1 316 ? 1.339 -1.978 2.971 1.00 98.44 316 VAL A N 1
ATOM 2353 C CA . VAL A 1 316 ? 0.289 -2.275 1.992 1.00 98.44 316 VAL A CA 1
ATOM 2354 C C . VAL A 1 316 ? -0.653 -1.086 1.895 1.00 98.44 316 VAL A C 1
ATOM 2356 O O . VAL A 1 316 ? -1.408 -0.790 2.813 1.00 98.44 316 VAL A O 1
ATOM 2359 N N . THR A 1 317 ? -0.650 -0.405 0.760 1.00 97.81 317 THR A N 1
ATOM 2360 C CA . THR A 1 317 ? -1.412 0.812 0.513 1.00 97.81 317 THR A CA 1
ATOM 2361 C C . THR A 1 317 ? -2.250 0.661 -0.751 1.00 97.81 317 THR A C 1
ATOM 2363 O O . THR A 1 317 ? -1.711 0.392 -1.819 1.00 97.81 317 THR A O 1
ATOM 2366 N N . LEU A 1 318 ? -3.565 0.871 -0.661 1.00 98.50 318 LEU A N 1
ATOM 2367 C CA . LEU A 1 318 ? -4.486 0.840 -1.799 1.00 98.50 318 LEU A CA 1
ATOM 2368 C C . LEU A 1 318 ? -5.425 2.049 -1.763 1.00 98.50 318 LEU A C 1
ATOM 2370 O O . LEU A 1 318 ? -6.378 2.093 -0.991 1.00 98.50 318 LEU A O 1
ATOM 2374 N N . GLY A 1 319 ? -5.199 3.028 -2.634 1.00 98.38 319 GLY A N 1
ATOM 2375 C CA . GLY A 1 319 ? -6.069 4.190 -2.794 1.00 98.38 319 GLY A CA 1
ATOM 2376 C C . GLY A 1 319 ? -5.308 5.477 -3.089 1.00 98.38 319 GLY A C 1
ATOM 2377 O O . GLY A 1 319 ? -4.176 5.685 -2.654 1.00 98.38 319 GLY A O 1
ATOM 2378 N N . LYS A 1 320 ? -5.951 6.397 -3.820 1.00 98.62 320 LYS A N 1
ATOM 2379 C CA . LYS A 1 320 ? -5.366 7.715 -4.102 1.00 98.62 320 LYS A CA 1
ATOM 2380 C C . LYS A 1 320 ? -5.082 8.455 -2.791 1.00 98.62 320 LYS A C 1
ATOM 2382 O O . LYS A 1 320 ? -5.971 8.593 -1.949 1.00 98.62 320 LYS A O 1
ATOM 2387 N N . TRP A 1 321 ? -3.854 8.956 -2.665 1.00 98.06 321 TRP A N 1
ATOM 2388 C CA . TRP A 1 321 ? -3.341 9.672 -1.492 1.00 98.06 321 TRP A CA 1
ATOM 2389 C C . TRP A 1 321 ? -3.355 8.897 -0.165 1.00 98.06 321 TRP A C 1
ATOM 2391 O O . TRP A 1 321 ? -3.288 9.509 0.904 1.00 98.06 321 TRP A O 1
ATOM 2401 N N . SER A 1 322 ? -3.448 7.571 -0.190 1.00 97.75 322 SER A N 1
ATOM 2402 C CA . SER A 1 322 ? -3.320 6.806 1.046 1.00 97.75 322 SER A CA 1
ATOM 2403 C C . SER A 1 322 ? -1.876 6.870 1.577 1.00 97.75 322 SER A C 1
ATOM 2405 O O . SER A 1 322 ? -0.922 6.917 0.793 1.00 97.75 322 SER A O 1
ATOM 2407 N N . LEU A 1 323 ? -1.735 7.026 2.901 1.00 96.62 323 LEU A N 1
ATOM 2408 C CA . LEU A 1 323 ? -0.472 7.281 3.619 1.00 96.62 323 LEU A CA 1
ATOM 2409 C C . LEU A 1 323 ? 0.395 8.399 3.016 1.00 96.62 323 LEU A C 1
ATOM 2411 O O . LEU A 1 323 ? 1.619 8.389 3.124 1.00 96.62 323 LEU A O 1
ATOM 2415 N N . TYR A 1 324 ? -0.231 9.395 2.378 1.00 96.50 324 TYR A N 1
ATOM 2416 C CA . TYR A 1 324 ? 0.462 10.438 1.614 1.00 96.50 324 TYR A CA 1
ATOM 2417 C C . TYR A 1 324 ? 1.584 11.141 2.393 1.00 96.50 324 TYR A C 1
ATOM 2419 O O . TYR A 1 324 ? 2.630 11.451 1.816 1.00 96.50 324 TYR A O 1
ATOM 2427 N N . SER A 1 325 ? 1.358 11.415 3.682 1.00 94.00 325 SER A N 1
ATOM 2428 C CA . SER A 1 325 ? 2.269 12.212 4.507 1.00 94.00 325 SER A CA 1
ATOM 2429 C C . SER A 1 325 ? 3.268 11.409 5.347 1.00 94.00 325 SER A C 1
ATOM 2431 O O . SER A 1 325 ? 4.119 12.034 5.985 1.00 94.00 325 SER A O 1
ATOM 2433 N N . MET A 1 326 ? 3.191 10.076 5.344 1.00 92.12 326 MET A N 1
ATOM 2434 C CA . MET A 1 326 ? 4.090 9.225 6.126 1.00 92.12 326 MET A CA 1
ATOM 2435 C C . MET A 1 326 ? 5.519 9.339 5.580 1.00 92.12 326 MET A C 1
ATOM 2437 O O . MET A 1 326 ? 5.718 9.260 4.369 1.00 92.12 326 MET A O 1
ATOM 2441 N N . LEU A 1 327 ? 6.509 9.552 6.456 1.00 91.19 327 LEU A N 1
ATOM 2442 C CA . LEU A 1 327 ? 7.925 9.652 6.066 1.00 91.19 327 LEU A CA 1
ATOM 2443 C C . LEU A 1 327 ? 8.659 8.330 6.301 1.00 91.19 327 LEU A C 1
ATOM 2445 O O . LEU A 1 327 ? 9.373 7.858 5.417 1.00 91.19 327 LEU A O 1
ATOM 2449 N N . TYR A 1 328 ? 8.439 7.740 7.474 1.00 88.88 328 TYR A N 1
ATOM 2450 C CA . TYR A 1 328 ? 9.054 6.507 7.950 1.00 88.88 328 TYR A CA 1
ATOM 2451 C C . TYR A 1 328 ? 7.958 5.552 8.429 1.00 88.88 328 TYR A C 1
ATOM 2453 O O . TYR A 1 328 ? 6.912 5.996 8.901 1.00 88.88 328 TYR A O 1
ATOM 2461 N N . GLY A 1 329 ? 8.178 4.249 8.310 1.00 88.44 329 GLY A N 1
ATOM 2462 C CA . GLY A 1 329 ? 7.215 3.253 8.765 1.00 88.44 329 GLY A CA 1
ATOM 2463 C C . GLY A 1 329 ? 7.342 1.930 8.029 1.00 88.44 329 GLY A C 1
ATOM 2464 O O . GLY A 1 329 ? 7.853 1.877 6.900 1.00 88.44 329 GLY A O 1
ATOM 2465 N N . ARG A 1 330 ? 6.857 0.882 8.689 1.00 90.62 330 ARG A N 1
ATOM 2466 C CA . ARG A 1 330 ? 6.797 -0.476 8.159 1.00 90.62 330 ARG A CA 1
ATOM 2467 C C . ARG A 1 330 ? 5.514 -1.182 8.545 1.00 90.62 330 ARG A C 1
ATOM 2469 O O . ARG A 1 330 ? 4.893 -0.842 9.553 1.00 90.62 330 ARG A O 1
ATOM 2476 N N . GLU A 1 331 ? 5.167 -2.191 7.758 1.00 94.25 331 GLU A N 1
ATOM 2477 C CA . GLU A 1 331 ? 4.087 -3.131 8.076 1.00 94.25 331 GLU A CA 1
ATOM 2478 C C . GLU A 1 331 ? 2.744 -2.432 8.368 1.00 94.25 331 GLU A C 1
ATOM 2480 O O . GLU A 1 331 ? 1.934 -2.896 9.170 1.00 94.25 331 GLU A O 1
ATOM 2485 N N . ASN A 1 332 ? 2.503 -1.279 7.733 1.00 96.25 332 ASN A N 1
ATOM 2486 C CA . ASN A 1 332 ? 1.228 -0.578 7.819 1.00 96.25 332 ASN A CA 1
ATOM 2487 C C . ASN A 1 332 ? 0.320 -0.984 6.660 1.00 96.25 332 ASN A C 1
ATOM 2489 O O . ASN A 1 332 ? 0.756 -1.040 5.514 1.00 96.25 332 ASN A O 1
ATOM 2493 N N . ILE A 1 333 ? -0.963 -1.169 6.939 1.00 98.44 333 ILE A N 1
ATOM 2494 C CA . ILE A 1 333 ? -2.013 -1.397 5.952 1.00 98.44 333 ILE A CA 1
ATOM 2495 C C . ILE A 1 333 ? -2.866 -0.132 5.862 1.00 98.44 333 ILE A C 1
ATOM 2497 O O . ILE A 1 333 ? -3.372 0.346 6.874 1.00 98.44 333 ILE A O 1
ATOM 2501 N N . ALA A 1 334 ? -3.073 0.408 4.665 1.00 98.19 334 ALA A N 1
ATOM 2502 C CA . ALA A 1 334 ? -3.967 1.533 4.433 1.00 98.19 334 ALA A CA 1
ATOM 2503 C C . ALA A 1 334 ? -4.753 1.372 3.129 1.00 98.19 334 ALA A C 1
ATOM 2505 O O . ALA A 1 334 ? -4.217 1.455 2.028 1.00 98.19 334 ALA A O 1
ATOM 2506 N N . ILE A 1 335 ? -6.057 1.146 3.252 1.00 98.62 335 ILE A N 1
ATOM 2507 C CA . ILE A 1 335 ? -6.948 0.858 2.130 1.00 98.62 335 ILE A CA 1
ATOM 2508 C C . ILE A 1 335 ? -8.088 1.877 2.130 1.00 98.62 335 ILE A C 1
ATOM 2510 O O . ILE A 1 335 ? -8.858 1.969 3.086 1.00 98.62 335 ILE A O 1
ATOM 2514 N N . GLY A 1 336 ? -8.190 2.653 1.051 1.00 98.50 336 GLY A N 1
ATOM 2515 C CA . GLY A 1 336 ? -9.212 3.673 0.827 1.00 98.50 336 GLY A CA 1
ATOM 2516 C C . GLY A 1 336 ? -8.653 5.006 0.321 1.00 98.50 336 GLY A C 1
ATOM 2517 O O . GLY A 1 336 ? -7.483 5.349 0.505 1.00 98.50 336 GLY A O 1
ATOM 2518 N N . TYR A 1 337 ? -9.510 5.806 -0.319 1.00 98.25 337 TYR A N 1
ATOM 2519 C CA . TYR A 1 337 ? -9.167 7.170 -0.737 1.00 98.25 337 TYR A CA 1
ATOM 2520 C C . TYR A 1 337 ? -8.783 8.025 0.476 1.00 98.25 337 TYR A C 1
ATOM 2522 O O . TYR A 1 337 ? -9.582 8.172 1.398 1.00 98.25 337 TYR A O 1
ATOM 2530 N N . LYS A 1 338 ? -7.575 8.605 0.474 1.00 97.38 338 LYS A N 1
ATOM 2531 C CA . LYS A 1 338 ? -7.024 9.376 1.605 1.00 97.38 338 LYS A CA 1
ATOM 2532 C C . LYS A 1 338 ? -6.982 8.606 2.941 1.00 97.38 338 LYS A C 1
ATOM 2534 O O . LYS A 1 338 ? -7.019 9.232 3.995 1.00 97.38 338 LYS A O 1
ATOM 2539 N N . SER A 1 339 ? -6.900 7.275 2.923 1.00 97.19 339 SER A N 1
ATOM 2540 C CA . SER A 1 339 ? -6.722 6.488 4.150 1.00 97.19 339 SER A CA 1
ATOM 2541 C C . SER A 1 339 ? -5.336 6.753 4.752 1.00 97.19 339 SER A C 1
ATOM 2543 O O . SER A 1 339 ? -4.326 6.523 4.082 1.00 97.19 339 SER A O 1
ATOM 2545 N N . GLY A 1 340 ? -5.269 7.308 5.964 1.00 94.81 340 GLY A N 1
ATOM 2546 C CA . GLY A 1 340 ? -4.012 7.681 6.622 1.00 94.81 340 GLY A CA 1
ATOM 2547 C C . GLY A 1 340 ? -3.334 8.928 6.031 1.00 94.81 340 GLY A C 1
ATOM 2548 O O . GLY A 1 340 ? -2.116 9.067 6.114 1.00 94.81 340 GLY A O 1
ATOM 2549 N N . TYR A 1 341 ? -4.084 9.844 5.409 1.00 95.00 341 TYR A N 1
ATOM 2550 C CA . TYR A 1 341 ? -3.532 10.971 4.638 1.00 95.00 341 TYR A CA 1
ATOM 2551 C C . TYR A 1 341 ? -2.545 11.870 5.409 1.00 95.00 341 TYR A C 1
ATOM 2553 O O . TYR A 1 341 ? -1.499 12.243 4.867 1.00 95.00 341 TYR A O 1
ATOM 2561 N N . TYR A 1 342 ? -2.863 12.218 6.660 1.00 92.62 342 TYR A N 1
ATOM 2562 C CA . TYR A 1 342 ? -2.015 13.021 7.557 1.00 92.62 342 TYR A CA 1
ATOM 2563 C C . TYR A 1 342 ? -1.397 12.186 8.685 1.00 92.62 342 TYR A C 1
ATOM 2565 O O . TYR A 1 342 ? -1.081 12.712 9.751 1.00 92.62 342 TYR A O 1
ATOM 2573 N N . PHE A 1 343 ? -1.199 10.887 8.457 1.00 91.44 343 PHE A N 1
ATOM 2574 C CA . PHE A 1 343 ? -0.374 10.072 9.341 1.00 91.44 343 PHE A CA 1
ATOM 2575 C C . PHE A 1 343 ? 1.101 10.465 9.133 1.00 91.44 343 PHE A C 1
ATOM 2577 O O . PHE A 1 343 ? 1.629 10.314 8.031 1.00 91.44 343 PHE A O 1
ATOM 2584 N N . LEU A 1 344 ? 1.717 11.112 10.129 1.00 84.94 344 LEU A N 1
ATOM 2585 C CA . LEU A 1 344 ? 2.995 11.826 10.001 1.00 84.94 344 LEU A CA 1
ATOM 2586 C C . LEU A 1 344 ? 4.162 11.088 10.655 1.00 84.94 344 LEU A C 1
ATOM 2588 O O . LEU A 1 344 ? 3.988 10.299 11.575 1.00 84.94 344 LEU A O 1
ATOM 2592 N N . ASN A 1 345 ? 5.370 11.490 10.248 1.00 78.88 345 ASN A N 1
ATOM 2593 C CA . ASN A 1 345 ? 6.659 11.114 10.828 1.00 78.88 345 ASN A CA 1
ATOM 2594 C C . ASN A 1 345 ? 6.936 9.614 10.750 1.00 78.88 345 ASN A C 1
ATOM 2596 O O . ASN A 1 345 ? 7.624 9.195 9.826 1.00 78.88 345 ASN A O 1
ATOM 2600 N N . HIS A 1 346 ? 6.418 8.839 11.695 1.00 81.50 346 HIS A N 1
ATOM 2601 C CA . HIS A 1 346 ? 6.680 7.419 11.851 1.00 81.50 346 HIS A CA 1
ATOM 2602 C C . HIS A 1 346 ? 5.429 6.672 12.329 1.00 81.50 346 HIS A C 1
ATOM 2604 O O . HIS A 1 346 ? 4.612 7.220 13.071 1.00 81.50 346 HIS A O 1
ATOM 2610 N N . GLY A 1 347 ? 5.317 5.405 11.938 1.00 85.50 347 GLY A N 1
ATOM 2611 C CA . GLY A 1 347 ? 4.356 4.471 12.510 1.00 85.50 347 GLY A CA 1
ATOM 2612 C C . GLY A 1 347 ? 4.554 3.055 11.983 1.00 85.50 347 GLY A C 1
ATOM 2613 O O . GLY A 1 347 ? 4.991 2.866 10.847 1.00 85.50 347 GLY A O 1
ATOM 2614 N N . GLU A 1 348 ? 4.252 2.067 12.815 1.00 89.12 348 GLU A N 1
ATOM 2615 C CA . GLU A 1 348 ? 4.415 0.648 12.498 1.00 89.12 348 GLU A CA 1
ATOM 2616 C C . GLU A 1 348 ? 3.172 -0.157 12.873 1.00 89.12 348 GLU A C 1
ATOM 2618 O O . GLU A 1 348 ? 2.501 0.151 13.861 1.00 89.12 348 GLU A O 1
ATOM 2623 N N . TYR A 1 349 ? 2.899 -1.230 12.130 1.00 94.25 349 TYR A N 1
ATOM 2624 C CA . TYR A 1 349 ? 1.852 -2.202 12.473 1.00 94.25 349 TYR A CA 1
ATOM 2625 C C . TYR A 1 349 ? 0.438 -1.600 12.562 1.00 94.25 349 TYR A C 1
ATOM 2627 O O . TYR A 1 349 ? -0.401 -2.074 13.331 1.00 94.25 349 TYR A O 1
ATOM 2635 N N . ASN A 1 350 ? 0.155 -0.524 11.822 1.00 96.00 350 ASN A N 1
ATOM 2636 C CA . ASN A 1 350 ? -1.170 0.095 11.815 1.00 96.00 350 ASN A CA 1
ATOM 2637 C C . ASN A 1 350 ? -2.041 -0.451 10.680 1.00 96.00 350 ASN A C 1
ATOM 2639 O O . ASN A 1 350 ? -1.549 -0.734 9.597 1.00 96.00 350 ASN A O 1
ATOM 2643 N N . THR A 1 351 ? -3.352 -0.537 10.891 1.00 98.44 351 THR A N 1
ATOM 2644 C CA . THR A 1 351 ? -4.351 -0.882 9.873 1.00 98.44 351 THR A CA 1
ATOM 2645 C C . THR A 1 351 ? -5.377 0.238 9.748 1.00 98.44 351 THR A C 1
ATOM 2647 O O . THR A 1 351 ? -6.097 0.537 10.698 1.00 98.44 351 THR A O 1
ATOM 2650 N N . PHE A 1 352 ? -5.483 0.827 8.561 1.00 98.12 352 PHE A N 1
ATOM 2651 C CA . PHE A 1 352 ? -6.462 1.843 8.193 1.00 98.12 352 PHE A CA 1
ATOM 2652 C C . PHE A 1 352 ? -7.360 1.317 7.070 1.00 98.12 352 PHE A C 1
ATOM 2654 O O . PHE A 1 352 ? -6.916 1.168 5.932 1.00 98.12 352 PHE A O 1
ATOM 2661 N N . LEU A 1 353 ? -8.637 1.073 7.353 1.00 98.56 353 LEU A N 1
ATOM 2662 C CA . LEU A 1 353 ? -9.600 0.594 6.358 1.00 98.56 353 LEU A CA 1
ATOM 2663 C C . LEU A 1 353 ? -10.783 1.555 6.252 1.00 98.56 353 LEU A C 1
ATOM 2665 O O . LEU A 1 353 ? -11.672 1.554 7.098 1.00 98.56 353 LEU A O 1
ATOM 2669 N N . GLY A 1 354 ? -10.812 2.372 5.203 1.00 98.06 354 GLY A N 1
ATOM 2670 C CA . GLY A 1 354 ? -11.849 3.382 4.997 1.00 98.06 354 GLY A CA 1
ATOM 2671 C C . GLY A 1 354 ? -11.333 4.626 4.278 1.00 98.06 354 GLY A C 1
ATOM 2672 O O . GLY A 1 354 ? -10.133 4.835 4.121 1.00 98.06 354 GLY A O 1
ATOM 2673 N N . ALA A 1 355 ? -12.249 5.476 3.815 1.00 97.69 355 ALA A N 1
ATOM 2674 C CA . ALA A 1 355 ? -11.891 6.736 3.167 1.00 97.69 355 ALA A CA 1
ATOM 2675 C C . ALA A 1 355 ? -11.639 7.846 4.197 1.00 97.69 355 ALA A C 1
ATOM 2677 O O . ALA A 1 355 ? -12.324 7.914 5.209 1.00 97.69 355 ALA A O 1
ATOM 2678 N N . GLY A 1 356 ? -10.689 8.742 3.936 1.00 96.25 356 GLY A N 1
ATOM 2679 C CA . GLY A 1 356 ? -10.510 9.965 4.726 1.00 96.25 356 GLY A CA 1
ATOM 2680 C C . GLY A 1 356 ? -10.005 9.774 6.160 1.00 96.25 356 GLY A C 1
ATOM 2681 O O . GLY A 1 356 ? -10.058 10.703 6.962 1.00 96.25 356 GLY A O 1
ATOM 2682 N N . ILE A 1 357 ? -9.501 8.591 6.515 1.00 95.31 357 ILE A N 1
ATOM 2683 C CA . ILE A 1 357 ? -8.921 8.372 7.842 1.00 95.31 357 ILE A CA 1
ATOM 2684 C C . ILE A 1 357 ? -7.706 9.300 8.022 1.00 95.31 357 ILE A C 1
ATOM 2686 O O . ILE A 1 357 ? -6.874 9.421 7.126 1.00 95.31 357 ILE A O 1
ATOM 2690 N N . THR A 1 358 ? -7.634 9.964 9.179 1.00 91.81 358 THR A N 1
ATOM 2691 C CA . THR A 1 358 ? -6.685 11.036 9.546 1.00 91.81 358 THR A CA 1
ATOM 2692 C C . THR A 1 358 ? -6.788 12.363 8.777 1.00 91.81 358 THR A C 1
ATOM 2694 O O . THR A 1 358 ? -6.032 13.275 9.089 1.00 91.81 358 THR A O 1
ATOM 2697 N N . THR A 1 359 ? -7.715 12.567 7.827 1.00 91.56 359 THR A N 1
ATOM 2698 C CA . THR 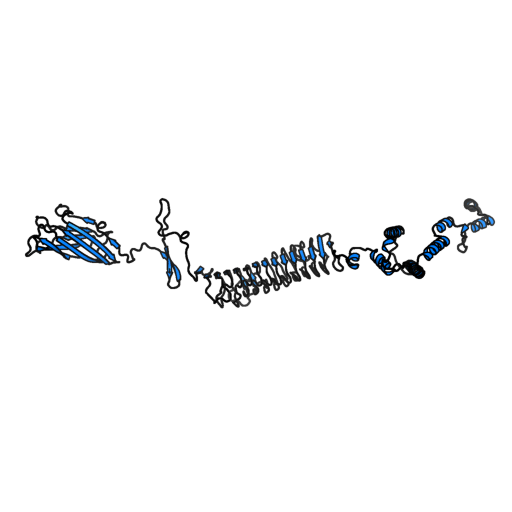A 1 359 ? -7.705 13.808 7.014 1.00 91.56 359 THR A CA 1
ATOM 2699 C C . THR A 1 359 ? -8.042 15.091 7.771 1.00 91.56 359 THR A C 1
ATOM 2701 O O . THR A 1 359 ? -7.627 16.164 7.345 1.00 91.56 359 THR A O 1
ATOM 2704 N N . GLU A 1 360 ? -8.793 15.008 8.865 1.00 87.19 360 GLU A N 1
ATOM 2705 C CA . GLU A 1 360 ? -9.172 16.179 9.675 1.00 87.19 360 GLU A CA 1
ATOM 2706 C C . GLU A 1 360 ? -8.184 16.444 10.817 1.00 87.19 360 GLU A C 1
ATOM 2708 O O . GLU A 1 360 ? -8.286 17.451 11.512 1.00 87.19 360 GLU A O 1
ATOM 2713 N N . TYR A 1 361 ? -7.192 15.569 10.988 1.00 83.88 361 TYR A N 1
ATOM 2714 C CA . TYR A 1 361 ? -6.287 15.581 12.126 1.00 83.88 361 TYR A CA 1
ATOM 2715 C C . TYR A 1 361 ? -4.875 15.908 11.660 1.00 83.88 361 TYR A C 1
ATOM 2717 O O . TYR A 1 361 ? -4.323 15.268 10.765 1.00 83.88 361 TYR A O 1
ATOM 2725 N N . ARG A 1 362 ? -4.262 16.921 12.270 1.00 75.88 362 ARG A N 1
ATOM 2726 C CA . ARG A 1 362 ? -2.846 17.221 12.047 1.00 75.88 362 ARG A CA 1
ATOM 2727 C C . ARG A 1 362 ? -2.016 16.437 13.059 1.00 75.88 362 ARG A C 1
ATOM 2729 O O . ARG A 1 362 ? -2.411 16.326 14.210 1.00 75.88 362 ARG A O 1
ATOM 2736 N N . GLN A 1 363 ? -0.856 15.940 12.627 1.00 76.12 363 GLN A N 1
ATOM 2737 C CA . GLN A 1 363 ? 0.131 15.287 13.501 1.00 76.12 363 GLN A CA 1
ATOM 2738 C C . GLN A 1 363 ? -0.352 13.988 14.167 1.00 76.12 363 GLN A C 1
ATOM 2740 O O . GLN A 1 363 ? -0.057 13.747 15.331 1.00 76.12 363 GLN A O 1
ATOM 2745 N N . VAL A 1 364 ? -1.040 13.119 13.419 1.00 85.31 364 VAL A N 1
ATOM 2746 C CA . VAL A 1 364 ? -1.359 11.766 13.904 1.00 85.31 364 VAL A CA 1
ATOM 2747 C C . VAL A 1 364 ? -0.150 10.855 13.702 1.00 85.31 364 VAL A C 1
ATOM 2749 O O . VAL A 1 364 ? 0.378 10.779 12.596 1.00 85.31 364 VAL A O 1
ATOM 2752 N N . PHE A 1 365 ? 0.266 10.157 14.753 1.00 87.00 365 PHE A N 1
ATOM 2753 C CA . PHE A 1 365 ? 1.318 9.136 14.738 1.00 87.00 365 PHE A CA 1
ATOM 2754 C C . PHE A 1 365 ? 0.974 8.038 15.751 1.00 87.00 365 PHE A C 1
ATOM 2756 O O . PHE A 1 365 ? 0.132 8.237 16.633 1.00 87.00 365 PHE A O 1
ATOM 2763 N N . GLY A 1 366 ? 1.609 6.876 15.625 1.00 88.12 366 GLY A N 1
ATOM 2764 C CA . GLY A 1 366 ? 1.448 5.774 16.568 1.00 88.12 366 GLY A CA 1
ATOM 2765 C C . GLY A 1 366 ? 1.733 4.409 15.955 1.00 88.12 366 GLY A C 1
ATOM 2766 O O . GLY A 1 366 ? 1.992 4.299 14.760 1.00 88.12 366 GLY A O 1
ATOM 2767 N N . ASN A 1 367 ? 1.684 3.374 16.787 1.00 90.44 367 ASN A N 1
ATOM 2768 C CA . ASN A 1 367 ? 1.984 2.001 16.385 1.00 90.44 367 ASN A CA 1
ATOM 2769 C C . ASN A 1 367 ? 0.896 1.021 16.832 1.00 90.44 367 ASN A C 1
ATOM 2771 O O . ASN A 1 367 ? 0.262 1.237 17.864 1.00 90.44 367 ASN A O 1
ATOM 2775 N N . ALA A 1 368 ? 0.778 -0.108 16.134 1.00 94.00 368 ALA A N 1
ATOM 2776 C CA . ALA A 1 368 ? -0.060 -1.241 16.530 1.00 94.00 368 ALA A CA 1
ATOM 2777 C C . ALA A 1 368 ? -1.546 -0.880 16.716 1.00 94.00 368 ALA A C 1
ATOM 2779 O O . ALA A 1 368 ? -2.164 -1.224 17.727 1.00 94.00 368 ALA A O 1
ATOM 2780 N N . SER A 1 369 ? -2.122 -0.163 15.750 1.00 95.56 369 SER A N 1
ATOM 2781 C CA . SER A 1 369 ? -3.489 0.360 15.853 1.00 95.56 369 SER A CA 1
ATOM 2782 C C . SER A 1 369 ? -4.368 -0.027 14.683 1.00 95.56 369 SER A C 1
ATOM 2784 O O . SER A 1 369 ? -3.900 -0.191 13.564 1.00 95.56 369 SER A O 1
ATOM 2786 N N . VAL A 1 370 ? -5.671 -0.131 14.928 1.00 98.19 370 VAL A N 1
ATOM 2787 C CA . VAL A 1 370 ? -6.674 -0.505 13.930 1.00 98.19 370 VAL A CA 1
ATOM 2788 C C . VAL A 1 370 ? -7.747 0.575 13.880 1.00 98.19 370 VAL A C 1
ATOM 2790 O O . VAL A 1 370 ? -8.416 0.840 14.876 1.00 98.19 370 VAL A O 1
ATOM 2793 N N . VAL A 1 371 ? -7.931 1.191 12.714 1.00 97.75 371 VAL A N 1
ATOM 2794 C CA . VAL A 1 371 ? -8.967 2.196 12.458 1.00 97.75 371 VAL A CA 1
ATOM 2795 C C . VAL A 1 371 ? -9.781 1.778 11.241 1.00 97.75 371 VAL A C 1
ATOM 2797 O O . VAL A 1 371 ? -9.247 1.632 10.140 1.00 97.75 371 VAL A O 1
ATOM 2800 N N . ILE A 1 372 ? -11.084 1.593 11.437 1.00 98.44 372 ILE A N 1
ATOM 2801 C CA . ILE A 1 372 ? -12.009 1.107 10.414 1.00 98.44 372 ILE A CA 1
ATOM 2802 C C . ILE A 1 372 ? -13.193 2.068 10.282 1.00 98.44 372 ILE A C 1
ATOM 2804 O O . ILE A 1 372 ? -13.849 2.408 11.266 1.00 98.44 372 ILE A O 1
ATOM 2808 N N . GLY A 1 373 ? -13.492 2.441 9.039 1.00 97.94 373 GLY A N 1
ATOM 2809 C CA . GLY A 1 373 ? -14.634 3.252 8.633 1.00 97.94 373 GLY A CA 1
ATOM 2810 C C . GLY A 1 373 ? -14.248 4.615 8.052 1.00 97.94 373 GLY A C 1
ATOM 2811 O O . GLY A 1 373 ? -13.148 5.132 8.251 1.00 97.94 373 GLY A O 1
ATOM 2812 N N . ALA A 1 374 ? -15.147 5.175 7.240 1.00 96.94 374 ALA A N 1
ATOM 2813 C CA . ALA A 1 374 ? -14.897 6.428 6.535 1.00 96.94 374 ALA A CA 1
ATOM 2814 C C . ALA A 1 374 ? -14.909 7.619 7.503 1.00 96.94 374 ALA A C 1
ATOM 2816 O O . ALA A 1 374 ? -15.844 7.761 8.288 1.00 96.94 374 ALA A O 1
ATOM 2817 N N . TYR A 1 375 ? -13.880 8.466 7.436 1.00 95.94 375 TYR A N 1
ATOM 2818 C CA . TYR A 1 375 ? -13.709 9.652 8.280 1.00 95.94 375 TYR A CA 1
ATOM 2819 C C . TYR A 1 375 ? -13.894 9.350 9.775 1.00 95.94 375 TYR A C 1
ATOM 2821 O O . TYR A 1 375 ? -14.466 10.146 10.521 1.00 95.94 375 TYR A O 1
ATOM 2829 N N . ALA A 1 376 ? -13.425 8.172 10.209 1.00 95.19 376 ALA A N 1
ATOM 2830 C CA . ALA A 1 376 ? -13.507 7.744 11.597 1.00 95.19 376 ALA A CA 1
ATOM 2831 C C . ALA A 1 376 ? -12.944 8.844 12.523 1.00 95.19 376 ALA A C 1
ATOM 2833 O O . ALA A 1 376 ? -11.802 9.278 12.319 1.00 95.19 376 ALA A O 1
ATOM 2834 N N . PRO A 1 377 ? -13.720 9.324 13.515 1.00 91.94 377 PRO A N 1
ATOM 2835 C CA . PRO A 1 377 ? -13.265 10.358 14.419 1.00 91.94 377 PRO A CA 1
ATOM 2836 C C . PRO A 1 377 ? -12.111 9.839 15.276 1.00 91.94 377 PRO A C 1
ATOM 2838 O O . PRO A 1 377 ? -12.205 8.799 15.923 1.00 91.94 377 PRO A O 1
ATOM 2841 N N . ILE A 1 378 ? -11.019 10.590 15.286 1.00 88.56 378 ILE A N 1
ATOM 2842 C CA . ILE A 1 378 ? -9.870 10.388 16.165 1.00 88.56 378 ILE A CA 1
ATOM 2843 C C . ILE A 1 378 ? -9.910 11.523 17.203 1.00 88.56 378 ILE A C 1
ATOM 2845 O O . ILE A 1 378 ? -10.311 12.641 16.869 1.00 88.56 378 ILE A O 1
ATOM 2849 N N . PRO A 1 379 ? -9.581 11.286 18.479 1.00 78.38 379 PRO A N 1
ATOM 2850 C CA . PRO A 1 379 ? -9.439 12.381 19.438 1.00 78.38 379 PRO A CA 1
ATOM 2851 C C . PRO A 1 379 ? -8.333 13.371 19.005 1.00 78.38 379 PRO A C 1
ATOM 2853 O O . PRO A 1 379 ? -7.397 12.992 18.302 1.00 78.38 379 PRO A O 1
ATOM 2856 N N . GLU A 1 380 ? -8.418 14.647 19.388 1.00 67.75 380 GLU A N 1
ATOM 2857 C CA . GLU A 1 380 ? -7.373 15.639 19.067 1.00 67.75 380 GLU A CA 1
ATOM 2858 C C . GLU A 1 380 ? -6.071 15.397 19.863 1.00 67.75 380 GLU A C 1
ATOM 2860 O O . GLU A 1 380 ? -6.113 14.879 20.978 1.00 67.75 380 GLU A O 1
ATOM 2865 N N . ASN A 1 381 ? -4.908 15.793 19.309 1.00 64.75 381 ASN A N 1
ATOM 2866 C CA . ASN A 1 381 ? -3.567 15.634 19.920 1.00 64.75 381 ASN A CA 1
ATOM 2867 C C . ASN A 1 381 ? -3.270 14.211 20.412 1.00 64.75 381 ASN A C 1
ATOM 2869 O O . ASN A 1 381 ? -2.690 13.989 21.477 1.00 64.75 381 ASN A O 1
ATOM 2873 N N . PHE A 1 382 ? -3.716 13.236 19.634 1.00 70.19 382 PHE A N 1
ATOM 2874 C CA . PHE A 1 382 ? -3.870 11.882 20.109 1.00 70.19 382 PHE A CA 1
ATOM 2875 C C . PHE A 1 382 ? -2.797 10.956 19.545 1.00 70.19 382 PHE A C 1
ATOM 2877 O O . PHE A 1 382 ? -2.643 10.809 18.332 1.00 70.19 382 PHE A O 1
ATOM 2884 N N . ASN A 1 383 ? -2.072 10.301 20.451 1.00 83.50 383 ASN A N 1
ATOM 2885 C CA . ASN A 1 383 ? -1.197 9.196 20.098 1.00 83.50 383 ASN A CA 1
ATOM 2886 C C . ASN A 1 383 ? -2.070 7.993 19.736 1.00 83.50 383 ASN A C 1
ATOM 2888 O O . ASN A 1 383 ?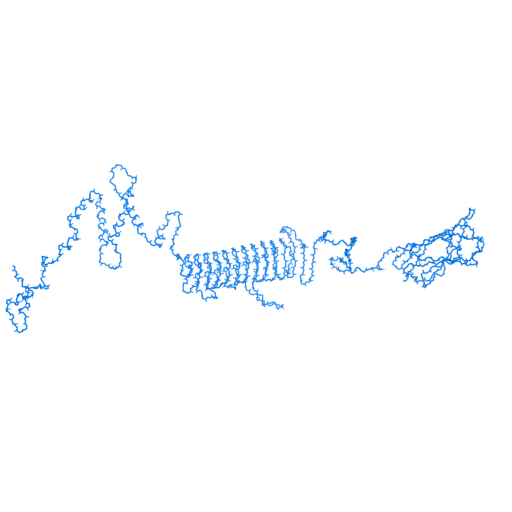 -2.733 7.416 20.602 1.00 83.50 383 ASN A O 1
ATOM 2892 N N . LEU A 1 384 ? -2.044 7.604 18.462 1.00 90.50 384 LEU A N 1
ATOM 2893 C CA . LEU A 1 384 ? -2.873 6.519 17.968 1.00 90.50 384 LEU A CA 1
ATOM 2894 C C . LEU A 1 384 ? -2.434 5.166 18.529 1.00 90.50 384 LEU A C 1
ATOM 2896 O O . LEU A 1 384 ? -3.182 4.220 18.367 1.00 90.50 384 LEU A O 1
ATOM 2900 N N . SER A 1 385 ? -1.281 5.042 19.190 1.00 91.94 385 SER A N 1
ATOM 2901 C CA . SER A 1 385 ? -0.680 3.747 19.524 1.00 91.94 385 SER A CA 1
ATOM 2902 C C . SER A 1 385 ? -1.569 2.826 20.360 1.00 91.94 385 SER A C 1
ATOM 2904 O O . SER A 1 385 ? -2.082 3.233 21.408 1.00 91.94 385 SER A O 1
ATOM 2906 N N . ASN A 1 386 ? -1.646 1.559 19.951 1.00 94.94 386 ASN A N 1
ATOM 2907 C CA . ASN A 1 386 ? -2.420 0.483 20.571 1.00 94.94 386 ASN A CA 1
ATOM 2908 C C . ASN A 1 386 ? -3.935 0.707 20.551 1.00 94.94 386 ASN A C 1
ATOM 2910 O O . ASN A 1 386 ? -4.620 0.225 21.444 1.00 94.94 386 ASN A O 1
ATOM 2914 N N . LYS A 1 387 ? -4.484 1.468 19.603 1.00 95.44 387 LYS A N 1
ATOM 2915 C CA . LYS A 1 387 ? -5.908 1.842 19.632 1.00 95.44 387 LYS A CA 1
ATOM 2916 C C . LYS A 1 387 ? -6.730 1.048 18.632 1.00 95.44 387 LYS A C 1
ATOM 2918 O O . LYS A 1 387 ? -6.289 0.812 17.512 1.00 95.44 387 LYS A O 1
ATOM 2923 N N . LEU A 1 388 ? -7.953 0.706 19.030 1.00 97.50 388 LEU A N 1
ATOM 2924 C CA . LEU A 1 388 ? -9.008 0.226 18.142 1.00 97.50 388 LEU A CA 1
ATOM 2925 C C . LEU A 1 388 ? -10.045 1.336 17.969 1.00 97.50 388 LEU A C 1
ATOM 2927 O O . LEU A 1 388 ? -10.563 1.851 18.956 1.00 97.50 388 LEU A O 1
ATOM 2931 N N . ILE A 1 389 ? -10.365 1.694 16.730 1.00 96.88 389 ILE A N 1
ATOM 2932 C CA . ILE A 1 389 ? -11.396 2.674 16.387 1.00 96.88 389 ILE A CA 1
ATOM 2933 C C . ILE A 1 389 ? -12.260 2.073 15.277 1.00 96.88 389 ILE A C 1
ATOM 2935 O O . ILE A 1 389 ? -11.755 1.786 14.194 1.00 96.88 389 ILE A O 1
ATOM 2939 N N . VAL A 1 390 ? -13.562 1.906 15.513 1.00 98.06 390 VAL A N 1
ATOM 2940 C CA . VAL A 1 390 ? -14.517 1.511 14.464 1.00 98.06 390 VAL A CA 1
ATOM 2941 C C . VAL A 1 390 ? -15.673 2.493 14.448 1.00 98.06 390 VAL A C 1
ATOM 2943 O O . VAL A 1 390 ? -16.458 2.572 15.398 1.00 98.06 390 VAL A O 1
ATOM 2946 N N . HIS A 1 391 ? -15.750 3.277 13.377 1.00 97.38 391 HIS A N 1
ATOM 2947 C CA . HIS A 1 391 ? -16.788 4.278 13.179 1.00 97.38 391 HIS A CA 1
ATOM 2948 C C . HIS A 1 391 ? -16.747 4.809 11.743 1.00 97.38 391 HIS A C 1
ATOM 2950 O O . HIS A 1 391 ? -15.674 4.946 11.164 1.00 97.38 391 HIS A O 1
ATOM 2956 N N . ALA A 1 392 ? -17.899 5.180 11.189 1.00 96.31 392 ALA A N 1
ATOM 2957 C CA . ALA A 1 392 ? -17.974 5.876 9.911 1.00 96.31 392 ALA A CA 1
ATOM 2958 C C . ALA A 1 392 ? -18.899 7.088 10.022 1.00 96.31 392 ALA A C 1
ATOM 2960 O O . ALA A 1 392 ? -19.974 6.987 10.609 1.00 96.31 392 ALA A O 1
ATOM 2961 N N . ARG A 1 393 ? -18.490 8.210 9.432 1.00 95.00 393 ARG A N 1
ATOM 2962 C CA . ARG A 1 393 ? -19.304 9.424 9.327 1.00 95.00 393 ARG A CA 1
ATOM 2963 C C . ARG A 1 393 ? -18.983 10.190 8.051 1.00 95.00 393 ARG A C 1
ATOM 2965 O O . ARG A 1 393 ? -18.021 9.869 7.349 1.00 95.00 393 ARG A O 1
ATOM 2972 N N . ARG A 1 394 ? -19.775 11.216 7.753 1.00 94.56 394 ARG A N 1
ATOM 2973 C CA . ARG A 1 394 ? -19.401 12.200 6.739 1.00 94.56 394 ARG A CA 1
ATOM 2974 C C . ARG A 1 394 ? -18.482 13.265 7.354 1.00 94.56 394 ARG A C 1
ATOM 2976 O O . ARG A 1 394 ? -18.575 13.522 8.558 1.00 94.56 394 ARG A O 1
ATOM 2983 N N . PRO A 1 395 ? -17.615 13.909 6.557 1.00 91.06 395 PRO A N 1
ATOM 2984 C CA . PRO A 1 395 ? -16.783 15.018 7.033 1.00 91.06 395 PRO A CA 1
ATOM 2985 C C . PRO A 1 395 ? -17.601 16.187 7.592 1.00 91.06 395 PRO A C 1
ATOM 2987 O O . PRO A 1 395 ? -17.139 16.895 8.476 1.00 91.06 395 PRO A O 1
ATOM 2990 N N . GLU A 1 396 ? -18.814 16.396 7.073 1.00 93.44 396 GLU A N 1
ATOM 2991 C CA . GLU A 1 396 ? -19.694 17.496 7.477 1.00 93.44 396 GLU A CA 1
ATOM 2992 C C . GLU A 1 396 ? -20.474 17.195 8.764 1.00 93.44 396 GLU A C 1
ATOM 2994 O O . GLU A 1 396 ? -21.053 18.107 9.357 1.00 93.44 396 GLU A O 1
ATOM 2999 N N . ASP A 1 397 ? -20.515 15.928 9.191 1.00 93.56 397 ASP A N 1
ATOM 3000 C CA . ASP A 1 397 ? -21.180 15.546 10.432 1.00 93.56 397 ASP A CA 1
ATOM 3001 C C . ASP A 1 397 ? -20.360 16.040 11.638 1.00 93.56 397 ASP A C 1
ATOM 3003 O O . ASP A 1 397 ? -19.124 15.991 11.607 1.00 93.56 397 ASP A O 1
ATOM 3007 N N . PRO A 1 398 ? -21.018 16.501 12.721 1.00 91.06 398 PRO A N 1
ATOM 3008 C CA . PRO A 1 398 ? -20.322 16.957 13.916 1.00 91.06 398 PRO A CA 1
ATOM 3009 C C . PRO A 1 398 ? -19.480 15.832 14.522 1.00 91.06 398 PRO A C 1
ATOM 3011 O O . PRO A 1 398 ? -19.790 14.646 14.386 1.00 91.06 398 PRO A O 1
ATOM 3014 N N . TRP A 1 399 ? -18.419 16.211 15.233 1.00 90.56 399 TRP A N 1
ATOM 3015 C CA . TRP A 1 399 ? -17.577 15.235 15.911 1.00 90.56 399 TRP A CA 1
ATOM 3016 C C . TRP A 1 399 ? -18.381 14.459 16.960 1.00 90.56 399 TRP A C 1
ATOM 3018 O O . TRP A 1 399 ? -19.120 15.036 17.760 1.00 90.56 399 TRP A O 1
ATOM 3028 N N . VAL A 1 400 ? -18.194 13.142 16.969 1.00 91.19 400 VAL A N 1
ATOM 3029 C CA . VAL A 1 400 ? -18.784 12.213 17.935 1.00 91.19 400 VAL A CA 1
ATOM 3030 C C . VAL A 1 400 ? -17.721 11.233 18.414 1.00 91.19 400 VAL A C 1
ATOM 3032 O O . VAL A 1 400 ? -16.704 11.019 17.749 1.00 91.19 400 VAL A O 1
ATOM 3035 N N . LEU A 1 401 ? -17.972 10.598 19.559 1.00 90.69 401 LEU A N 1
ATOM 3036 C CA . LEU A 1 401 ? -17.156 9.468 19.986 1.00 90.69 401 LEU A CA 1
ATOM 3037 C C . LEU A 1 401 ? -17.273 8.318 18.969 1.00 90.69 401 LEU A C 1
ATOM 3039 O O . LEU A 1 401 ? -18.370 8.065 18.458 1.00 90.69 401 LEU A O 1
ATOM 3043 N N . PRO A 1 402 ? -16.180 7.578 18.701 1.00 94.62 402 PRO A N 1
ATOM 3044 C CA . PRO A 1 402 ? -16.254 6.367 17.897 1.00 94.62 402 PRO A CA 1
ATOM 3045 C C . PRO A 1 402 ? -17.267 5.379 18.480 1.00 94.62 402 PRO A C 1
ATOM 3047 O O . PRO A 1 402 ? -17.372 5.252 19.703 1.00 94.62 402 PRO A O 1
ATOM 3050 N N . LEU A 1 403 ? -17.981 4.655 17.610 1.00 96.50 403 LEU A N 1
ATOM 3051 C CA . LEU A 1 403 ? -19.008 3.699 18.043 1.00 96.50 403 LEU A CA 1
ATOM 3052 C C . LEU A 1 403 ? -18.362 2.586 18.871 1.00 96.50 403 LEU A C 1
ATOM 3054 O O . LEU A 1 403 ? -18.864 2.227 19.933 1.00 96.50 403 LEU A O 1
ATOM 3058 N N . ILE A 1 404 ? -17.215 2.102 18.394 1.00 97.12 404 ILE A N 1
ATOM 3059 C CA . ILE A 1 404 ? -16.334 1.203 19.127 1.00 97.12 404 ILE A CA 1
ATOM 3060 C C . ILE A 1 404 ? -14.975 1.880 19.264 1.00 97.12 404 ILE A C 1
ATOM 3062 O O . ILE A 1 404 ? -14.398 2.352 18.279 1.00 97.12 404 ILE A O 1
ATOM 3066 N N . TYR A 1 405 ? -14.468 1.901 20.490 1.00 95.12 405 TYR A N 1
ATOM 3067 C CA . TYR A 1 405 ? -13.165 2.449 20.831 1.00 95.12 405 TYR A CA 1
ATOM 3068 C C . TYR A 1 405 ? -12.460 1.523 21.820 1.00 95.12 405 TYR A C 1
ATOM 3070 O O . TYR A 1 405 ? -13.104 0.981 22.710 1.00 95.12 405 TYR A O 1
ATOM 3078 N N . GLY A 1 406 ? -11.156 1.322 21.692 1.00 95.38 406 GLY A N 1
ATOM 3079 C CA . GLY A 1 406 ? -10.431 0.386 22.547 1.00 95.38 406 GLY A CA 1
ATOM 3080 C C . GLY A 1 406 ? -8.948 0.685 22.646 1.00 95.38 406 GLY A C 1
ATOM 3081 O O . GLY A 1 406 ? -8.398 1.451 21.851 1.00 95.38 406 GLY A O 1
ATOM 3082 N N . ASP A 1 407 ? -8.312 0.031 23.610 1.00 95.56 407 ASP A N 1
ATOM 3083 C CA . ASP A 1 407 ? -6.866 0.021 23.781 1.00 95.56 407 ASP A CA 1
ATOM 3084 C C . ASP A 1 407 ? -6.364 -1.420 23.941 1.00 95.56 407 ASP A C 1
ATOM 3086 O O . ASP A 1 407 ? -6.720 -2.120 24.892 1.00 95.56 407 ASP A O 1
ATOM 3090 N N . PHE A 1 408 ? -5.541 -1.868 22.994 1.00 96.50 408 PHE A N 1
ATOM 3091 C CA . PHE A 1 408 ? -4.959 -3.207 22.969 1.00 96.50 408 PHE A CA 1
ATOM 3092 C C . PHE A 1 408 ? -3.961 -3.433 24.105 1.00 96.50 408 PHE A C 1
ATOM 3094 O O . PHE A 1 408 ? -3.867 -4.547 24.622 1.00 96.50 408 PHE A O 1
ATOM 3101 N N . LYS A 1 409 ? -3.224 -2.393 24.513 1.00 95.44 409 LYS A N 1
ATOM 3102 C CA . LYS A 1 409 ? -2.220 -2.488 25.575 1.00 95.44 409 LYS A CA 1
ATOM 3103 C C . LYS A 1 409 ? -2.892 -2.545 26.941 1.00 95.44 409 LYS A C 1
ATOM 3105 O O . LYS A 1 409 ? -2.570 -3.414 27.745 1.00 95.44 409 LYS A O 1
ATOM 3110 N N . GLU A 1 410 ? -3.851 -1.655 27.169 1.00 95.38 410 GLU A N 1
ATOM 3111 C CA . GLU A 1 410 ? -4.584 -1.555 28.436 1.00 95.38 410 GLU A CA 1
ATOM 3112 C C . GLU A 1 410 ? -5.750 -2.560 28.537 1.00 95.38 410 GLU A C 1
ATOM 3114 O O . GLU A 1 410 ? -6.392 -2.666 29.579 1.00 95.38 410 GLU A O 1
ATOM 3119 N N . ARG A 1 411 ? -6.008 -3.325 27.467 1.00 93.94 411 ARG A N 1
ATOM 3120 C CA . ARG A 1 411 ? -6.999 -4.412 27.389 1.00 93.94 411 ARG A CA 1
ATOM 3121 C C . ARG A 1 411 ? -8.424 -3.986 27.741 1.00 93.94 411 ARG A C 1
ATOM 3123 O O . ARG A 1 411 ? -9.129 -4.694 28.460 1.00 93.94 411 ARG A O 1
ATOM 3130 N N . TRP A 1 412 ? -8.875 -2.862 27.194 1.00 92.75 412 TRP A N 1
ATOM 3131 C CA . TRP A 1 412 ? -10.267 -2.436 27.337 1.00 92.75 412 TRP A CA 1
ATOM 3132 C C . TRP A 1 412 ? -10.913 -2.093 25.994 1.00 92.75 412 TRP A C 1
ATOM 3134 O O . TRP A 1 412 ? -10.258 -1.678 25.037 1.00 92.75 412 TRP A O 1
ATOM 3144 N N . LEU A 1 413 ? -12.235 -2.269 25.952 1.00 94.31 413 LEU A N 1
ATOM 3145 C CA . LEU A 1 413 ? -13.119 -1.948 24.837 1.00 94.31 413 LEU A CA 1
ATOM 3146 C C . LEU A 1 413 ? -14.296 -1.130 25.374 1.00 94.31 413 LEU A C 1
ATOM 3148 O O . LEU A 1 413 ? -14.862 -1.457 26.414 1.00 94.31 413 LEU A O 1
ATOM 3152 N N . LYS A 1 414 ? -14.678 -0.084 24.651 1.00 91.25 414 LYS A N 1
ATOM 3153 C CA . LYS A 1 414 ? -15.808 0.789 24.948 1.00 91.25 414 LYS A CA 1
ATOM 3154 C C . LYS A 1 414 ? -16.767 0.813 23.761 1.00 91.25 414 LYS A C 1
ATOM 3156 O O . LYS A 1 414 ? -16.358 1.095 22.635 1.00 91.25 414 LYS A O 1
ATOM 3161 N N . VAL A 1 415 ? -18.046 0.563 24.042 1.00 93.38 415 VAL A N 1
ATOM 3162 C CA . VAL A 1 415 ? -19.159 0.761 23.105 1.00 93.38 415 VAL A CA 1
ATOM 3163 C C . VAL A 1 415 ? -19.809 2.099 23.447 1.00 93.38 415 VAL A C 1
ATOM 3165 O O . VAL A 1 415 ? -20.392 2.253 24.516 1.00 93.38 415 VAL A O 1
ATOM 3168 N N . SER A 1 416 ? -19.685 3.089 22.566 1.00 91.06 416 SER A N 1
ATOM 3169 C CA . SER A 1 416 ? -20.224 4.444 22.783 1.00 91.06 416 SER A CA 1
ATOM 3170 C C . SER A 1 416 ? -21.688 4.566 22.327 1.00 91.06 416 SER A C 1
ATOM 3172 O O . SER A 1 416 ? -22.094 5.594 21.791 1.00 91.06 416 SER A O 1
ATOM 3174 N N . GLY A 1 417 ? -22.470 3.500 22.500 1.00 88.50 417 GLY A N 1
ATOM 3175 C CA . GLY A 1 417 ? -23.864 3.370 22.073 1.00 88.50 417 GLY A CA 1
ATOM 3176 C C . GLY A 1 417 ? -24.544 2.174 22.748 1.00 88.50 417 GLY A C 1
ATOM 3177 O O . GLY A 1 417 ? -24.004 1.605 23.695 1.00 88.50 417 GLY A O 1
ATOM 3178 N N . ASN A 1 418 ? -25.718 1.774 22.258 1.00 90.81 418 ASN A N 1
ATOM 3179 C CA . ASN A 1 418 ? -26.457 0.637 22.817 1.00 90.81 418 ASN A CA 1
ATOM 3180 C C . ASN A 1 418 ? -25.883 -0.701 22.324 1.00 90.81 418 ASN A C 1
ATOM 3182 O O . ASN A 1 418 ? -25.736 -0.900 21.118 1.00 90.81 418 ASN A O 1
ATOM 3186 N N . LEU A 1 419 ? -25.637 -1.640 23.243 1.00 90.31 419 LEU A N 1
ATOM 3187 C CA . LEU A 1 419 ? -25.368 -3.044 22.922 1.00 90.31 419 LEU A CA 1
ATOM 3188 C C . LEU A 1 419 ? -26.680 -3.833 23.000 1.00 90.31 419 LEU A C 1
ATOM 3190 O O . LEU A 1 419 ? -27.198 -4.065 24.088 1.00 90.31 419 LEU A O 1
ATOM 3194 N N . ILE A 1 420 ? -27.222 -4.228 21.848 1.00 89.94 420 ILE A N 1
ATOM 3195 C CA . ILE A 1 420 ? -28.461 -5.012 21.752 1.00 89.94 420 ILE A CA 1
ATOM 3196 C C . ILE A 1 420 ? -28.091 -6.438 21.335 1.00 89.94 420 ILE A C 1
ATOM 3198 O O . ILE A 1 420 ? -27.502 -6.635 20.272 1.00 89.94 420 ILE A O 1
ATOM 3202 N N . LEU A 1 421 ? -28.422 -7.424 22.170 1.00 89.69 421 LEU A N 1
ATOM 3203 C CA . LEU A 1 421 ? -28.163 -8.841 21.904 1.00 89.69 421 LEU A CA 1
ATOM 3204 C C . LEU A 1 421 ? -29.358 -9.488 21.193 1.00 89.69 421 LEU A C 1
ATOM 3206 O O . LEU A 1 421 ? -30.510 -9.160 21.474 1.00 89.69 421 LEU A O 1
ATOM 3210 N N . HIS A 1 422 ? -29.088 -10.408 20.265 1.00 88.75 422 HIS A N 1
ATOM 3211 C CA . HIS A 1 422 ? -30.143 -11.129 19.556 1.00 88.75 422 HIS A CA 1
ATOM 3212 C C . HIS A 1 422 ? -30.628 -12.320 20.404 1.00 88.75 422 HIS A C 1
ATOM 3214 O O . HIS A 1 422 ? -29.813 -13.208 20.678 1.00 88.75 422 HIS A O 1
ATOM 3220 N N . PRO A 1 423 ? -31.924 -12.405 20.767 1.00 86.31 423 PRO A N 1
ATOM 3221 C CA . PRO A 1 423 ? -32.424 -13.424 21.696 1.00 86.31 423 PRO A CA 1
ATOM 3222 C C . PRO A 1 423 ? -32.145 -14.863 21.251 1.00 86.31 423 PRO A C 1
ATOM 3224 O O . PRO A 1 423 ? -31.760 -15.687 22.057 1.00 86.31 423 PRO A O 1
ATOM 3227 N N . GLN A 1 424 ? -32.237 -15.164 19.950 1.00 87.19 424 GLN A N 1
ATOM 3228 C CA . GLN A 1 424 ? -31.983 -16.521 19.433 1.00 87.19 424 GLN A CA 1
ATOM 3229 C C . GLN A 1 424 ? -30.542 -17.017 19.645 1.00 87.19 424 GLN A C 1
ATOM 3231 O O . GLN A 1 424 ? -30.312 -18.218 19.735 1.00 87.19 424 GLN A O 1
ATOM 3236 N N . TYR A 1 425 ? -29.568 -16.104 19.657 1.00 86.31 425 TYR A N 1
ATOM 3237 C CA . TYR A 1 425 ? -28.145 -16.440 19.789 1.00 86.31 425 TYR A CA 1
ATOM 3238 C C . TYR A 1 425 ? -27.616 -16.143 21.194 1.00 86.31 425 TYR A C 1
ATOM 3240 O O . TYR A 1 425 ? -26.421 -16.278 21.445 1.00 86.31 425 TYR A O 1
ATOM 3248 N N . THR A 1 426 ? -28.498 -15.708 22.092 1.00 84.50 426 THR A N 1
ATOM 3249 C CA . THR A 1 426 ? -28.182 -15.434 23.488 1.00 84.50 426 THR A CA 1
ATOM 3250 C C . THR A 1 426 ? -28.846 -16.540 24.298 1.00 84.50 426 THR A C 1
ATOM 3252 O O . THR A 1 426 ? -30.058 -16.693 24.174 1.00 84.50 426 THR A O 1
ATOM 3255 N N . PRO A 1 427 ? -28.095 -17.343 25.071 1.00 81.44 427 PRO A N 1
ATOM 3256 C CA . PRO A 1 427 ? -28.688 -18.351 25.937 1.00 81.44 427 PRO A CA 1
ATOM 3257 C C . PRO A 1 427 ? -29.783 -17.722 26.793 1.00 81.44 427 PRO A C 1
ATOM 3259 O O . PRO A 1 427 ? -29.557 -16.701 27.447 1.00 81.44 427 PRO A O 1
ATOM 3262 N N . ASP A 1 428 ? -30.968 -18.316 26.732 1.00 77.44 428 ASP A N 1
ATOM 3263 C CA . ASP A 1 428 ? -32.068 -17.940 27.599 1.00 77.44 428 ASP A CA 1
ATOM 3264 C C . ASP A 1 428 ? -31.775 -18.518 28.983 1.00 77.44 428 ASP A C 1
ATOM 3266 O O . ASP A 1 428 ? -31.780 -19.735 29.178 1.00 77.44 428 ASP A O 1
ATOM 3270 N N . ALA A 1 429 ? -31.441 -17.627 29.915 1.00 76.19 429 ALA A N 1
ATOM 3271 C CA . ALA A 1 429 ? -31.104 -18.003 31.278 1.00 76.19 429 ALA A CA 1
ATOM 3272 C C . ALA A 1 429 ? -32.308 -18.544 32.062 1.00 76.19 429 ALA A C 1
ATOM 3274 O O . ALA A 1 429 ? -32.104 -19.166 33.100 1.00 76.19 429 ALA A O 1
ATOM 3275 N N . ASP A 1 430 ? -33.524 -18.356 31.541 1.00 73.75 430 ASP A N 1
ATOM 3276 C CA . ASP A 1 430 ? -34.777 -18.786 32.155 1.00 73.75 430 ASP A CA 1
ATOM 3277 C C . ASP A 1 430 ? -35.399 -20.000 31.429 1.00 73.75 430 ASP A C 1
ATOM 3279 O O . ASP A 1 430 ? -36.519 -20.409 31.743 1.00 73.75 430 ASP A O 1
ATOM 3283 N N . LYS A 1 431 ? -34.700 -20.600 30.450 1.00 78.56 431 LYS A N 1
ATOM 3284 C CA . LYS A 1 431 ? -35.227 -21.726 29.661 1.00 78.56 431 LYS A CA 1
ATOM 3285 C C . LYS A 1 431 ? -35.441 -22.967 30.535 1.00 78.56 431 LYS A C 1
ATOM 3287 O O . LYS A 1 431 ? -34.491 -23.518 31.091 1.00 78.56 431 LYS A O 1
ATOM 3292 N N . GLU A 1 432 ? -36.670 -23.484 30.549 1.00 76.31 432 GLU A N 1
ATOM 3293 C CA . GLU A 1 432 ? -36.959 -24.812 31.098 1.00 76.31 432 GLU A CA 1
ATOM 3294 C C . GLU A 1 432 ? -36.263 -25.908 30.273 1.00 76.31 432 GLU A C 1
ATOM 3296 O O . GLU A 1 432 ? -36.363 -25.959 29.042 1.00 76.31 432 GLU A O 1
ATOM 3301 N N . LEU A 1 433 ? -35.539 -26.793 30.957 1.00 78.38 433 LEU A N 1
ATOM 3302 C CA . LEU A 1 433 ? -34.726 -27.824 30.317 1.00 78.38 433 LEU A CA 1
ATOM 3303 C C . LEU A 1 433 ? -35.568 -29.028 29.914 1.00 78.38 433 LEU A C 1
ATOM 3305 O O . LEU A 1 433 ? -36.371 -29.537 30.696 1.00 78.38 433 LEU A O 1
ATOM 3309 N N . SER A 1 434 ? -35.333 -29.518 28.698 1.00 79.19 434 SER A N 1
ATOM 3310 C CA . SER A 1 434 ? -35.841 -30.821 28.261 1.00 79.19 434 SER A CA 1
ATOM 3311 C C . SER A 1 434 ? -34.918 -31.952 28.730 1.00 79.19 434 SER A C 1
ATOM 3313 O O . SER A 1 434 ? -33.744 -31.732 29.026 1.00 79.19 434 SER A O 1
ATOM 3315 N N . GLU A 1 435 ? -35.436 -33.182 28.791 1.00 74.88 435 GLU A N 1
ATOM 3316 C CA . GLU A 1 435 ? -34.676 -34.354 29.243 1.00 74.88 435 GLU A CA 1
ATOM 3317 C C . GLU A 1 435 ? -33.394 -34.545 28.404 1.00 74.88 435 GLU A C 1
ATOM 3319 O O . GLU A 1 435 ? -33.454 -34.768 27.195 1.00 74.88 435 GLU A O 1
ATOM 3324 N N . GLY A 1 436 ? -32.229 -34.428 29.054 1.00 74.62 436 GLY A N 1
ATOM 3325 C CA . GLY A 1 436 ? -30.909 -34.547 28.423 1.00 74.62 436 GLY A CA 1
ATOM 3326 C C . GLY A 1 436 ? -30.239 -33.231 27.997 1.00 74.62 436 GLY A C 1
ATOM 3327 O O . GLY A 1 436 ? -29.118 -33.287 27.495 1.00 74.62 436 GLY A O 1
ATOM 3328 N N . GLU A 1 437 ? -30.868 -32.066 28.198 1.00 76.25 437 GLU A N 1
ATOM 3329 C CA . GLU A 1 437 ? -30.229 -30.756 27.981 1.00 76.25 437 GLU A CA 1
ATOM 3330 C C . GLU A 1 437 ? -29.477 -30.265 29.235 1.00 76.25 437 GLU A C 1
ATOM 3332 O O . GLU A 1 437 ? -29.954 -30.414 30.361 1.00 76.25 437 GLU A O 1
ATOM 3337 N N . GLU A 1 438 ? -28.302 -29.652 29.046 1.00 73.00 438 GLU A N 1
ATOM 3338 C CA . GLU A 1 438 ? -27.553 -29.005 30.132 1.00 73.00 438 GLU A CA 1
ATOM 3339 C C . GLU A 1 438 ? -28.132 -27.620 30.461 1.00 73.00 438 GLU A C 1
ATOM 3341 O O . GLU A 1 438 ? -28.378 -26.801 29.572 1.00 73.00 438 GLU A O 1
ATOM 3346 N N . ALA A 1 439 ? -28.315 -27.358 31.756 1.00 68.12 439 ALA A N 1
ATOM 3347 C CA . ALA A 1 439 ? -28.760 -26.078 32.294 1.00 68.12 439 ALA A CA 1
ATOM 3348 C C . ALA A 1 439 ? -27.781 -24.946 31.963 1.00 68.12 439 ALA A C 1
ATOM 3350 O O . ALA A 1 439 ? -26.579 -25.065 32.212 1.00 68.12 439 ALA A O 1
ATOM 3351 N N . PHE A 1 440 ? -28.287 -23.802 31.490 1.00 75.44 440 PHE A N 1
ATOM 3352 C CA . PHE A 1 440 ? -27.511 -22.569 31.572 1.00 75.44 440 PHE A CA 1
ATOM 3353 C C . PHE A 1 440 ? -27.532 -22.087 33.027 1.00 75.44 440 PHE A C 1
ATOM 3355 O O . PHE A 1 440 ? -28.488 -21.456 33.461 1.00 75.44 440 PHE A O 1
ATOM 3362 N N . GLU A 1 441 ? -26.483 -22.399 33.790 1.00 72.06 441 GLU A N 1
ATOM 3363 C CA . GLU A 1 441 ? -26.340 -21.953 35.180 1.00 72.06 441 GLU A CA 1
ATOM 3364 C C . GLU A 1 441 ? -25.396 -20.743 35.270 1.00 72.06 441 GLU A C 1
ATOM 3366 O O . GLU A 1 441 ? -24.166 -20.903 35.314 1.00 72.06 441 GLU A O 1
ATOM 3371 N N . PRO A 1 442 ? -25.918 -19.502 35.298 1.00 72.12 442 PRO A N 1
ATOM 3372 C CA . PRO A 1 442 ? -25.073 -18.333 35.453 1.00 72.12 442 PRO A CA 1
ATOM 3373 C C . PRO A 1 442 ? -24.501 -18.300 36.876 1.00 72.12 442 PRO A C 1
ATOM 3375 O O . PRO A 1 442 ? -25.161 -17.916 37.833 1.00 72.12 442 PRO A O 1
ATOM 3378 N N . ASN A 1 443 ? -23.224 -18.647 37.035 1.00 76.06 443 ASN A N 1
ATOM 3379 C CA . ASN A 1 443 ? -22.507 -18.480 38.310 1.00 76.06 443 ASN A CA 1
ATOM 3380 C C . ASN A 1 443 ? -21.997 -17.041 38.528 1.00 76.06 443 ASN A C 1
ATOM 3382 O O . ASN A 1 443 ? -21.523 -16.671 39.608 1.00 76.06 443 ASN A O 1
ATOM 3386 N N . LYS A 1 444 ? -22.069 -16.218 37.482 1.00 80.75 444 LYS A N 1
ATOM 3387 C CA . LYS A 1 444 ? -21.545 -14.860 37.423 1.00 80.75 444 LYS A CA 1
ATOM 3388 C C . LYS A 1 444 ? -22.460 -13.999 36.564 1.00 80.75 444 LYS A C 1
ATOM 3390 O O . LYS A 1 444 ? -22.880 -14.420 35.493 1.00 80.75 444 LYS A O 1
ATOM 3395 N N . MET A 1 445 ? -22.699 -12.771 37.003 1.00 81.94 445 MET A N 1
ATOM 3396 C CA . MET A 1 445 ? -23.379 -11.746 36.217 1.00 81.94 445 MET A CA 1
ATOM 3397 C C . MET A 1 445 ? -22.405 -10.629 35.847 1.00 81.94 445 MET A C 1
ATOM 3399 O O . MET A 1 445 ? -21.519 -10.272 36.631 1.00 81.94 445 MET A O 1
ATOM 3403 N N . LEU A 1 446 ? -22.590 -10.053 34.661 1.00 85.88 446 LEU A N 1
ATOM 3404 C CA . LEU A 1 446 ? -21.969 -8.779 34.329 1.00 85.88 446 LEU A CA 1
ATOM 3405 C C . LEU A 1 446 ? -22.711 -7.679 35.089 1.00 85.88 446 LEU A C 1
ATOM 3407 O O . LEU A 1 446 ? -23.933 -7.581 35.025 1.00 85.88 446 LEU A O 1
ATOM 3411 N N . VAL A 1 447 ? -21.968 -6.866 35.826 1.00 83.50 447 VAL A N 1
ATOM 3412 C CA . VAL A 1 447 ? -22.484 -5.675 36.507 1.00 83.50 447 VAL A CA 1
ATOM 3413 C C . VAL A 1 447 ? -21.814 -4.452 35.924 1.00 83.50 447 VAL A C 1
ATOM 3415 O O . VAL A 1 447 ? -20.680 -4.530 35.461 1.00 83.50 447 VAL A O 1
ATOM 3418 N N . VAL A 1 448 ? -22.507 -3.324 35.956 1.00 82.19 448 VAL A N 1
ATOM 3419 C CA . VAL A 1 448 ? -21.992 -2.057 35.446 1.00 82.19 448 VAL A CA 1
ATOM 3420 C C . VAL A 1 448 ? -21.962 -1.057 36.595 1.00 82.19 448 VAL A C 1
ATOM 3422 O O . VAL A 1 448 ? -22.944 -0.952 37.331 1.00 82.19 448 VAL A O 1
ATOM 3425 N N . ASP A 1 449 ? -20.832 -0.377 36.793 1.00 82.31 449 ASP A N 1
ATOM 3426 C CA . ASP A 1 449 ? -20.738 0.728 37.756 1.00 82.31 449 ASP A CA 1
ATOM 3427 C C . ASP A 1 449 ? -21.353 2.029 37.200 1.00 82.31 449 ASP A C 1
ATOM 3429 O O . ASP A 1 449 ? -21.831 2.083 36.064 1.00 82.31 449 ASP A O 1
ATOM 3433 N N . ALA A 1 450 ? -21.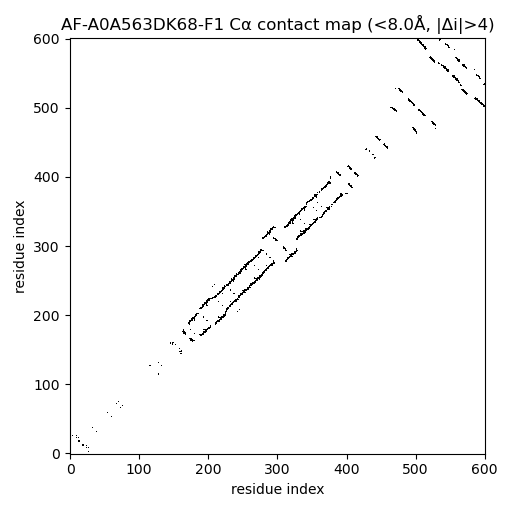376 3.092 38.009 1.00 82.25 450 ALA A N 1
ATOM 3434 C CA . ALA A 1 450 ? -21.941 4.381 37.601 1.00 82.25 450 ALA A CA 1
ATOM 3435 C C . ALA A 1 450 ? -21.169 5.021 36.431 1.00 82.25 450 ALA A C 1
ATOM 3437 O O . ALA A 1 450 ? -21.710 5.847 35.696 1.00 82.25 450 ALA A O 1
ATOM 3438 N N . GLU A 1 451 ? -19.913 4.622 36.240 1.00 78.50 451 GLU A N 1
ATOM 3439 C CA . GLU A 1 451 ? -19.021 5.079 35.184 1.00 78.50 451 GLU A CA 1
ATOM 3440 C C . GLU A 1 451 ? -19.106 4.224 33.906 1.00 78.50 451 GLU A C 1
ATOM 3442 O O . GLU A 1 451 ? -18.429 4.525 32.917 1.00 78.50 451 GLU A O 1
ATOM 3447 N N . GLY A 1 452 ? -19.940 3.178 33.890 1.00 76.88 452 GLY A N 1
ATOM 3448 C CA . GLY A 1 452 ? -20.129 2.303 32.735 1.00 76.88 452 GLY A CA 1
ATOM 3449 C C . GLY A 1 452 ? -19.085 1.189 32.599 1.00 76.88 452 GLY A C 1
ATOM 3450 O O . GLY A 1 452 ? -19.032 0.535 31.555 1.00 76.88 452 GLY A O 1
ATOM 3451 N N . LYS A 1 453 ? -18.229 0.960 33.604 1.00 79.06 453 LYS A N 1
ATOM 3452 C CA . LYS A 1 453 ? -17.273 -0.153 33.588 1.00 79.06 453 LYS A CA 1
ATOM 3453 C C . LYS A 1 453 ? -17.996 -1.447 33.913 1.00 79.06 453 LYS A C 1
ATOM 3455 O O . LYS A 1 453 ? -18.731 -1.541 34.893 1.00 79.06 453 LYS A O 1
ATOM 3460 N N . VAL A 1 454 ? -17.740 -2.460 33.094 1.00 84.38 454 VAL A N 1
ATOM 3461 C CA . VAL A 1 454 ? -18.310 -3.791 33.275 1.00 84.38 454 VAL A CA 1
ATOM 3462 C C . VAL A 1 454 ? -17.401 -4.606 34.192 1.00 84.38 454 VAL A C 1
ATOM 3464 O O . VAL A 1 454 ? -16.235 -4.841 33.879 1.00 84.38 454 VAL A O 1
ATOM 3467 N N . GLY A 1 455 ? -17.938 -5.038 35.325 1.00 82.88 455 GLY A N 1
ATOM 3468 C CA . GLY A 1 455 ? -17.332 -6.005 36.229 1.00 82.88 455 GLY A CA 1
ATOM 3469 C C . GLY A 1 455 ? -18.069 -7.337 36.186 1.00 82.88 455 GLY A C 1
ATOM 3470 O O . GLY A 1 455 ? -19.139 -7.463 35.593 1.00 82.88 455 GLY A O 1
ATOM 3471 N N . VAL A 1 456 ? -17.507 -8.338 36.856 1.00 86.62 456 VAL A N 1
ATOM 3472 C CA . VAL A 1 456 ? -18.170 -9.625 37.049 1.00 86.62 456 VAL A CA 1
ATOM 3473 C C . VAL A 1 456 ? -18.475 -9.794 38.527 1.00 86.62 456 VAL A C 1
ATOM 3475 O O . VAL A 1 456 ? -17.569 -9.724 39.356 1.00 86.62 456 VAL A O 1
ATOM 3478 N N . LYS A 1 457 ? -19.743 -10.019 38.859 1.00 80.69 457 LYS A N 1
ATOM 3479 C CA . LYS A 1 457 ? -20.190 -10.306 40.221 1.00 80.69 457 LYS A CA 1
ATOM 3480 C C . LYS A 1 457 ? -20.605 -11.767 40.297 1.00 80.69 457 LYS A C 1
ATOM 3482 O O . LYS A 1 457 ? -21.391 -12.219 39.468 1.00 80.69 457 LYS A O 1
ATOM 3487 N N . SER A 1 458 ? -20.079 -12.506 41.271 1.00 78.69 458 SER A N 1
ATOM 3488 C CA . SER A 1 458 ? -20.586 -13.849 41.552 1.00 78.69 458 SER A CA 1
ATOM 3489 C C . SER A 1 458 ? -22.052 -13.748 41.947 1.00 78.69 458 SER A C 1
ATOM 3491 O O . SER A 1 458 ? -22.402 -12.961 42.832 1.00 78.69 458 SER A O 1
ATOM 3493 N N . LEU A 1 459 ? -22.890 -14.559 41.313 1.00 67.06 459 LEU A N 1
ATOM 3494 C CA . LEU A 1 459 ? -24.229 -14.832 41.807 1.00 67.06 459 LEU A CA 1
ATOM 3495 C C . LEU A 1 459 ? -24.041 -15.800 42.981 1.00 67.06 459 LEU A C 1
ATOM 3497 O O . LEU A 1 459 ? -24.041 -17.013 42.813 1.00 67.06 459 LEU A O 1
ATOM 3501 N N . GLN A 1 460 ? -23.722 -15.271 44.166 1.00 56.41 460 GLN A N 1
ATOM 3502 C CA . GLN A 1 460 ? -23.850 -16.080 45.374 1.00 56.41 460 GLN A CA 1
ATOM 3503 C C . GLN A 1 460 ? -25.339 -16.346 45.588 1.00 56.41 460 GLN A C 1
ATOM 3505 O O . GLN A 1 460 ? -26.137 -15.419 45.452 1.00 56.41 460 GLN A O 1
ATOM 3510 N N . ASN A 1 461 ? -25.689 -17.581 45.956 1.00 46.69 461 ASN A N 1
ATOM 3511 C CA . ASN A 1 461 ? -26.976 -17.911 46.565 1.00 46.69 461 ASN A CA 1
ATOM 3512 C C . ASN A 1 461 ? -27.111 -17.069 47.842 1.00 46.69 461 ASN A C 1
ATOM 3514 O O . ASN A 1 461 ? -26.668 -17.479 48.913 1.00 46.69 461 ASN A O 1
ATOM 3518 N N . SER A 1 462 ? -27.594 -15.833 47.714 1.00 41.81 462 SER A N 1
ATOM 3519 C CA . SER A 1 462 ? -27.602 -14.871 48.805 1.00 41.81 462 SER A CA 1
ATOM 3520 C C . SER A 1 462 ? -28.736 -15.212 49.759 1.00 41.81 462 SER A C 1
ATOM 3522 O O . SER A 1 462 ? -29.880 -14.849 49.518 1.00 41.81 462 SER A O 1
ATOM 3524 N N . THR A 1 463 ? -28.405 -15.835 50.882 1.00 43.75 463 THR A N 1
ATOM 3525 C CA . THR A 1 463 ? -29.226 -15.807 52.101 1.00 43.75 463 THR A CA 1
ATOM 3526 C C . THR A 1 463 ? -29.218 -14.429 52.787 1.00 43.75 463 THR A C 1
ATOM 3528 O O . THR A 1 463 ? -29.839 -14.268 53.831 1.00 43.75 463 THR A O 1
ATOM 3531 N N . GLU A 1 464 ? -28.529 -13.427 52.224 1.00 43.50 464 GLU A N 1
ATOM 3532 C CA . GLU A 1 464 ? -28.339 -12.098 52.831 1.00 43.50 464 GLU A CA 1
ATOM 3533 C C . GLU A 1 464 ? -28.986 -10.923 52.075 1.00 43.50 464 GLU A C 1
ATOM 3535 O O . GLU A 1 464 ? -28.799 -9.774 52.472 1.00 43.50 464 GLU A O 1
ATOM 3540 N N . ASN A 1 465 ? -29.778 -11.162 51.028 1.00 41.88 465 ASN A N 1
ATOM 3541 C CA . ASN A 1 465 ? -30.633 -10.104 50.483 1.00 41.88 465 ASN A CA 1
ATOM 3542 C C . ASN A 1 465 ? -32.046 -10.233 51.050 1.00 41.88 465 ASN A C 1
ATOM 3544 O O . ASN A 1 465 ? -32.509 -11.338 51.306 1.00 41.88 465 ASN A O 1
ATOM 3548 N N . ASN A 1 466 ? -32.684 -9.083 51.279 1.00 44.78 466 ASN A N 1
ATOM 3549 C CA . ASN A 1 466 ? -34.014 -8.874 51.865 1.00 44.78 466 ASN A CA 1
ATOM 3550 C C . ASN A 1 466 ? -35.169 -9.491 51.048 1.00 44.78 466 ASN A C 1
ATOM 3552 O O . ASN A 1 466 ? -36.152 -8.812 50.745 1.00 44.78 466 ASN A O 1
ATOM 3556 N N . ASP A 1 467 ? -35.070 -10.762 50.693 1.00 46.62 467 ASP A N 1
ATOM 3557 C CA . ASP A 1 467 ? -36.179 -11.521 50.156 1.00 46.62 467 ASP A CA 1
ATOM 3558 C C . ASP A 1 467 ? -37.072 -11.902 51.329 1.00 46.62 467 ASP A C 1
ATOM 3560 O O . ASP A 1 467 ? -36.644 -12.535 52.298 1.00 46.62 467 ASP A O 1
ATOM 3564 N N . ILE A 1 468 ? -38.323 -11.455 51.266 1.00 53.75 468 ILE A N 1
ATOM 3565 C CA . ILE A 1 468 ? -39.341 -11.888 52.211 1.00 53.75 468 ILE A CA 1
ATOM 3566 C C . ILE A 1 468 ? -39.544 -13.380 51.972 1.00 53.75 468 ILE A C 1
ATOM 3568 O O . ILE A 1 468 ? -40.197 -13.773 51.006 1.00 53.75 468 ILE A O 1
ATOM 3572 N N . ILE A 1 469 ? -38.973 -14.216 52.836 1.00 57.72 469 ILE A N 1
ATOM 3573 C CA . ILE A 1 469 ? -39.227 -15.653 52.791 1.00 57.72 469 ILE A CA 1
ATOM 3574 C C . ILE A 1 469 ? -40.551 -15.893 53.512 1.00 57.72 469 ILE A C 1
ATOM 3576 O O . ILE A 1 469 ? -40.679 -15.583 54.701 1.00 57.72 469 ILE A O 1
ATOM 3580 N N . TYR A 1 470 ? -41.530 -16.403 52.768 1.00 58.34 470 TYR A N 1
ATOM 3581 C CA . TYR A 1 470 ? -42.831 -16.806 53.287 1.00 58.34 470 TYR A CA 1
ATOM 3582 C C . TYR A 1 470 ? -42.826 -18.304 53.558 1.00 58.34 470 TYR A C 1
ATOM 3584 O O . TYR A 1 470 ? -42.591 -19.082 52.634 1.00 58.34 470 TYR A O 1
ATOM 3592 N N . TYR A 1 471 ? -43.123 -18.682 54.799 1.00 64.00 471 TYR A N 1
ATOM 3593 C CA . TYR A 1 471 ? -43.367 -20.072 55.155 1.00 64.00 471 TYR A CA 1
ATOM 3594 C C . TYR A 1 471 ? -44.842 -20.301 55.461 1.00 64.00 471 TYR A C 1
ATOM 3596 O O . TYR A 1 471 ? -45.452 -19.564 56.248 1.00 64.00 471 TYR A O 1
ATOM 3604 N N . SER A 1 472 ? -45.396 -21.342 54.846 1.00 62.53 472 SER A N 1
ATOM 3605 C CA . SER A 1 472 ? -46.791 -21.757 55.030 1.00 62.53 472 SER A CA 1
ATOM 3606 C C . SER A 1 472 ? -46.909 -22.883 56.062 1.00 62.53 472 SER A C 1
ATOM 3608 O O . SER A 1 472 ? -45.917 -23.520 56.408 1.00 62.53 472 SER A O 1
ATOM 3610 N N . PHE A 1 473 ? -48.128 -23.174 56.530 1.00 59.50 473 PHE A N 1
ATOM 3611 C CA . PHE A 1 473 ? -48.396 -24.202 57.549 1.00 59.50 473 PHE A CA 1
ATOM 3612 C C . PHE A 1 473 ? -47.703 -25.552 57.300 1.00 59.50 473 PHE A C 1
ATOM 3614 O O . PHE A 1 473 ? -47.217 -26.161 58.246 1.00 59.50 473 PHE A O 1
ATOM 3621 N N . ALA A 1 474 ? -47.619 -26.000 56.042 1.00 60.59 474 ALA A N 1
ATOM 3622 C CA . ALA A 1 474 ? -47.043 -27.298 55.683 1.00 60.59 474 ALA A CA 1
ATOM 3623 C C . ALA A 1 474 ? -45.543 -27.433 56.010 1.00 60.59 474 ALA A C 1
ATOM 3625 O O . ALA A 1 474 ? -45.014 -28.540 56.021 1.00 60.59 474 ALA A O 1
ATOM 3626 N N . GLU A 1 475 ? -44.858 -26.318 56.259 1.00 62.91 475 GLU A N 1
ATOM 3627 C CA . GLU A 1 475 ? -43.426 -26.284 56.556 1.00 62.91 475 GLU A CA 1
ATOM 3628 C C . GLU A 1 475 ? -43.131 -26.271 58.063 1.00 62.91 475 GLU A C 1
ATOM 3630 O O . GLU A 1 475 ? -41.968 -26.343 58.458 1.00 62.91 475 GLU A O 1
ATOM 3635 N N . PHE A 1 476 ? -44.163 -26.207 58.910 1.00 64.31 476 PHE A N 1
ATOM 3636 C CA . PHE A 1 476 ? -44.033 -26.311 60.361 1.00 64.31 476 PHE A CA 1
ATOM 3637 C C . PHE A 1 476 ? -44.217 -27.757 60.819 1.00 64.31 476 PHE A C 1
ATOM 3639 O O . PHE A 1 476 ? -45.146 -28.445 60.392 1.00 64.31 476 PHE A O 1
ATOM 3646 N N . LEU A 1 477 ? -43.385 -28.198 61.763 1.00 65.12 477 LEU A N 1
ATOM 3647 C CA . LEU A 1 477 ? -43.634 -29.431 62.507 1.00 65.12 477 LEU A CA 1
ATOM 3648 C C . LEU A 1 477 ? -44.512 -29.091 63.715 1.00 65.12 477 LEU A C 1
ATOM 3650 O O . LEU A 1 477 ? -44.106 -28.353 64.615 1.00 65.12 477 LEU A O 1
ATOM 3654 N N . CYS A 1 478 ? -45.742 -29.604 63.706 1.00 64.50 478 CYS A N 1
ATOM 3655 C CA . CYS A 1 478 ? -46.695 -29.469 64.802 1.00 64.50 478 CYS A CA 1
ATOM 3656 C C . CYS A 1 478 ? -46.881 -30.832 65.475 1.00 64.50 478 CYS A C 1
ATOM 3658 O O . CYS A 1 478 ? -47.412 -31.759 64.862 1.00 64.50 478 CYS A O 1
ATOM 3660 N N . GLU A 1 479 ? -46.458 -30.960 66.733 1.00 66.88 479 GLU A N 1
ATOM 3661 C CA . GLU A 1 479 ? -46.709 -32.163 67.530 1.00 66.88 479 GLU A CA 1
ATOM 3662 C C . GLU A 1 479 ? -47.918 -31.940 68.447 1.00 66.88 479 GLU A C 1
ATOM 3664 O O . GLU A 1 479 ? -47.895 -31.108 69.363 1.00 66.88 479 GLU A O 1
ATOM 3669 N N . MET A 1 480 ? -48.980 -32.713 68.202 1.00 63.97 480 MET A N 1
ATOM 3670 C CA . MET A 1 480 ? -50.174 -32.751 69.048 1.00 63.97 480 MET A CA 1
ATOM 3671 C C . MET A 1 480 ? -49.945 -33.631 70.294 1.00 63.97 480 MET A C 1
ATOM 3673 O O . MET A 1 480 ? -49.168 -34.589 70.241 1.00 63.97 480 MET A O 1
ATOM 3677 N N . PRO A 1 481 ? -50.641 -33.371 71.418 1.00 61.12 481 PRO A N 1
ATOM 3678 C CA . PRO A 1 481 ? -50.569 -34.218 72.606 1.00 61.12 481 PRO A CA 1
ATOM 3679 C C . PRO A 1 481 ? -51.002 -35.662 72.309 1.00 61.12 481 PRO A C 1
ATOM 3681 O O . PRO A 1 481 ? -52.008 -35.901 71.645 1.00 61.12 481 PRO A O 1
ATOM 3684 N N . SER A 1 482 ? -50.287 -36.641 72.863 1.00 55.25 482 SER A N 1
ATOM 3685 C CA . SER A 1 482 ? -50.480 -38.073 72.583 1.00 55.25 482 SER A CA 1
ATOM 3686 C C . SER A 1 482 ? -51.746 -38.708 73.186 1.00 55.25 482 SER A C 1
ATOM 3688 O O . SER A 1 482 ? -52.001 -39.890 72.960 1.00 55.25 482 SER A O 1
ATOM 3690 N N . ASP A 1 483 ? -52.556 -37.967 73.950 1.00 54.69 483 ASP A N 1
ATOM 3691 C CA . ASP A 1 483 ? -53.666 -38.507 74.751 1.00 54.69 483 ASP A CA 1
ATOM 3692 C C . ASP A 1 483 ? -55.071 -38.378 74.110 1.00 54.69 483 ASP A C 1
ATOM 3694 O O . ASP A 1 483 ? -56.081 -38.568 74.794 1.00 54.69 483 ASP A O 1
ATOM 3698 N N . ASN A 1 484 ? -55.158 -38.104 72.796 1.00 49.56 484 ASN A N 1
ATOM 3699 C CA . ASN A 1 484 ? -56.400 -38.007 71.993 1.00 49.56 484 ASN A CA 1
ATOM 3700 C C . ASN A 1 484 ? -57.452 -37.004 72.511 1.00 49.56 484 ASN A C 1
ATOM 3702 O O . ASN A 1 484 ? -58.612 -37.026 72.095 1.00 49.56 484 ASN A O 1
ATOM 3706 N N . SER A 1 485 ? -57.077 -36.121 73.431 1.00 51.53 485 SER A N 1
ATOM 3707 C CA . SER A 1 485 ? -58.003 -35.186 74.072 1.00 51.53 485 SER A CA 1
ATOM 3708 C C . SER A 1 485 ? -58.123 -33.836 73.347 1.00 51.53 485 SER A C 1
ATOM 3710 O O . SER A 1 485 ? -59.054 -33.078 73.617 1.00 51.53 485 SER A O 1
ATOM 3712 N N . LEU A 1 486 ? -57.195 -33.565 72.427 1.00 53.09 486 LEU A N 1
ATOM 3713 C CA . LEU A 1 486 ? -57.225 -32.542 71.386 1.00 53.09 486 LEU A CA 1
ATOM 3714 C C . LEU A 1 486 ? -56.925 -33.296 70.084 1.00 53.09 486 LEU A C 1
ATOM 3716 O O . LEU A 1 486 ? -55.786 -33.685 69.852 1.00 53.09 486 LEU A O 1
ATOM 3720 N N . ASN A 1 487 ? -57.948 -33.606 69.293 1.00 54.31 487 ASN A N 1
ATOM 3721 C CA . ASN A 1 487 ? -57.755 -34.097 67.928 1.00 54.31 487 ASN A CA 1
ATOM 3722 C C . ASN A 1 487 ? -57.781 -32.905 66.955 1.00 54.31 487 ASN A C 1
ATOM 3724 O O . ASN A 1 487 ? -58.207 -31.812 67.334 1.00 54.31 487 ASN A O 1
ATOM 3728 N N . GLU A 1 488 ? -57.362 -33.116 65.706 1.00 53.75 488 GLU A N 1
ATOM 3729 C CA . GLU A 1 488 ? -57.373 -32.083 64.650 1.00 53.75 488 GLU A CA 1
ATOM 3730 C C . GLU A 1 488 ? -58.754 -31.418 64.462 1.00 53.75 488 GLU A C 1
ATOM 3732 O O . GLU A 1 488 ? -58.841 -30.266 64.038 1.00 53.75 488 GLU A O 1
ATOM 3737 N N . ASP A 1 489 ? -59.841 -32.100 64.843 1.00 54.66 489 ASP A N 1
ATOM 3738 C CA . ASP A 1 489 ? -61.203 -31.551 64.799 1.00 54.66 489 ASP A CA 1
ATOM 3739 C C . ASP A 1 489 ? -61.486 -30.514 65.903 1.00 54.66 489 ASP A C 1
ATOM 3741 O 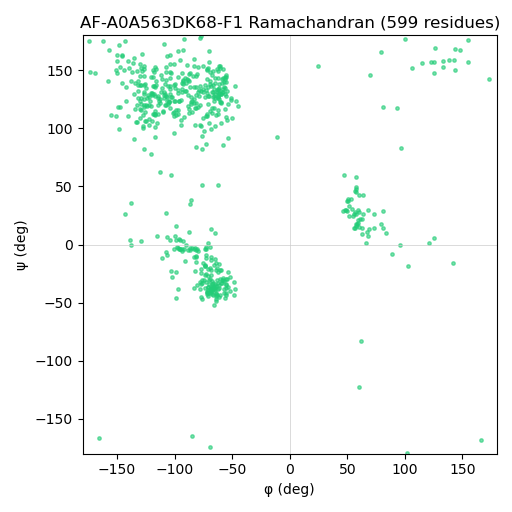O . ASP A 1 489 ? -62.365 -29.667 65.750 1.00 54.66 489 ASP A O 1
ATOM 3745 N N . ASN A 1 490 ? -60.780 -30.588 67.036 1.00 60.25 490 ASN A N 1
ATOM 3746 C CA . ASN A 1 490 ? -61.001 -29.739 68.211 1.00 60.25 490 ASN A CA 1
ATOM 3747 C C . ASN A 1 490 ? -59.916 -28.677 68.411 1.00 60.25 490 ASN A C 1
ATOM 3749 O O . ASN A 1 490 ? -60.089 -27.819 69.275 1.00 60.25 490 ASN A O 1
ATOM 3753 N N . PHE A 1 491 ? -58.812 -28.725 67.666 1.00 65.94 491 PHE A N 1
ATOM 3754 C CA . PHE A 1 491 ? -57.763 -27.710 67.699 1.00 65.94 491 PHE A CA 1
ATOM 3755 C C . PHE A 1 491 ? -57.122 -27.572 66.318 1.00 65.94 491 PHE A C 1
ATOM 3757 O O . PHE A 1 491 ? -56.513 -28.513 65.815 1.00 65.94 491 PHE A O 1
ATOM 3764 N N . GLN A 1 492 ? -57.223 -26.383 65.729 1.00 68.75 492 GLN A N 1
ATOM 3765 C CA . GLN A 1 492 ? -56.594 -26.043 64.455 1.00 68.75 492 GLN A CA 1
ATOM 3766 C C . GLN A 1 492 ? -55.734 -24.800 64.624 1.00 68.75 492 GLN A C 1
ATOM 3768 O O . GLN A 1 492 ? -56.177 -23.809 65.207 1.00 68.75 492 GLN A O 1
ATOM 3773 N N . ILE A 1 493 ? -54.522 -24.839 64.076 1.00 72.44 493 ILE A N 1
ATOM 3774 C CA . ILE A 1 493 ? -53.612 -23.700 64.032 1.00 72.44 493 ILE A CA 1
ATOM 3775 C C . ILE A 1 493 ? -53.000 -23.575 62.641 1.00 72.44 493 ILE A C 1
ATOM 3777 O O . ILE A 1 493 ? -52.628 -24.561 62.017 1.00 72.44 493 ILE A O 1
ATOM 3781 N N . PHE A 1 494 ? -52.893 -22.338 62.179 1.00 75.06 494 PHE A N 1
ATOM 3782 C CA . PHE A 1 494 ? -52.375 -21.937 60.883 1.00 75.06 494 PHE A CA 1
ATOM 3783 C C . PHE A 1 494 ? -51.269 -20.896 61.118 1.00 75.06 494 PHE A C 1
ATOM 3785 O O . PHE A 1 494 ? -51.549 -19.693 61.126 1.00 75.06 494 PHE A O 1
ATOM 3792 N N . PRO A 1 495 ? -50.037 -21.340 61.424 1.00 73.38 495 PRO A N 1
ATOM 3793 C CA . PRO A 1 495 ? -48.867 -20.484 61.476 1.00 73.38 495 PRO A CA 1
ATOM 3794 C C . PRO A 1 495 ? -48.476 -19.987 60.078 1.00 73.38 495 PRO A C 1
ATOM 3796 O O . PRO A 1 495 ? -48.428 -20.749 59.113 1.00 73.38 495 PRO A O 1
ATOM 3799 N N . GLU A 1 496 ? -48.151 -18.701 59.996 1.00 75.50 496 GLU A N 1
ATOM 3800 C CA . GLU A 1 496 ? -47.514 -18.062 58.843 1.00 75.50 496 GLU A CA 1
ATOM 3801 C C . GLU A 1 496 ? -46.266 -17.328 59.343 1.00 75.50 496 GLU A C 1
ATOM 3803 O O . GLU A 1 496 ? -46.354 -16.556 60.300 1.00 75.50 496 GLU A O 1
ATOM 3808 N N . LEU A 1 497 ? -45.108 -17.544 58.717 1.00 75.75 497 LEU A N 1
ATOM 3809 C CA . LEU A 1 497 ? -43.860 -16.875 59.095 1.00 75.75 497 LEU A CA 1
ATOM 3810 C C . LEU A 1 497 ? -43.318 -16.047 57.935 1.00 75.75 497 LEU A C 1
ATOM 3812 O O . LEU A 1 497 ? -43.147 -16.546 56.826 1.00 75.75 497 LEU A O 1
ATOM 3816 N N . PHE A 1 498 ? -43.000 -14.792 58.237 1.00 74.56 498 PHE A N 1
ATOM 3817 C CA . PHE A 1 498 ? -42.366 -13.848 57.327 1.00 74.56 498 PHE A CA 1
ATOM 3818 C C . PHE A 1 498 ? -40.980 -13.503 57.858 1.00 74.56 498 PHE A C 1
ATOM 3820 O O . PHE A 1 498 ? -40.862 -12.956 58.957 1.00 74.56 498 PHE A O 1
ATOM 3827 N N . LEU A 1 499 ? -39.938 -13.791 57.082 1.00 68.81 499 LEU A N 1
ATOM 3828 C CA . LEU A 1 499 ? -38.578 -13.350 57.392 1.00 68.81 499 LEU A CA 1
ATOM 3829 C C . LEU A 1 499 ? -38.246 -12.073 56.624 1.00 68.81 499 LEU A C 1
ATOM 3831 O O . LEU A 1 499 ? -38.472 -11.995 55.425 1.00 68.81 499 LEU A O 1
ATOM 3835 N N . ASN A 1 500 ? -37.686 -11.084 57.313 1.00 66.81 500 ASN A N 1
ATOM 3836 C CA . ASN A 1 500 ? -37.147 -9.863 56.726 1.00 66.81 500 ASN A CA 1
ATOM 3837 C C . ASN A 1 500 ? -35.784 -9.568 57.374 1.00 66.81 500 ASN A C 1
ATOM 3839 O O . ASN A 1 500 ? -35.692 -8.957 58.447 1.00 66.81 500 ASN A O 1
ATOM 3843 N N . GLY A 1 501 ? -34.720 -10.089 56.760 1.00 71.38 501 GLY A N 1
ATOM 3844 C CA . GLY A 1 501 ? -33.377 -10.078 57.338 1.00 71.38 501 GLY A CA 1
ATOM 3845 C C . GLY A 1 501 ? -33.334 -10.821 58.680 1.00 71.38 501 GLY A C 1
ATOM 3846 O O . GLY A 1 501 ? -33.714 -11.984 58.765 1.00 71.38 501 GLY A O 1
ATOM 3847 N N . LYS A 1 502 ? -32.897 -10.141 59.751 1.00 72.81 502 LYS A N 1
ATOM 3848 C CA . LYS A 1 502 ? -32.836 -10.707 61.118 1.00 72.81 502 LYS A CA 1
ATOM 3849 C C . LYS A 1 502 ? -34.160 -10.656 61.884 1.00 72.81 502 LYS A C 1
ATOM 3851 O O . LYS A 1 502 ? -34.213 -11.117 63.020 1.00 72.81 502 LYS A O 1
ATOM 3856 N N . THR A 1 503 ? -35.205 -10.073 61.298 1.00 71.19 503 THR A N 1
ATOM 3857 C CA . THR A 1 503 ? -36.518 -9.935 61.939 1.00 71.19 503 THR A CA 1
ATOM 3858 C C . THR A 1 503 ? -37.485 -10.949 61.347 1.00 71.19 503 THR A C 1
ATOM 3860 O O . THR A 1 503 ? -37.586 -11.084 60.132 1.00 71.19 503 THR A O 1
ATOM 3863 N N . ALA A 1 504 ? -38.227 -11.630 62.205 1.00 75.69 504 ALA A N 1
ATOM 3864 C CA . ALA A 1 504 ? -39.259 -12.586 61.861 1.00 75.69 504 ALA A CA 1
ATOM 3865 C C . ALA A 1 504 ? -40.615 -12.106 62.389 1.00 75.69 504 ALA A C 1
ATOM 3867 O O . ALA A 1 504 ? -40.720 -11.643 63.526 1.00 75.69 504 ALA A O 1
ATOM 3868 N N . THR A 1 505 ? -41.657 -12.227 61.569 1.00 79.44 505 THR A N 1
ATOM 3869 C CA . THR A 1 505 ? -43.053 -12.019 61.972 1.00 79.44 505 THR A CA 1
ATOM 3870 C C . THR A 1 505 ? -43.787 -13.345 61.865 1.00 79.44 505 THR A C 1
ATOM 3872 O O . THR A 1 505 ? -43.976 -13.849 60.762 1.00 79.44 505 THR A O 1
ATOM 3875 N N . LEU A 1 506 ? -44.194 -13.911 62.998 1.00 77.94 506 LEU A N 1
ATOM 3876 C CA . LEU A 1 506 ? -45.030 -15.106 63.069 1.00 77.94 506 LEU A CA 1
ATOM 3877 C C . LEU A 1 506 ? -46.472 -14.691 63.337 1.00 77.94 506 LEU A C 1
ATOM 3879 O O . LEU A 1 506 ? -46.760 -14.024 64.330 1.00 77.94 506 LEU A O 1
ATOM 3883 N N . ILE A 1 507 ? -47.376 -15.105 62.463 1.00 78.94 507 ILE A N 1
ATOM 3884 C CA . ILE A 1 507 ? -48.812 -14.931 62.628 1.00 78.94 507 ILE A CA 1
ATOM 3885 C C . ILE A 1 507 ? -49.398 -16.289 62.987 1.00 78.94 507 ILE A C 1
ATOM 3887 O O . ILE A 1 507 ? -49.266 -17.246 62.231 1.00 78.94 507 ILE A O 1
ATOM 3891 N N . LEU A 1 508 ? -50.050 -16.372 64.140 1.00 76.00 508 LEU A N 1
ATOM 3892 C CA . LEU A 1 508 ? -50.738 -17.562 64.616 1.00 76.00 508 LEU A CA 1
ATOM 3893 C C . LEU A 1 508 ? -52.237 -17.309 64.567 1.00 76.00 508 LEU A C 1
ATOM 3895 O O . LEU A 1 508 ? -52.761 -16.458 65.288 1.00 76.00 508 LEU A O 1
ATOM 3899 N N . LYS A 1 509 ? -52.928 -18.056 63.711 1.00 78.06 509 LYS A N 1
ATOM 3900 C CA . LYS A 1 509 ? -54.390 -18.067 63.627 1.00 78.06 509 LYS A CA 1
ATOM 3901 C C . LYS A 1 509 ? -54.877 -19.449 63.995 1.00 78.06 509 LYS A C 1
ATOM 3903 O O . LYS A 1 509 ? -54.275 -20.428 63.572 1.00 78.06 509 LYS A O 1
ATOM 3908 N N . GLY A 1 510 ? -55.970 -19.554 64.726 1.00 75.69 510 GLY A N 1
ATOM 3909 C CA . GLY A 1 510 ? -56.504 -20.868 65.029 1.00 75.69 510 GLY A CA 1
ATOM 3910 C C . GLY A 1 510 ? -57.825 -20.840 65.757 1.00 75.69 510 GLY A C 1
ATOM 3911 O O . GLY A 1 510 ? -58.339 -19.784 66.135 1.00 75.69 510 GLY A O 1
ATOM 3912 N N . CYS A 1 511 ? -58.362 -22.035 65.947 1.00 70.12 511 CYS A N 1
ATOM 3913 C CA . CYS A 1 511 ? -59.557 -22.252 66.732 1.00 70.12 511 CYS A CA 1
ATOM 3914 C C . CYS A 1 511 ? -59.414 -23.505 67.586 1.00 70.12 511 CYS A C 1
ATOM 3916 O O . CYS A 1 511 ? -58.681 -24.430 67.235 1.00 70.12 511 CYS A O 1
ATOM 3918 N N . PHE A 1 512 ? -60.107 -23.533 68.719 1.00 70.06 512 PHE A N 1
ATOM 3919 C CA . PHE A 1 512 ? -60.127 -24.705 69.574 1.00 70.06 512 PHE A CA 1
ATOM 3920 C C . PHE A 1 512 ? -61.425 -24.857 70.356 1.00 70.06 512 PHE A C 1
ATOM 3922 O O . PHE A 1 512 ? -62.158 -23.893 70.585 1.00 70.06 512 PHE A O 1
ATOM 3929 N N . LYS A 1 513 ? -61.695 -26.087 70.789 1.00 66.38 513 LYS A N 1
ATOM 3930 C CA . LYS A 1 513 ? -62.865 -26.464 71.576 1.00 66.38 513 LYS A CA 1
ATOM 3931 C C . LYS A 1 513 ? -62.436 -27.249 72.810 1.00 66.38 513 LYS A C 1
ATOM 3933 O O . LYS A 1 513 ? -61.758 -28.269 72.711 1.00 66.38 513 LYS A O 1
ATOM 3938 N N . PHE A 1 514 ? -62.860 -26.795 73.986 1.00 61.62 514 PHE A N 1
ATOM 3939 C CA . PHE A 1 514 ? -62.609 -27.529 75.224 1.00 61.62 514 PHE A CA 1
ATOM 3940 C C . PHE A 1 514 ? -63.530 -28.748 75.343 1.00 61.62 514 PHE A C 1
ATOM 3942 O O . PHE A 1 514 ? -64.751 -28.635 75.189 1.00 61.62 514 PHE A O 1
ATOM 3949 N N . SER A 1 515 ? -62.938 -29.902 75.662 1.00 55.25 515 SER A N 1
ATOM 3950 C CA . SER A 1 515 ? -63.666 -31.123 76.025 1.00 55.25 515 SER A CA 1
ATOM 3951 C C . SER A 1 515 ? -64.338 -30.998 77.397 1.00 55.25 515 SER A C 1
ATOM 3953 O O . SER A 1 515 ? -63.826 -30.288 78.258 1.00 55.25 515 SER A O 1
ATOM 3955 N N . ASP A 1 516 ? -65.377 -31.794 77.659 1.00 55.25 516 ASP A N 1
ATOM 3956 C CA . ASP A 1 516 ? -66.116 -31.854 78.939 1.00 55.25 516 ASP A CA 1
ATOM 3957 C C . ASP A 1 516 ? -65.302 -32.370 80.152 1.00 55.25 516 ASP A C 1
ATOM 3959 O O . ASP A 1 516 ? -65.856 -32.654 81.214 1.00 55.25 516 ASP A O 1
ATOM 3963 N N . LYS A 1 517 ? -63.980 -32.515 80.014 1.00 52.34 517 LYS A N 1
ATOM 3964 C CA . LYS A 1 517 ? -63.056 -32.993 81.051 1.00 52.34 517 LYS A CA 1
ATOM 3965 C C . LYS A 1 517 ? -62.264 -31.823 81.644 1.00 52.34 517 LYS A C 1
ATOM 3967 O O . LYS A 1 517 ? -61.965 -30.859 80.945 1.00 52.34 517 LYS A O 1
ATOM 3972 N N . THR A 1 518 ? -61.910 -31.926 82.926 1.00 48.78 518 THR A N 1
ATOM 3973 C CA . THR A 1 518 ? -61.117 -30.942 83.688 1.00 48.78 518 THR A CA 1
ATOM 3974 C C . THR A 1 518 ? -59.870 -30.496 82.906 1.00 48.78 518 THR A C 1
ATOM 3976 O O . THR A 1 518 ? -59.212 -31.358 82.312 1.00 48.78 518 THR A O 1
ATOM 3979 N N . PRO A 1 519 ? -59.529 -29.191 82.878 1.00 50.06 519 PRO A N 1
ATOM 3980 C CA . PRO A 1 519 ? -58.393 -28.700 82.105 1.00 50.06 519 PRO A CA 1
ATOM 3981 C C . PRO A 1 519 ? -57.084 -29.208 82.717 1.00 50.06 519 PRO A C 1
ATOM 3983 O O . PRO A 1 519 ? -56.590 -28.686 83.705 1.00 50.06 519 PRO A O 1
ATOM 3986 N N . LEU A 1 520 ? -56.525 -30.263 82.131 1.00 50.47 520 LEU A N 1
ATOM 3987 C CA . LEU A 1 520 ? -55.116 -30.599 82.300 1.00 50.47 520 LEU A CA 1
ATOM 3988 C C . LEU A 1 520 ? -54.303 -29.594 81.482 1.00 50.47 520 LEU A C 1
ATOM 3990 O O . LEU A 1 520 ? -54.676 -29.305 80.344 1.00 50.47 520 LEU A O 1
ATOM 3994 N N . SER A 1 521 ? -53.199 -29.089 82.038 1.00 53.81 521 SER A N 1
ATOM 3995 C CA . SER A 1 521 ? -52.210 -28.312 81.287 1.00 53.81 521 SER A CA 1
ATOM 3996 C C . SER A 1 521 ? -51.739 -29.125 80.078 1.00 53.81 521 SER A C 1
ATOM 3998 O O . SER A 1 521 ? -51.035 -30.123 80.243 1.00 53.81 521 SER A O 1
ATOM 4000 N N . LYS A 1 522 ? -52.154 -28.744 78.870 1.00 62.56 522 LYS A N 1
ATOM 4001 C CA . LYS A 1 522 ? -51.784 -29.450 77.635 1.00 62.56 522 LYS A CA 1
ATOM 4002 C C . LYS A 1 522 ? -50.880 -28.571 76.802 1.00 62.56 522 LYS A C 1
ATOM 4004 O O . LYS A 1 522 ? -51.219 -27.415 76.588 1.00 62.56 522 LYS A O 1
ATOM 4009 N N . THR A 1 523 ? -49.767 -29.140 76.354 1.00 63.59 523 THR A N 1
ATOM 4010 C CA . THR A 1 523 ? -48.733 -28.446 75.586 1.00 63.59 523 THR A CA 1
ATOM 4011 C C . THR A 1 523 ? -48.807 -28.851 74.120 1.00 63.59 523 THR A C 1
ATOM 4013 O O . THR A 1 523 ? -48.675 -30.036 73.822 1.00 63.59 523 THR A O 1
ATOM 4016 N N . ILE A 1 524 ? -48.976 -27.888 73.214 1.00 66.81 524 ILE A N 1
ATOM 4017 C CA . ILE A 1 524 ? -48.764 -28.090 71.769 1.00 66.81 524 ILE A CA 1
ATOM 4018 C C . ILE A 1 524 ? -47.391 -27.545 71.412 1.00 66.81 524 ILE A C 1
ATOM 4020 O O . ILE A 1 524 ? -47.044 -26.447 71.849 1.00 66.81 524 ILE A O 1
ATOM 4024 N N . LYS A 1 525 ? -46.632 -28.316 70.633 1.00 71.25 525 LYS A N 1
ATOM 4025 C CA . LYS A 1 525 ? -45.287 -27.961 70.189 1.00 71.25 525 LYS A CA 1
ATOM 4026 C C . LYS A 1 525 ? -45.302 -27.540 68.725 1.00 71.25 525 LYS A C 1
ATOM 4028 O O . LYS A 1 525 ? -45.735 -28.315 67.877 1.00 71.25 525 LYS A O 1
ATOM 4033 N N . LEU A 1 526 ? -44.822 -26.331 68.441 1.00 70.19 526 LEU A N 1
ATOM 4034 C CA . LEU A 1 526 ? -44.612 -25.835 67.076 1.00 70.19 526 LEU A CA 1
ATOM 4035 C C . LEU A 1 526 ? -43.128 -25.570 66.874 1.00 70.19 526 LEU A C 1
ATOM 4037 O O . LEU A 1 526 ? -42.583 -24.680 67.525 1.00 70.19 526 LEU A O 1
ATOM 4041 N N . GLU A 1 527 ? -42.490 -26.316 65.984 1.00 74.94 527 GLU A N 1
ATOM 4042 C CA . GLU A 1 527 ? -41.094 -26.097 65.612 1.00 74.94 527 GLU A CA 1
ATOM 4043 C C . GLU A 1 527 ? -41.013 -25.203 64.368 1.00 74.94 527 GLU A C 1
ATOM 4045 O O . GLU A 1 527 ? -41.753 -25.391 63.395 1.00 74.94 527 GLU A O 1
ATOM 4050 N N . LEU A 1 528 ? -40.132 -24.198 64.409 1.00 72.56 528 LEU A N 1
ATOM 4051 C CA . LEU A 1 528 ? -39.872 -23.341 63.255 1.00 72.56 528 LEU A CA 1
ATOM 4052 C C . LEU A 1 528 ? -39.178 -24.121 62.116 1.00 72.56 528 LEU A C 1
ATOM 4054 O O . LEU A 1 528 ? -38.329 -24.973 62.381 1.00 72.56 528 LEU A O 1
ATOM 4058 N N . PRO A 1 529 ? -39.461 -23.793 60.842 1.00 69.44 529 PRO A N 1
ATOM 4059 C CA . PRO A 1 529 ? -38.807 -24.431 59.702 1.00 69.44 529 PRO A CA 1
ATOM 4060 C C . PRO A 1 529 ? -37.283 -24.215 59.684 1.00 69.44 529 PRO A C 1
ATOM 4062 O O . PRO A 1 529 ? -36.775 -23.194 60.153 1.00 69.44 529 PRO A O 1
ATOM 4065 N N . ARG A 1 530 ? -36.559 -25.160 59.062 1.00 67.25 530 ARG A N 1
ATOM 4066 C CA . ARG A 1 530 ? -35.118 -25.075 58.724 1.00 67.25 530 ARG A CA 1
ATOM 4067 C C . ARG A 1 530 ? -34.184 -24.722 59.897 1.00 67.25 530 ARG A C 1
ATOM 4069 O O . ARG A 1 530 ? -33.229 -23.976 59.709 1.00 67.25 530 ARG A O 1
ATOM 4076 N N . GLU A 1 531 ? -34.450 -25.260 61.088 1.00 66.31 531 GLU A N 1
ATOM 4077 C CA . GLU A 1 531 ? -33.629 -25.062 62.300 1.00 66.31 531 GLU A CA 1
ATOM 4078 C C . GLU A 1 531 ? -33.521 -23.597 62.776 1.00 66.31 531 GLU A C 1
ATOM 4080 O O . GLU A 1 531 ? -32.588 -23.245 63.503 1.00 66.31 531 GLU A O 1
ATOM 4085 N N . LEU A 1 532 ? -34.465 -22.726 62.393 1.00 69.81 532 LEU A N 1
ATOM 4086 C CA . LEU A 1 532 ? -34.493 -21.338 62.864 1.00 69.81 532 LEU A CA 1
ATOM 4087 C C . LEU A 1 532 ? -34.598 -21.278 64.396 1.00 69.81 532 LEU A C 1
ATOM 4089 O O . LEU A 1 532 ? -35.473 -21.898 65.004 1.00 69.81 532 LEU A O 1
ATOM 4093 N N . LYS A 1 533 ? -33.735 -20.471 65.026 1.00 68.94 533 LYS A N 1
ATOM 4094 C CA . LYS A 1 533 ? -33.697 -20.287 66.485 1.00 68.94 533 LYS A CA 1
ATOM 4095 C C . LYS A 1 533 ? -34.008 -18.855 66.886 1.00 68.94 533 LYS A C 1
ATOM 4097 O O . LYS A 1 533 ? -33.757 -17.895 66.157 1.00 68.94 533 LYS A O 1
ATOM 4102 N N . PHE A 1 534 ? -34.546 -18.710 68.090 1.00 66.12 534 PHE A N 1
ATOM 4103 C CA . PHE A 1 534 ? -34.808 -17.406 68.678 1.00 66.12 534 PHE A CA 1
ATOM 4104 C C . PHE A 1 534 ? -33.511 -16.818 69.208 1.00 66.12 534 PHE A C 1
ATOM 4106 O O . PHE A 1 534 ? -32.749 -17.482 69.902 1.00 66.12 534 PHE A O 1
ATOM 4113 N N . SER A 1 535 ? -33.296 -15.532 68.947 1.00 66.62 535 SER A N 1
ATOM 4114 C CA . SER A 1 535 ? -32.176 -14.802 69.550 1.00 66.62 535 SER A CA 1
ATOM 4115 C C . SER A 1 535 ? -32.354 -14.576 71.062 1.00 66.62 535 SER A C 1
ATOM 4117 O O . SER A 1 535 ? -31.372 -14.301 71.753 1.00 66.62 535 SER A O 1
ATOM 4119 N N . LYS A 1 536 ? -33.592 -14.660 71.586 1.00 66.00 536 LYS A N 1
ATOM 4120 C CA . LYS A 1 536 ? -33.943 -14.501 73.011 1.00 66.00 536 LYS A CA 1
ATOM 4121 C C . LYS A 1 536 ? -35.192 -15.300 73.403 1.00 66.00 536 LYS A C 1
ATOM 4123 O O . LYS A 1 536 ? -36.112 -15.443 72.605 1.00 66.00 536 LYS A O 1
ATOM 4128 N N . VAL A 1 537 ? -35.243 -15.722 74.669 1.00 62.44 537 VAL A N 1
ATOM 4129 C CA . VAL A 1 537 ? -36.394 -16.400 75.294 1.00 62.44 537 VAL A CA 1
ATOM 4130 C C . VAL A 1 537 ? -37.562 -15.438 75.500 1.00 62.44 537 VAL A C 1
ATOM 4132 O O . VAL A 1 537 ? -37.373 -14.335 76.013 1.00 62.44 537 VAL A O 1
ATOM 4135 N N . ILE A 1 538 ? -38.774 -15.888 75.167 1.00 63.72 538 ILE A N 1
ATOM 4136 C CA . ILE A 1 538 ? -40.035 -15.280 75.611 1.00 63.72 538 ILE A CA 1
ATOM 4137 C C . ILE A 1 538 ? -40.548 -16.133 76.775 1.00 63.72 538 ILE A C 1
ATOM 4139 O O . ILE A 1 538 ? -40.919 -17.287 76.560 1.00 63.72 538 ILE A O 1
ATOM 4143 N N . GLU A 1 539 ? -40.522 -15.587 77.997 1.00 58.94 539 GLU A N 1
ATOM 4144 C CA . GLU A 1 539 ? -40.833 -16.351 79.216 1.00 58.94 539 GLU A CA 1
ATOM 4145 C C . GLU A 1 539 ? -42.295 -16.814 79.258 1.00 58.94 539 GLU A C 1
ATOM 4147 O O . GLU A 1 539 ? -42.511 -18.012 79.415 1.00 58.94 539 GLU A O 1
ATOM 4152 N N . TYR A 1 540 ? -43.268 -15.910 79.065 1.00 66.38 540 TYR A N 1
ATOM 4153 C CA . TYR A 1 540 ? -44.695 -16.218 78.875 1.00 66.38 540 TYR A CA 1
ATOM 4154 C C . TYR A 1 540 ? -45.418 -15.070 78.148 1.00 66.38 540 TYR A C 1
ATOM 4156 O O . TYR A 1 540 ? -45.168 -13.898 78.434 1.00 66.38 540 TYR A O 1
ATOM 4164 N N . MET A 1 541 ? -46.337 -15.395 77.237 1.00 67.69 541 MET A N 1
ATOM 4165 C CA . MET A 1 541 ? -47.260 -14.447 76.606 1.00 67.69 541 MET A CA 1
ATOM 4166 C C . MET A 1 541 ? -48.679 -15.023 76.604 1.00 67.69 541 MET A C 1
ATOM 4168 O O . MET A 1 541 ? -48.930 -16.033 75.954 1.00 67.69 541 MET A O 1
ATOM 4172 N N . ASP A 1 542 ? -49.607 -14.376 77.306 1.00 71.12 542 ASP A N 1
ATOM 4173 C CA . ASP A 1 542 ? -51.002 -14.817 77.380 1.00 71.12 542 ASP A CA 1
ATOM 4174 C C . ASP A 1 542 ? -51.848 -14.188 76.266 1.00 71.12 542 ASP A C 1
ATOM 4176 O O . ASP A 1 542 ? -51.826 -12.975 76.049 1.00 71.12 542 ASP A O 1
ATOM 4180 N N . ILE A 1 543 ? -52.630 -15.015 75.575 1.00 68.56 543 ILE A N 1
ATOM 4181 C CA . ILE A 1 543 ? -53.507 -14.620 74.474 1.00 68.56 543 ILE A CA 1
ATOM 4182 C C . ILE A 1 543 ? -54.955 -14.793 74.888 1.00 68.56 543 ILE A C 1
ATOM 4184 O O . ILE A 1 543 ? -55.402 -15.899 75.199 1.00 68.56 543 ILE A O 1
ATOM 4188 N N . ALA A 1 544 ? -55.700 -13.693 74.830 1.00 67.62 544 ALA A N 1
ATOM 4189 C CA . ALA A 1 544 ? -57.143 -13.710 74.983 1.00 67.62 544 ALA A CA 1
ATOM 4190 C C . ALA A 1 544 ? -57.792 -14.347 73.746 1.00 67.62 544 ALA A C 1
ATOM 4192 O O . ALA A 1 544 ? -57.642 -13.870 72.621 1.00 67.62 544 ALA A O 1
ATOM 4193 N N . CYS A 1 545 ? -58.538 -15.417 73.976 1.00 70.81 545 CYS A N 1
ATOM 4194 C CA . CYS A 1 545 ? -59.297 -16.152 72.978 1.00 70.81 545 CYS A CA 1
ATOM 4195 C C . CYS A 1 545 ? -60.782 -15.882 73.208 1.00 70.81 545 CYS A C 1
ATOM 4197 O O . CYS A 1 545 ? -61.244 -15.887 74.350 1.00 70.81 545 CYS A O 1
ATOM 4199 N N . TYR A 1 546 ? -61.539 -15.681 72.135 1.00 70.88 546 TYR A N 1
ATOM 4200 C CA . TYR A 1 546 ? -62.953 -15.316 72.226 1.00 70.88 546 TYR A CA 1
ATOM 4201 C C . TYR A 1 546 ? -63.818 -16.403 71.598 1.00 70.88 546 TYR A C 1
ATOM 4203 O O . TYR A 1 546 ? -63.507 -16.901 70.514 1.00 70.88 546 TYR A O 1
ATOM 4211 N N . GLY A 1 547 ? -64.899 -16.764 72.282 1.00 68.19 547 GLY A N 1
ATOM 4212 C CA . GLY A 1 547 ? -65.860 -17.766 71.833 1.00 68.19 547 GLY A CA 1
ATOM 4213 C C . GLY A 1 547 ? -67.289 -17.392 72.207 1.00 68.19 547 GLY A C 1
ATOM 4214 O O . GLY A 1 547 ? -67.531 -16.398 72.891 1.00 68.19 547 GLY A O 1
ATOM 4215 N N . GLU A 1 548 ? -68.249 -18.192 71.755 1.00 62.28 548 GLU A N 1
ATOM 4216 C CA . GLU A 1 548 ? -69.663 -18.021 72.094 1.00 62.28 548 GLU A CA 1
ATOM 4217 C C . GLU A 1 548 ? -70.174 -19.244 72.864 1.00 62.28 548 GLU A C 1
ATOM 4219 O O . GLU A 1 548 ? -70.021 -20.387 72.426 1.00 62.28 548 GLU A O 1
ATOM 4224 N N . LYS A 1 549 ? -70.792 -19.008 74.026 1.00 62.72 549 LYS A N 1
ATOM 4225 C CA . LYS A 1 549 ? -71.385 -20.040 74.885 1.00 62.72 549 LYS A CA 1
ATOM 4226 C C . LYS A 1 549 ? -72.833 -19.675 75.181 1.00 62.72 549 LYS A C 1
ATOM 4228 O O . LYS A 1 549 ? -73.107 -18.641 75.787 1.00 62.72 549 LYS A O 1
ATOM 4233 N N . ASN A 1 550 ? -73.775 -20.526 74.770 1.00 62.56 550 ASN A N 1
ATOM 4234 C CA . ASN A 1 550 ? -75.216 -20.322 74.979 1.00 62.56 550 ASN A CA 1
ATOM 4235 C C . ASN A 1 550 ? -75.721 -18.926 74.538 1.00 62.56 550 ASN A C 1
ATOM 4237 O O . ASN A 1 550 ? -76.558 -18.331 75.218 1.00 62.56 550 ASN A O 1
ATOM 4241 N N . GLY A 1 551 ? -75.194 -18.383 73.434 1.00 59.00 551 GLY A N 1
ATOM 4242 C CA . GLY A 1 551 ? -75.589 -17.067 72.916 1.00 59.00 551 GLY A CA 1
ATOM 4243 C C . GLY A 1 551 ? -74.932 -15.863 73.607 1.00 59.00 551 GLY A C 1
ATOM 4244 O O . GLY A 1 551 ? -75.436 -14.746 73.494 1.00 59.00 551 GLY A O 1
ATOM 4245 N N . LYS A 1 552 ? -73.861 -16.068 74.391 1.00 61.38 552 LYS A N 1
ATOM 4246 C CA . LYS A 1 552 ? -73.092 -15.000 75.054 1.00 61.38 552 LYS A CA 1
ATOM 4247 C C . LYS A 1 552 ? -71.604 -15.109 74.734 1.00 61.38 552 LYS A C 1
ATOM 4249 O O . LYS A 1 552 ? -71.074 -16.215 74.648 1.00 61.38 552 LYS A O 1
ATOM 4254 N N . LEU A 1 553 ? -70.946 -13.954 74.614 1.00 64.81 553 LEU A N 1
ATOM 4255 C CA . LEU A 1 553 ? -69.494 -13.857 74.479 1.00 64.81 553 LEU A CA 1
ATOM 4256 C C . LEU A 1 553 ? -68.817 -14.450 75.721 1.00 64.81 553 LEU A C 1
ATOM 4258 O O . LEU A 1 553 ? -69.153 -14.083 76.848 1.00 64.81 553 LEU A O 1
ATOM 4262 N N . ASP A 1 554 ? -67.867 -15.344 75.490 1.00 67.19 554 ASP A N 1
ATOM 4263 C CA . ASP A 1 554 ? -67.043 -15.990 76.503 1.00 67.19 554 ASP A CA 1
ATOM 4264 C C . ASP A 1 554 ? -65.559 -15.809 76.157 1.00 67.19 554 ASP A C 1
ATOM 4266 O O . ASP A 1 554 ? -65.195 -15.636 74.989 1.00 67.19 554 ASP A O 1
ATOM 4270 N N . MET A 1 555 ? -64.700 -15.829 77.174 1.00 63.31 555 MET A N 1
ATOM 4271 C CA . MET A 1 555 ? -63.262 -15.606 77.027 1.00 63.31 555 MET A CA 1
ATOM 4272 C C . MET A 1 555 ? -62.465 -16.755 77.634 1.00 63.31 555 MET A C 1
ATOM 4274 O O . MET A 1 555 ? -62.754 -17.222 78.732 1.00 63.31 555 MET A O 1
ATOM 4278 N N . ALA A 1 556 ? -61.418 -17.164 76.929 1.00 65.50 556 ALA A N 1
ATOM 4279 C CA . ALA A 1 556 ? -60.420 -18.113 77.399 1.00 65.50 556 ALA A CA 1
ATOM 4280 C C . ALA A 1 556 ? -59.017 -17.524 77.213 1.00 65.50 556 ALA A C 1
ATOM 4282 O O . ALA A 1 556 ? -58.839 -16.558 76.474 1.00 65.50 556 ALA A O 1
ATOM 4283 N N . TRP A 1 557 ? -58.020 -18.107 77.873 1.00 64.69 557 TRP A N 1
ATOM 4284 C CA . TRP A 1 557 ? -56.623 -17.698 77.733 1.00 64.69 557 TRP A CA 1
ATOM 4285 C C . TRP A 1 557 ? -55.780 -18.862 77.225 1.00 64.69 557 TRP A C 1
ATOM 4287 O O . TRP A 1 557 ? -56.019 -20.011 77.596 1.00 64.69 557 TRP A O 1
ATOM 4297 N N . LEU A 1 558 ? -54.799 -18.545 76.388 1.00 68.44 558 LEU A N 1
ATOM 4298 C CA . LEU A 1 558 ? -53.749 -19.448 75.934 1.00 68.44 558 LEU A CA 1
ATOM 4299 C C . LEU A 1 558 ? -52.398 -18.837 76.297 1.00 68.44 558 LEU A C 1
ATOM 4301 O O . LEU A 1 558 ? -52.137 -17.697 75.930 1.00 68.44 558 LEU A O 1
ATOM 4305 N N . SER A 1 559 ? -51.543 -19.578 76.988 1.00 67.25 559 SER A N 1
ATOM 4306 C CA . SER A 1 559 ? -50.205 -19.121 77.353 1.00 67.25 559 SER A CA 1
ATOM 4307 C C . SER A 1 559 ? -49.186 -19.643 76.344 1.00 67.25 559 SER A C 1
ATOM 4309 O O . SER A 1 559 ? -49.159 -20.829 76.022 1.00 67.25 559 SER A O 1
ATOM 4311 N N . PHE A 1 560 ? -48.337 -18.751 75.844 1.00 70.94 560 PHE A N 1
ATOM 4312 C CA . PHE A 1 560 ? -47.271 -19.052 74.894 1.00 70.94 560 PHE A CA 1
ATOM 4313 C C . PHE A 1 560 ? -45.934 -18.946 75.594 1.00 70.94 560 PHE A C 1
ATOM 4315 O O . PHE A 1 560 ? -45.630 -17.921 76.204 1.00 70.94 560 PHE A O 1
ATOM 4322 N N . LYS A 1 561 ? -45.107 -19.972 75.448 1.00 71.50 561 LYS A N 1
ATOM 4323 C CA . LYS A 1 561 ? -43.726 -19.954 75.912 1.00 71.50 561 LYS A CA 1
ATOM 4324 C C . LYS A 1 561 ? -42.802 -20.389 74.791 1.00 71.50 561 LYS A C 1
ATOM 4326 O O . LYS A 1 561 ? -43.086 -21.347 74.078 1.00 71.50 561 LYS A O 1
ATOM 4331 N N . ASN A 1 562 ? -41.682 -19.691 74.649 1.00 71.19 562 ASN A N 1
ATOM 4332 C CA . ASN A 1 562 ? -40.596 -20.140 73.793 1.00 71.19 562 ASN A CA 1
ATOM 4333 C C . ASN A 1 562 ? -39.498 -20.778 74.649 1.00 71.19 562 ASN A C 1
ATOM 4335 O O . ASN A 1 562 ? -39.142 -20.235 75.696 1.00 71.19 562 ASN A O 1
ATOM 4339 N N . THR A 1 563 ? -38.939 -21.904 74.208 1.00 65.25 563 THR A N 1
ATOM 4340 C CA . THR A 1 563 ? -37.730 -22.460 74.831 1.00 65.25 563 THR A CA 1
ATOM 4341 C C . THR A 1 563 ? -36.507 -22.087 73.992 1.00 65.25 563 THR A C 1
ATOM 4343 O O . THR A 1 563 ? -36.455 -22.378 72.797 1.00 65.25 563 THR A O 1
ATOM 4346 N N . ALA A 1 564 ? -35.530 -21.424 74.626 1.00 56.09 564 ALA A N 1
ATOM 4347 C CA . ALA A 1 564 ? -34.375 -20.780 73.976 1.00 56.09 564 ALA A CA 1
ATOM 4348 C C . ALA A 1 564 ? -33.645 -21.663 72.954 1.00 56.09 564 ALA A C 1
ATOM 4350 O O . ALA A 1 564 ? -33.103 -21.167 71.971 1.00 56.09 564 ALA A O 1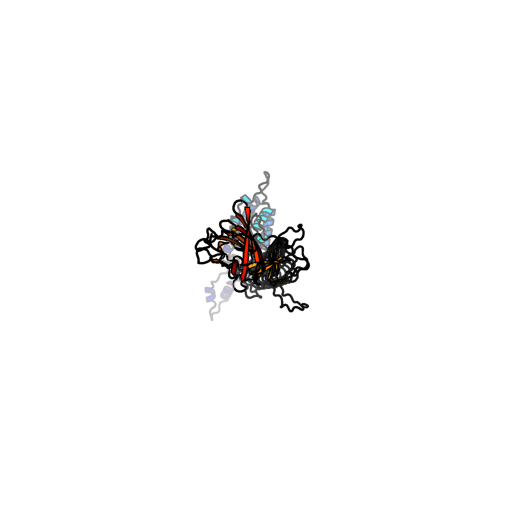
ATOM 4351 N N . ASP A 1 565 ? -33.627 -22.971 73.211 1.00 57.00 565 ASP A N 1
ATOM 4352 C CA . ASP A 1 565 ? -32.655 -23.878 72.615 1.00 57.00 565 ASP A CA 1
ATOM 4353 C C . ASP A 1 565 ? -33.194 -24.691 71.433 1.00 57.00 565 ASP A C 1
ATOM 4355 O O . ASP A 1 565 ? -32.423 -25.419 70.806 1.00 57.00 565 ASP A O 1
ATOM 4359 N N . SER A 1 566 ? -34.484 -24.580 71.094 1.00 58.78 566 SER A N 1
ATOM 4360 C CA . SER A 1 566 ? -35.101 -25.547 70.174 1.00 58.78 566 SER A CA 1
ATOM 4361 C C . SER A 1 566 ? -36.063 -24.993 69.122 1.00 58.78 566 SER A C 1
ATOM 4363 O O . SER A 1 566 ? -36.651 -25.773 68.386 1.00 58.78 566 SER A O 1
ATOM 4365 N N . GLY A 1 567 ? -36.247 -23.669 69.020 1.00 60.66 567 GLY A N 1
ATOM 4366 C CA . GLY A 1 567 ? -37.194 -23.103 68.041 1.00 60.66 567 GLY A CA 1
ATOM 4367 C C . GLY A 1 567 ? -38.653 -23.525 68.283 1.00 60.66 567 GLY A C 1
ATOM 4368 O O . GLY A 1 567 ? -39.515 -23.253 67.452 1.00 60.66 567 GLY A O 1
ATOM 4369 N N . LEU A 1 568 ? -38.916 -24.171 69.425 1.00 65.69 568 LEU A N 1
ATOM 4370 C CA . LEU A 1 568 ? -40.202 -24.715 69.823 1.00 65.69 568 LEU A CA 1
ATOM 4371 C C . LEU A 1 568 ? -41.030 -23.664 70.559 1.00 65.69 568 LEU A C 1
ATOM 4373 O O . LEU A 1 568 ? -40.591 -23.082 71.560 1.00 65.69 568 LEU A O 1
ATOM 4377 N N . PHE A 1 569 ? -42.263 -23.486 70.100 1.00 67.75 569 PHE A N 1
ATOM 4378 C CA . PHE A 1 569 ? -43.320 -22.859 70.880 1.00 67.75 569 PHE A CA 1
ATOM 4379 C C . PHE A 1 569 ? -44.095 -23.910 71.647 1.00 67.75 569 PHE A C 1
ATOM 4381 O O . PHE A 1 569 ? -44.541 -24.896 71.069 1.00 67.75 569 PHE A O 1
ATOM 4388 N N . GLU A 1 570 ? -44.305 -23.641 72.926 1.00 67.31 570 GLU A N 1
ATOM 4389 C CA . GLU A 1 570 ? -45.217 -24.375 73.781 1.00 67.31 570 GLU A CA 1
ATOM 4390 C C . GLU A 1 570 ? -46.475 -23.539 73.978 1.00 67.31 570 GLU A C 1
ATOM 4392 O O . GLU A 1 570 ? -46.428 -22.437 74.531 1.00 67.31 570 GLU A O 1
ATOM 4397 N N . LEU A 1 571 ? -47.600 -24.071 73.513 1.00 64.31 571 LEU A N 1
ATOM 4398 C CA . LEU A 1 571 ? -48.913 -23.523 73.803 1.00 64.31 571 LEU A CA 1
ATOM 4399 C C . LEU A 1 571 ? -49.520 -24.287 74.970 1.00 64.31 571 LEU A C 1
ATOM 4401 O O . LEU A 1 571 ? -49.798 -25.475 74.819 1.00 64.31 571 LEU A O 1
ATOM 4405 N N . THR A 1 572 ? -49.743 -23.622 76.100 1.00 60.03 572 THR A N 1
ATOM 4406 C CA . THR A 1 572 ? -50.347 -24.224 77.290 1.00 60.03 572 THR A CA 1
ATOM 4407 C C . THR A 1 572 ? -51.662 -23.556 77.664 1.00 60.03 572 THR A C 1
ATOM 4409 O O . THR A 1 572 ? -51.874 -22.361 77.457 1.00 60.03 572 THR A O 1
ATOM 4412 N N . THR A 1 573 ? -52.582 -24.332 78.237 1.00 57.47 573 THR A N 1
ATOM 4413 C CA . THR A 1 573 ? -53.687 -23.741 78.999 1.00 57.47 573 THR A CA 1
ATOM 4414 C C . THR A 1 573 ? -53.125 -23.126 80.288 1.00 57.47 573 THR A C 1
ATOM 4416 O O . THR A 1 573 ? -52.154 -23.669 80.826 1.00 57.47 573 THR A O 1
ATOM 4419 N N . PRO A 1 574 ? -53.720 -22.044 80.818 1.00 50.09 574 PRO A N 1
ATOM 4420 C CA . PRO A 1 574 ? -53.200 -21.363 81.998 1.00 50.09 574 PRO A CA 1
ATOM 4421 C C . PRO A 1 574 ? -53.045 -22.332 83.182 1.00 50.09 574 PRO A C 1
ATOM 4423 O O . PRO A 1 574 ? -53.878 -23.232 83.330 1.00 50.09 574 PRO A O 1
ATOM 4426 N N . PRO A 1 575 ? -52.029 -22.157 84.046 1.00 45.28 575 PRO A N 1
ATOM 4427 C CA . PRO A 1 575 ? -51.895 -22.937 85.273 1.00 45.28 575 PRO A CA 1
ATOM 4428 C C . PRO A 1 575 ? -53.124 -22.769 86.179 1.00 45.28 575 PRO A C 1
ATOM 4430 O O . PRO A 1 575 ? -53.671 -21.666 86.291 1.00 45.28 575 PRO A O 1
ATOM 4433 N N . ASP A 1 576 ? -53.535 -23.849 86.852 1.00 45.16 576 ASP A N 1
ATOM 4434 C CA . ASP A 1 576 ? -54.626 -23.845 87.832 1.00 45.16 576 ASP A CA 1
ATOM 4435 C C . ASP A 1 576 ? -54.424 -22.719 88.863 1.00 45.16 576 ASP A C 1
ATOM 4437 O O . ASP A 1 576 ? -53.519 -22.766 89.697 1.00 45.16 576 ASP A O 1
ATOM 4441 N N . GLY A 1 577 ? -55.261 -21.678 88.786 1.00 46.69 577 GLY A N 1
ATOM 4442 C CA . GLY A 1 577 ? -55.226 -20.535 89.707 1.00 46.69 577 GLY A CA 1
ATOM 4443 C C . GLY A 1 577 ? -55.504 -19.158 89.093 1.00 46.69 577 GLY A C 1
ATOM 4444 O O . GLY A 1 577 ? -55.831 -18.237 89.837 1.00 46.69 577 GLY A O 1
ATOM 4445 N N . ALA A 1 578 ? -55.448 -18.997 87.764 1.00 42.12 578 ALA A N 1
ATOM 4446 C CA . ALA A 1 578 ? -55.700 -17.703 87.105 1.00 42.12 578 ALA A CA 1
ATOM 4447 C C . ALA A 1 578 ? -57.187 -17.407 86.796 1.00 42.12 578 ALA A C 1
ATOM 4449 O O . ALA A 1 578 ? -57.527 -16.306 86.369 1.00 42.12 578 ALA A O 1
ATOM 4450 N N . SER A 1 579 ? -58.102 -18.351 87.039 1.00 43.41 579 SER A N 1
ATOM 4451 C CA . SER A 1 579 ? -59.542 -18.191 86.792 1.00 43.41 579 SER A CA 1
ATOM 4452 C C . SER A 1 579 ? -60.326 -17.941 88.085 1.00 43.41 579 SER A C 1
ATOM 4454 O O . SER A 1 579 ? -61.219 -18.710 88.452 1.00 43.41 579 SER A O 1
ATOM 4456 N N . ALA A 1 580 ? -60.017 -16.863 88.804 1.00 33.78 580 ALA A N 1
ATOM 4457 C CA . ALA A 1 580 ? -60.892 -16.389 89.874 1.00 33.78 580 ALA A CA 1
ATOM 4458 C C . ALA A 1 580 ? -62.154 -15.752 89.256 1.00 33.78 580 ALA A C 1
ATOM 4460 O O . ALA A 1 580 ? -62.204 -14.548 89.025 1.00 33.78 580 ALA A O 1
ATOM 4461 N N . GLY A 1 581 ? -63.171 -16.573 88.959 1.00 42.28 581 GLY A N 1
ATOM 4462 C CA . GLY A 1 581 ? -64.537 -16.102 88.676 1.00 42.28 581 GLY A CA 1
ATOM 4463 C C . GLY A 1 581 ? -65.196 -16.533 87.360 1.00 42.28 581 GLY A C 1
ATOM 4464 O O . GLY A 1 581 ? -66.307 -16.083 87.093 1.00 42.28 581 GLY A O 1
ATOM 4465 N N . MET A 1 582 ? -64.586 -17.399 86.547 1.00 43.91 582 MET A N 1
ATOM 4466 C CA . MET A 1 582 ? -65.166 -17.826 85.262 1.00 43.91 582 MET A CA 1
ATOM 4467 C C . MET A 1 582 ? -65.433 -19.335 85.247 1.00 43.91 582 MET A C 1
ATOM 4469 O O . MET A 1 582 ? -64.572 -20.128 85.618 1.00 43.91 582 MET A O 1
ATOM 4473 N N . SER A 1 583 ? -66.658 -19.729 84.869 1.00 44.59 583 SER A N 1
ATOM 4474 C CA . SER A 1 583 ? -67.054 -21.138 84.731 1.00 44.59 583 SER A CA 1
ATOM 4475 C C . SER A 1 583 ? -66.109 -21.849 83.771 1.00 44.59 583 SER A C 1
ATOM 4477 O O . SER A 1 583 ? -65.799 -21.271 82.731 1.00 44.59 583 SER A O 1
ATOM 4479 N N . THR A 1 584 ? -65.720 -23.090 84.064 1.00 51.72 584 THR A N 1
ATOM 4480 C CA . THR A 1 584 ? -64.928 -23.908 83.141 1.00 51.72 584 THR A CA 1
ATOM 4481 C C . THR A 1 584 ? -65.524 -23.838 81.721 1.00 51.72 584 THR A C 1
ATOM 4483 O O . THR A 1 584 ? -66.731 -24.071 81.532 1.00 51.72 584 THR A O 1
ATOM 4486 N N . PRO A 1 585 ? -64.731 -23.422 80.719 1.00 52.41 585 PRO A N 1
ATOM 4487 C CA . PRO A 1 585 ? -65.195 -23.297 79.349 1.00 52.41 585 PRO A CA 1
ATOM 4488 C C . PRO A 1 585 ? -65.357 -24.715 78.811 1.00 52.41 585 PRO A C 1
ATOM 4490 O O . PRO A 1 585 ? -64.392 -25.455 78.680 1.00 52.41 585 PRO A O 1
ATOM 4493 N N . VAL A 1 586 ? -66.593 -25.143 78.589 1.00 54.59 586 VAL A N 1
ATOM 4494 C CA . VAL A 1 586 ? -66.909 -26.487 78.104 1.00 54.59 586 VAL A CA 1
ATOM 4495 C C . VAL A 1 586 ? -67.861 -26.318 76.927 1.00 54.59 586 VAL A C 1
ATOM 4497 O O . VAL A 1 586 ? -68.890 -25.653 77.064 1.00 54.59 586 VAL A O 1
ATOM 4500 N N . GLY A 1 587 ? -67.489 -26.868 75.766 1.00 55.62 587 GLY A N 1
ATOM 4501 C CA . GLY A 1 587 ? -68.352 -26.979 74.585 1.00 55.62 587 GLY A CA 1
ATOM 4502 C C . GLY A 1 587 ? -68.368 -25.808 73.586 1.00 55.62 587 GLY A C 1
ATOM 4503 O O . GLY A 1 587 ? -68.942 -25.981 72.511 1.00 55.62 587 GLY A O 1
ATOM 4504 N N . GLY A 1 588 ? -67.745 -24.660 73.878 1.00 62.31 588 GLY A N 1
ATOM 4505 C CA . GLY A 1 588 ? -67.655 -23.509 72.957 1.00 62.31 588 GLY A CA 1
ATOM 4506 C C . GLY A 1 588 ? -66.455 -23.580 72.001 1.00 62.31 588 GLY A C 1
ATOM 4507 O O . GLY A 1 588 ? -65.406 -24.100 72.380 1.00 62.31 588 GLY A O 1
ATOM 4508 N N . LEU A 1 589 ? -66.609 -23.063 70.774 1.00 69.31 589 LEU A N 1
ATOM 4509 C CA . LEU A 1 589 ? -65.504 -22.837 69.830 1.00 69.31 589 LEU A CA 1
ATOM 4510 C C . LEU A 1 589 ? -64.874 -21.468 70.123 1.00 69.31 589 LEU A C 1
ATOM 4512 O O . LEU A 1 589 ? -65.573 -20.454 70.083 1.00 69.31 589 LEU A O 1
ATOM 4516 N N . TYR A 1 590 ? -63.573 -21.440 70.397 1.00 72.19 590 TYR A N 1
ATOM 4517 C CA . TYR A 1 590 ? -62.801 -20.226 70.657 1.00 72.19 590 TYR A CA 1
ATOM 4518 C C . TYR A 1 590 ? -61.843 -19.975 69.500 1.00 72.19 590 TYR A C 1
ATOM 4520 O O . TYR A 1 590 ? -61.165 -20.898 69.059 1.00 72.19 590 TYR A O 1
ATOM 4528 N N . ASN A 1 591 ? -61.766 -18.732 69.033 1.00 74.94 591 ASN A N 1
ATOM 4529 C CA . ASN A 1 591 ? -60.826 -18.314 67.995 1.00 74.94 591 ASN A CA 1
ATOM 4530 C C . ASN A 1 591 ? -59.715 -17.451 68.596 1.00 74.94 591 ASN A C 1
ATOM 4532 O O . ASN A 1 591 ? -59.950 -16.684 69.537 1.00 74.94 591 ASN A O 1
ATOM 4536 N N . PHE A 1 592 ? -58.523 -17.537 68.011 1.00 76.19 592 PHE A N 1
ATOM 4537 C CA . PHE A 1 592 ? -57.398 -16.669 68.337 1.00 76.19 592 PHE A CA 1
ATOM 4538 C 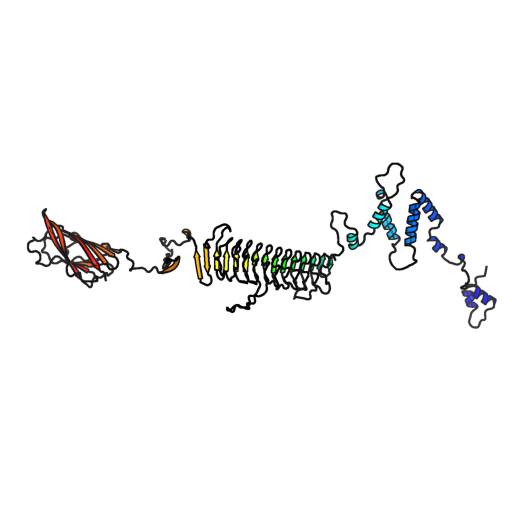C . PHE A 1 592 ? -56.673 -16.196 67.075 1.00 76.19 592 PHE A C 1
ATOM 4540 O O . PHE A 1 592 ? -56.606 -16.891 66.059 1.00 76.19 592 PHE A O 1
ATOM 4547 N N . HIS A 1 593 ? -56.130 -14.985 67.162 1.00 80.25 593 HIS A N 1
ATOM 4548 C CA . HIS A 1 593 ? -55.268 -14.384 66.156 1.00 80.25 593 HIS A CA 1
ATOM 4549 C C . HIS A 1 593 ? -54.186 -13.597 66.882 1.00 80.25 593 HIS A C 1
ATOM 4551 O O . HIS A 1 593 ? -54.502 -12.687 67.648 1.00 80.25 593 HIS A O 1
ATOM 4557 N N . GLN A 1 594 ? -52.925 -13.915 66.618 1.00 79.25 594 GLN A N 1
ATOM 4558 C CA . GLN A 1 594 ? -51.804 -13.224 67.231 1.00 79.25 594 GLN A CA 1
ATOM 4559 C C . GLN A 1 594 ? -50.657 -13.045 66.261 1.00 79.25 594 GLN A C 1
ATOM 4561 O O . GLN A 1 594 ? -50.231 -13.988 65.603 1.00 79.25 594 GLN A O 1
ATOM 4566 N N . THR A 1 595 ? -50.101 -11.841 66.270 1.00 78.94 595 THR A N 1
ATOM 4567 C CA . THR A 1 595 ? -48.852 -11.526 65.587 1.00 78.94 595 THR A CA 1
ATOM 4568 C C . THR A 1 595 ? -47.737 -11.419 66.618 1.00 78.94 595 THR A C 1
ATOM 4570 O O . THR A 1 595 ? -47.876 -10.714 67.620 1.00 78.94 595 THR A O 1
ATOM 4573 N N . ILE A 1 596 ? -46.634 -12.121 66.375 1.00 75.75 596 ILE A N 1
ATOM 4574 C CA . ILE A 1 596 ? -45.427 -12.121 67.199 1.00 75.75 596 ILE A CA 1
ATOM 4575 C C . ILE A 1 596 ? -44.271 -11.664 66.317 1.00 75.75 596 ILE A C 1
ATOM 4577 O O . ILE A 1 596 ? -44.005 -12.265 65.279 1.00 75.75 596 ILE A O 1
ATOM 4581 N N . ILE A 1 597 ? -43.578 -10.607 66.731 1.00 76.12 597 ILE A N 1
ATOM 4582 C CA . ILE A 1 597 ? -42.386 -10.103 66.043 1.00 76.12 597 ILE A CA 1
ATOM 4583 C C . ILE A 1 597 ? -41.176 -10.421 66.915 1.00 76.12 597 ILE A C 1
ATOM 4585 O O . ILE A 1 597 ? -41.152 -10.070 68.095 1.00 76.12 597 ILE A O 1
ATOM 4589 N N . PHE A 1 598 ? -40.175 -11.085 66.347 1.00 72.62 598 PHE A N 1
ATOM 4590 C CA . PHE A 1 598 ? -38.965 -11.485 67.060 1.00 72.62 598 PHE A CA 1
ATOM 4591 C C . PHE A 1 598 ? -37.742 -11.440 66.151 1.00 72.62 598 PHE A C 1
ATOM 4593 O O . PHE A 1 598 ? -37.855 -11.412 64.931 1.00 72.62 598 PHE A O 1
ATOM 4600 N N . ASN A 1 599 ? -36.556 -11.440 66.754 1.00 72.56 599 ASN A N 1
ATOM 4601 C CA . ASN A 1 599 ? -35.310 -11.547 66.006 1.00 72.56 599 ASN A CA 1
ATOM 4602 C C . ASN A 1 599 ? -34.876 -13.017 65.939 1.00 72.56 599 ASN A C 1
ATOM 4604 O O . ASN A 1 599 ? -34.822 -13.689 66.977 1.00 72.56 599 ASN A O 1
ATOM 4608 N N . VAL A 1 600 ? -34.535 -13.498 64.748 1.00 70.38 600 VAL A N 1
ATOM 4609 C CA . VAL A 1 600 ? -33.956 -14.834 64.535 1.00 70.38 600 VAL A CA 1
ATOM 4610 C C . VAL A 1 600 ? -32.431 -14.782 64.658 1.00 70.38 600 VAL A C 1
ATOM 4612 O O . VAL A 1 600 ? -31.813 -13.770 64.311 1.00 70.38 600 VAL A O 1
ATOM 4615 N N . GLY A 1 601 ? -31.863 -15.824 65.269 1.00 60.72 601 GLY A N 1
ATOM 4616 C CA . GLY A 1 601 ? -30.432 -15.966 65.565 1.00 60.72 601 GLY A CA 1
ATOM 4617 C C . GLY A 1 601 ? -29.648 -16.655 64.465 1.00 60.72 601 GLY A C 1
ATOM 4618 O O . GLY A 1 601 ? -30.246 -17.512 63.780 1.00 60.72 601 GLY A O 1
#